Protein 3CO8 (pdb70)

Organism: Oenococcus oeni (strain ATCC BAA-331 / PSU-1) (NCBI:txid203123)

Secondary structure (DSSP, 8-state):
---TTSS-EEEE-HHHHHHHHHHHHHHH--SEEEEE-HHHHHTT-HHHHHHHHGGGT--EEEESSHHHHHHHHHTT----EEE-S---GGGHHHHHHTT-EEEE--HHHHHHHHHH-TT--EEEEEEB-----SSB-SHHHHHHHHHHHHH-TTTEEEEEEE-----HHHHHHHHHHHTT----EEE--TTT---GGG-TTS-SEEEESTTTTT--TTTTSSS-GGGS---EEEEEE-SEEEEE-TT-EESGGG-EE-SSSEEEEE-S--GGGT--GGGTT-EEEETTEEEE--S------EESS---TT-EEEEEEEETTEEE-HHHHHHHHS--HHHHHHT--TTSB---/---EEEE-HHHHHHHHHHHHHHH--SEEEEE-HHHHHTT-HHHHHHHTTTTT--EEEESSHHHHHHHHHTT--S-EEE-S---GGGHHHHHHTTEEEEE--HHHHHHHHTT-TT--EEEEEEB-----SSB-SHHHHHHHHHHHHHTTTTEEEEEEE---SSTT-S--HHHHHHHHHHHHHHTT----EEE--TTT---GGG-TTS-SEEEESTTTTT--TTSSSSS-STTS---EEEEEE-SEEE--EEE-S--GGGT--GGGTT-PEEETTEEE---S------B-SS---TT-EEEEEEEETTEEE-HHHHHHHHS--HHHHHHTS-TTSB---

CATH classification: 2.40.37.10 (+1 more: 3.20.20.10)

Radius of gyration: 27.25 Å; Cα contacts (8 Å, |Δi|>4): 1578; chains: 2; bounding box: 50×54×90 Å

Structure (mmCIF, N/CA/C/O backbone):
data_3CO8
#
_entry.id   3CO8
#
_cell.length_a   47.397
_cell.length_b   99.639
_cell.length_c   84.670
_cell.angle_alpha   90.00
_cell.angle_beta   103.26
_cell.angle_gamma   90.00
#
_symmetry.space_group_name_H-M   'P 1 21 1'
#
loop_
_entity.id
_entity.type
_entity.pdbx_description
1 polymer 'Alanine racemase'
2 non-polymer "PYRIDOXAL-5'-PHOSPHATE"
3 water water
#
loop_
_atom_site.group_PDB
_atom_site.id
_atom_site.type_symbol
_atom_site.label_atom_id
_atom_site.label_alt_id
_atom_site.label_comp_id
_atom_site.label_asym_id
_atom_site.label_entity_id
_atom_site.label_seq_id
_atom_site.pdbx_PDB_ins_code
_atom_site.Cartn_x
_atom_site.Cartn_y
_atom_site.Cartn_z
_atom_site.occupancy
_atom_site.B_iso_or_equiv
_atom_site.auth_seq_id
_atom_site.auth_comp_id
_atom_site.auth_asym_id
_atom_site.auth_atom_id
_atom_site.pdbx_PDB_model_num
ATOM 1 N N . LEU A 1 3 ? 32.988 33.212 32.464 1.00 21.32 2 LEU A N 1
ATOM 2 C CA . LEU A 1 3 ? 31.913 32.449 31.768 1.00 18.54 2 LEU A CA 1
ATOM 3 C C . LEU A 1 3 ? 30.690 33.316 31.457 1.00 17.85 2 LEU A C 1
ATOM 4 O O . LEU A 1 3 ? 29.761 32.860 30.792 1.00 17.84 2 LEU A O 1
ATOM 9 N N . GLU A 1 4 ? 30.719 34.572 31.908 1.00 15.72 3 GLU A N 1
ATOM 10 C CA . GLU A 1 4 ? 29.623 35.524 31.703 1.00 13.40 3 GLU A CA 1
ATOM 11 C C . GLU A 1 4 ? 29.494 36.000 30.250 1.00 12.53 3 GLU A C 1
ATOM 12 O O . GLU A 1 4 ? 30.452 36.525 29.677 1.00 11.50 3 GLU A O 1
ATOM 18 N N . ALA A 1 5 ? 28.305 35.812 29.666 1.00 10.34 4 ALA A N 1
ATOM 19 C CA . ALA A 1 5 ? 28.053 36.224 28.283 1.00 10.06 4 ALA A CA 1
ATOM 20 C C . ALA A 1 5 ? 27.685 37.706 28.167 1.00 10.04 4 ALA A C 1
ATOM 21 O O . ALA A 1 5 ? 26.537 38.064 27.884 1.00 9.68 4 ALA A O 1
ATOM 23 N N . ILE A 1 6 ? 28.707 38.554 28.320 1.00 10.44 5 ILE A N 1
ATOM 24 C CA . ILE A 1 6 ? 28.557 40.013 28.276 1.00 11.38 5 ILE A CA 1
ATOM 25 C C . ILE A 1 6 ? 28.155 40.620 26.929 1.00 11.23 5 ILE A C 1
ATOM 26 O O . ILE A 1 6 ? 27.536 41.687 26.892 1.00 13.14 5 ILE A O 1
ATOM 31 N N . HIS A 1 7 ? 28.474 39.920 25.839 1.00 10.34 6 HIS A N 1
ATOM 32 C CA . HIS A 1 7 ? 28.150 40.377 24.486 1.00 11.61 6 HIS A CA 1
ATOM 33 C C . HIS A 1 7 ? 26.745 39.969 24.032 1.00 12.45 6 HIS A C 1
ATOM 34 O O . HIS A 1 7 ? 26.294 40.352 22.954 1.00 16.99 6 HIS A O 1
ATOM 41 N N . ARG A 1 8 ? 26.054 39.210 24.874 1.00 11.43 7 ARG A N 1
ATOM 42 C CA . ARG A 1 8 ? 24.703 38.737 24.581 1.00 10.77 7 ARG A CA 1
ATOM 43 C C . ARG A 1 8 ? 23.705 39.608 25.340 1.00 10.09 7 ARG A C 1
ATOM 44 O O . ARG A 1 8 ? 24.008 40.076 26.430 1.00 9.74 7 ARG A O 1
ATOM 52 N N . SER A 1 9 ? 22.518 39.798 24.761 1.00 9.97 8 SER A N 1
ATOM 53 C CA . SER A 1 9 ? 21.456 40.627 25.344 1.00 9.75 8 SER A CA 1
ATOM 54 C C . SER A 1 9 ? 20.850 40.093 26.636 1.00 8.96 8 SER A C 1
ATOM 55 O O . SER A 1 9 ? 20.518 40.872 27.530 1.00 8.98 8 SER A O 1
ATOM 58 N N . THR A 1 10 ? 20.699 38.770 26.711 1.00 8.13 9 THR A N 1
ATOM 59 C CA . THR A 1 10 ? 20.115 38.077 27.869 1.00 6.96 9 THR A CA 1
ATOM 60 C C . THR A 1 10 ? 20.746 38.521 29.184 1.00 6.87 9 THR A C 1
ATOM 61 O O . THR A 1 10 ? 21.949 38.368 29.391 1.00 7.07 9 THR A O 1
ATOM 65 N N . ARG A 1 11 ? 19.906 39.082 30.052 1.00 6.61 10 ARG A N 1
ATOM 66 C CA . ARG A 1 11 ? 20.368 39.656 31.310 1.00 7.58 10 ARG A CA 1
ATOM 67 C C . ARG A 1 11 ? 19.415 39.649 32.490 1.00 5.90 10 ARG A C 1
ATOM 68 O O . ARG A 1 11 ? 18.193 39.691 32.331 1.00 6.21 10 ARG A O 1
ATOM 76 N N . ILE A 1 12 ? 20.020 39.654 33.677 1.00 5.08 11 ILE A N 1
ATOM 77 C CA . ILE A 1 12 ? 19.306 39.765 34.946 1.00 6.07 11 ILE A CA 1
ATOM 78 C C . ILE A 1 12 ? 19.619 41.212 35.334 1.00 6.04 11 ILE A C 1
ATOM 79 O O . ILE A 1 12 ? 20.793 41.585 35.426 1.00 7.80 11 ILE A O 1
ATOM 84 N N . GLU A 1 13 ? 18.575 42.026 35.478 1.00 7.60 12 GLU A N 1
ATOM 85 C CA . GLU A 1 13 ? 18.712 43.429 35.870 1.00 8.39 12 GLU A CA 1
ATOM 86 C C . GLU A 1 13 ? 18.268 43.531 37.319 1.00 8.80 12 GLU A C 1
ATOM 87 O O . GLU A 1 13 ? 17.070 43.508 37.609 1.00 8.86 12 GLU A O 1
ATOM 93 N N . PHE A 1 14 ? 19.246 43.620 38.222 1.00 8.58 13 PHE A N 1
ATOM 94 C CA . PHE A 1 14 ? 19.001 43.699 39.661 1.00 9.49 13 PHE A CA 1
ATOM 95 C C . PHE A 1 14 ? 18.659 45.117 40.121 1.00 10.37 13 PHE A C 1
ATOM 96 O O . PHE A 1 14 ? 19.390 46.060 39.830 1.00 12.11 13 PHE A O 1
ATOM 104 N N . SER A 1 15 ? 17.579 45.238 40.889 1.00 10.33 14 SER A N 1
ATOM 105 C CA . SER A 1 15 ? 17.133 46.526 41.412 1.00 10.61 14 SER A CA 1
ATOM 106 C C . SER A 1 15 ? 17.619 46.779 42.833 1.00 9.69 14 SER A C 1
ATOM 107 O O . SER A 1 15 ? 17.210 46.114 43.788 1.00 10.25 14 SER A O 1
ATOM 110 N N . LYS A 1 16 ? 18.466 47.792 42.949 1.00 11.21 15 LYS A N 1
ATOM 111 C CA . LYS A 1 16 ? 19.044 48.221 44.212 1.00 12.95 15 LYS A CA 1
ATOM 112 C C . LYS A 1 16 ? 17.973 48.802 45.143 1.00 11.92 15 LYS A C 1
ATOM 113 O O . LYS A 1 16 ? 17.924 48.469 46.335 1.00 13.65 15 LYS A O 1
ATOM 119 N N . SER A 1 17 ? 17.091 49.625 44.571 1.00 11.57 16 SER A N 1
ATOM 120 C CA . SER A 1 17 ? 16.009 50.264 45.323 1.00 11.94 16 SER A CA 1
ATOM 121 C C . SER A 1 17 ? 15.029 49.249 45.907 1.00 10.78 16 SER A C 1
ATOM 122 O O . SER A 1 17 ? 14.578 49.410 47.036 1.00 10.07 16 SER A O 1
ATOM 125 N N . SER A 1 18 ? 14.766 48.173 45.161 1.00 10.22 17 SER A N 1
ATOM 126 C CA . SER A 1 18 ? 13.854 47.125 45.615 1.00 10.34 17 SER A CA 1
ATOM 127 C C . SER A 1 18 ? 14.450 46.320 46.768 1.00 9.40 17 SER A C 1
ATOM 128 O O . SER A 1 18 ? 13.736 45.972 47.713 1.00 9.18 17 SER A O 1
ATOM 131 N N . LEU A 1 19 ? 15.762 46.071 46.704 1.00 8.85 18 LEU A N 1
ATOM 132 C CA . LEU A 1 19 ? 16.482 45.355 47.761 1.00 9.45 18 LEU A CA 1
ATOM 133 C C . LEU A 1 19 ? 16.431 46.190 49.049 1.00 9.21 18 LEU A C 1
ATOM 134 O O . LEU A 1 19 ? 16.083 45.670 50.103 1.00 8.67 18 LEU A O 1
ATOM 139 N N . ALA A 1 20 ? 16.685 47.496 48.927 1.00 9.43 19 ALA A N 1
ATOM 140 C CA . ALA A 1 20 ? 16.658 48.419 50.071 1.00 8.88 19 ALA A CA 1
ATOM 141 C C . ALA A 1 20 ? 15.280 48.470 50.726 1.00 9.20 19 ALA A C 1
ATOM 142 O O . ALA A 1 20 ? 15.168 48.438 51.958 1.00 9.16 19 ALA A O 1
ATOM 144 N N . TYR A 1 21 ? 14.240 48.459 49.890 1.00 9.14 20 TYR A N 1
ATOM 145 C CA . TYR A 1 21 ? 12.858 48.482 50.358 1.00 9.23 20 TYR A CA 1
ATOM 146 C C . TYR A 1 21 ? 12.544 47.222 51.161 1.00 8.81 20 TYR A C 1
ATOM 147 O O . TYR A 1 21 ? 11.969 47.313 52.245 1.00 10.65 20 TYR A O 1
ATOM 156 N N . ASN A 1 22 ? 12.933 46.063 50.624 1.00 8.69 21 ASN A N 1
ATOM 157 C CA . ASN A 1 22 ? 12.674 44.782 51.279 1.00 8.62 21 ASN A CA 1
ATOM 158 C C . ASN A 1 22 ? 13.412 44.621 52.607 1.00 6.80 21 ASN A C 1
ATOM 159 O O . ASN A 1 22 ? 12.854 44.062 53.545 1.00 7.50 21 ASN A O 1
ATOM 164 N N . VAL A 1 23 ? 14.620 45.186 52.702 1.00 7.52 22 VAL A N 1
ATOM 165 C CA . VAL A 1 23 ? 15.431 45.142 53.930 1.00 7.22 22 VAL A CA 1
ATOM 166 C C . VAL A 1 23 ? 14.712 45.952 55.019 1.00 7.89 22 VAL A C 1
ATOM 167 O O . VAL A 1 23 ? 14.498 45.457 56.126 1.00 8.91 22 VAL A O 1
ATOM 171 N N . GLN A 1 24 ? 14.282 47.163 54.655 1.00 8.68 23 GLN A N 1
ATOM 172 C CA . GLN A 1 24 ? 13.576 48.069 55.568 1.00 9.17 23 GLN A CA 1
ATOM 173 C C . GLN A 1 24 ? 12.248 47.454 56.026 1.00 10.20 23 GLN A C 1
ATOM 174 O O . GLN A 1 24 ? 11.934 47.478 57.218 1.00 9.35 23 GLN A O 1
ATOM 180 N N . TYR A 1 25 ? 11.529 46.839 55.082 1.00 9.10 24 TYR A N 1
ATOM 181 C CA . TYR A 1 25 ? 10.237 46.198 55.347 1.00 9.41 24 TYR A CA 1
ATOM 182 C C . TYR A 1 25 ? 10.394 44.990 56.277 1.00 8.40 24 TYR A C 1
ATOM 183 O O . TYR A 1 25 ? 9.585 44.809 57.190 1.00 9.22 24 TYR A O 1
ATOM 192 N N . THR A 1 26 ? 11.439 44.189 56.047 1.00 8.57 25 THR A N 1
ATOM 193 C CA . THR A 1 26 ? 11.722 43.003 56.864 1.00 7.68 25 THR A CA 1
ATOM 194 C C . THR A 1 26 ? 12.064 43.410 58.294 1.00 7.90 25 THR A C 1
ATOM 195 O O . THR A 1 26 ? 11.581 42.786 59.237 1.00 8.86 25 THR A O 1
ATOM 199 N N . LYS A 1 27 ? 12.846 44.483 58.438 1.00 9.56 26 LYS A N 1
ATOM 200 C CA . LYS A 1 27 ? 13.224 45.017 59.751 1.00 10.05 26 LYS A CA 1
ATOM 201 C C . LYS A 1 27 ? 11.995 45.529 60.509 1.00 10.50 26 LYS A C 1
ATOM 202 O O . LYS A 1 27 ? 11.847 45.276 61.699 1.00 11.16 26 LYS A O 1
ATOM 208 N N . GLN A 1 28 ? 11.084 46.176 59.782 1.00 10.99 27 GLN A N 1
ATOM 209 C CA . GLN A 1 28 ? 9.854 46.730 60.357 1.00 10.83 27 GLN A CA 1
ATOM 210 C C . GLN A 1 28 ? 8.889 45.648 60.870 1.00 10.80 27 GLN A C 1
ATOM 211 O O . GLN A 1 28 ? 8.421 45.722 62.010 1.00 9.67 27 GLN A O 1
ATOM 217 N N . VAL A 1 29 ? 8.579 44.677 60.008 1.00 10.54 28 VAL A N 1
ATOM 218 C CA . VAL A 1 29 ? 7.651 43.582 60.328 1.00 9.94 28 VAL A CA 1
ATOM 219 C C . VAL A 1 29 ? 8.177 42.693 61.456 1.00 10.00 28 VAL A C 1
ATOM 220 O O . VAL A 1 29 ? 7.443 42.383 62.399 1.00 10.52 28 VAL A O 1
ATOM 224 N N . SER A 1 30 ? 9.456 42.331 61.369 1.00 10.90 29 SER A N 1
ATOM 225 C CA . SER A 1 30 ? 10.085 41.477 62.371 1.00 9.77 29 SER A CA 1
ATOM 226 C C . SER A 1 30 ? 10.445 42.190 63.666 1.00 11.04 29 SER A C 1
ATOM 227 O O . SER A 1 30 ? 10.474 41.571 64.731 1.00 13.14 29 SER A O 1
ATOM 230 N N . GLY A 1 31 ? 10.749 43.483 63.559 1.00 11.60 30 GLY A N 1
ATOM 231 C CA . GLY A 1 31 ? 11.144 44.269 64.718 1.00 11.96 30 GLY A CA 1
ATOM 232 C C . GLY A 1 31 ? 12.647 44.191 64.932 1.00 11.98 30 GLY A C 1
ATOM 233 O O . GLY A 1 31 ? 13.171 44.782 65.876 1.00 12.58 30 GLY A O 1
ATOM 234 N N . ALA A 1 32 ? 13.336 43.465 64.044 1.00 11.43 31 ALA A N 1
ATOM 235 C CA . ALA A 1 32 ? 14.787 43.291 64.116 1.00 11.76 31 ALA A CA 1
ATOM 236 C C . ALA A 1 32 ? 15.514 44.577 63.767 1.00 10.87 31 ALA A C 1
ATOM 237 O O . ALA A 1 32 ? 15.150 45.255 62.810 1.00 12.78 31 ALA A O 1
ATOM 239 N N . LYS A 1 33 ? 16.516 44.924 64.572 1.00 11.41 32 LYS A N 1
ATOM 240 C CA . LYS A 1 33 ? 17.305 46.130 64.337 1.00 13.67 32 LYS A CA 1
ATOM 241 C C . LYS A 1 33 ? 18.552 45.822 63.504 1.00 12.82 32 LYS A C 1
ATOM 242 O O . LYS A 1 33 ? 19.163 46.724 62.926 1.00 13.58 32 LYS A O 1
ATOM 248 N N . THR A 1 34 ? 18.875 44.533 63.401 1.00 10.84 33 THR A N 1
ATOM 249 C CA . THR A 1 34 ? 20.032 44.055 62.643 1.00 10.53 33 THR A CA 1
ATOM 250 C C . THR A 1 34 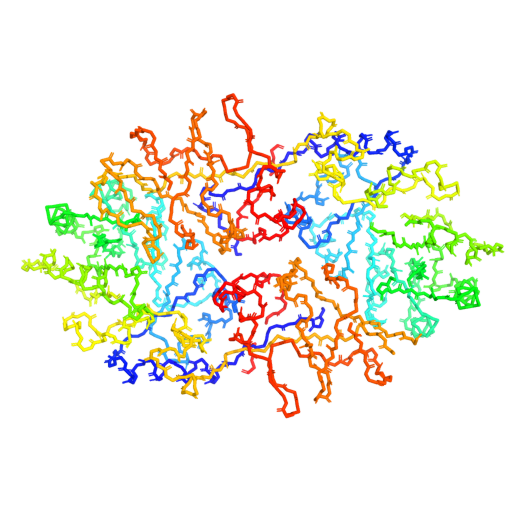? 19.563 43.036 61.604 1.00 8.81 33 THR A C 1
ATOM 251 O O . THR A 1 34 ? 18.770 42.146 61.920 1.00 9.36 33 THR A O 1
ATOM 255 N N . LEU A 1 35 ? 20.017 43.202 60.362 1.00 8.11 34 LEU A N 1
ATOM 256 C CA . LEU A 1 35 ? 19.656 42.270 59.295 1.00 7.32 34 LEU A CA 1
ATOM 257 C C . LEU A 1 35 ? 20.898 41.743 58.603 1.00 7.30 34 LEU A C 1
ATOM 258 O O . LEU A 1 35 ? 21.754 42.507 58.159 1.00 7.92 34 LEU A O 1
ATOM 263 N N . TRP A 1 36 ? 20.968 40.420 58.517 1.00 6.67 35 TRP A N 1
ATOM 264 C CA . TRP A 1 36 ? 22.061 39.727 57.858 1.00 6.48 35 TRP A CA 1
ATOM 265 C C . TRP A 1 36 ? 21.478 39.045 56.633 1.00 7.51 35 TRP A C 1
ATOM 266 O O . TRP A 1 36 ? 20.508 38.290 56.738 1.00 7.93 35 TRP A O 1
ATOM 277 N N . LEU A 1 37 ? 22.039 39.358 55.468 1.00 5.22 36 LEU A N 1
ATOM 278 C CA . LEU A 1 37 ? 21.561 38.792 54.214 1.00 6.08 36 LEU A CA 1
ATOM 279 C C . LEU A 1 37 ? 22.279 37.513 53.830 1.00 6.77 36 LEU A C 1
ATOM 280 O O . LEU A 1 37 ? 23.505 37.501 53.693 1.00 6.89 36 LEU A O 1
ATOM 285 N N . ALA A 1 38 ? 21.491 36.464 53.584 1.00 6.76 37 ALA A N 1
ATOM 286 C CA . ALA A 1 38 ? 22.012 35.169 53.160 1.00 7.92 37 ALA A CA 1
ATOM 287 C C . ALA A 1 38 ? 22.375 35.306 51.688 1.00 8.45 37 ALA A C 1
ATOM 288 O O . ALA A 1 38 ? 21.513 35.621 50.855 1.00 10.05 37 ALA A O 1
ATOM 290 N N . VAL A 1 39 ? 23.676 35.223 51.407 1.00 8.16 38 VAL A N 1
ATOM 291 C CA . VAL A 1 39 ? 24.184 35.343 50.046 1.00 9.21 38 VAL A CA 1
ATOM 292 C C . VAL A 1 39 ? 24.775 34.049 49.488 1.00 8.57 38 VAL A C 1
ATOM 293 O O . VAL A 1 39 ? 25.521 34.076 48.501 1.00 10.29 38 VAL A O 1
ATOM 297 N N . LYS A 1 40 ? 24.362 32.915 50.056 1.00 10.92 39 LYS A N 1
ATOM 298 C CA . LYS A 1 40 ? 24.843 31.607 49.606 1.00 11.93 39 LYS A CA 1
ATOM 299 C C . LYS A 1 40 ? 24.311 31.281 48.210 1.00 11.26 39 LYS A C 1
ATOM 300 O O . LYS A 1 40 ? 23.300 31.849 47.772 1.00 10.73 39 LYS A O 1
ATOM 306 N N . SER A 1 41 ? 25.030 30.396 47.517 1.00 10.10 40 SER A N 1
ATOM 307 C CA . SER A 1 41 ? 24.702 29.937 46.165 1.00 9.99 40 SER A CA 1
ATOM 308 C C . SER A 1 41 ? 24.545 31.095 45.174 1.00 7.30 40 SER A C 1
ATOM 309 O O . SER A 1 41 ? 23.475 31.290 44.580 1.00 7.50 40 SER A O 1
ATOM 312 N N . ASN A 1 42 ? 25.614 31.887 45.052 1.00 7.93 41 ASN A N 1
ATOM 313 C CA . ASN A 1 42 ? 25.677 33.061 44.169 1.00 7.70 41 ASN A CA 1
ATOM 314 C C . ASN A 1 42 ? 24.536 34.060 44.473 1.00 8.11 41 ASN A C 1
ATOM 315 O O . ASN A 1 42 ? 23.880 34.584 43.565 1.00 8.47 41 ASN A O 1
ATOM 320 N N . ALA A 1 43 ? 24.316 34.305 45.770 1.00 8.02 42 ALA A N 1
ATOM 321 C CA . ALA A 1 43 ? 23.251 35.182 46.285 1.00 7.85 42 ALA A CA 1
ATOM 322 C C . ALA A 1 43 ? 21.873 34.772 45.796 1.00 6.89 42 ALA A C 1
ATOM 323 O O . ALA A 1 43 ? 21.122 35.592 45.270 1.00 7.35 42 ALA A O 1
ATOM 325 N N . TYR A 1 44 ? 21.578 33.471 45.943 1.00 6.18 43 TYR A N 1
ATOM 326 C CA . TYR A 1 44 ? 20.317 32.847 45.503 1.00 5.94 43 TYR A CA 1
ATOM 327 C C . TYR A 1 44 ? 20.165 33.032 43.993 1.00 5.74 43 TYR A C 1
ATOM 328 O O . TYR A 1 44 ? 19.057 33.158 43.487 1.00 7.35 43 TYR A O 1
ATOM 337 N N . GLY A 1 45 ? 21.305 33.103 43.304 1.00 6.25 44 GLY A N 1
ATOM 338 C CA . GLY A 1 45 ? 21.338 33.286 41.861 1.00 6.22 44 GLY A CA 1
ATOM 339 C C . GLY A 1 45 ? 21.369 34.723 41.371 1.00 5.81 44 GLY A C 1
ATOM 340 O O . GLY A 1 45 ? 21.511 34.954 40.172 1.00 7.19 44 GLY A O 1
ATOM 341 N N . HIS A 1 46 ? 21.264 35.690 42.284 1.00 5.84 45 HIS A N 1
ATOM 342 C CA . HIS A 1 46 ? 21.271 37.107 41.904 1.00 6.34 45 HIS A CA 1
ATOM 343 C C . HIS A 1 46 ? 22.668 37.688 41.665 1.00 7.22 45 HIS A C 1
ATOM 344 O O . HIS A 1 46 ? 22.800 38.791 41.118 1.00 9.66 45 HIS A O 1
ATOM 351 N N . GLY A 1 47 ? 23.692 36.941 42.083 1.00 7.51 46 GLY A N 1
ATOM 352 C CA . GLY A 1 47 ? 25.077 37.361 41.912 1.00 8.32 46 GLY A CA 1
ATOM 353 C C . GLY A 1 47 ? 25.759 37.704 43.219 1.00 8.32 46 GLY A C 1
ATOM 354 O O . GLY A 1 47 ? 25.509 38.778 43.760 1.00 8.31 46 GLY A O 1
ATOM 355 N N . LEU A 1 48 ? 26.625 36.807 43.707 1.00 8.59 47 LEU A N 1
ATOM 356 C CA . LEU A 1 48 ? 27.359 36.974 44.978 1.00 10.56 47 LEU A CA 1
ATOM 357 C C . LEU A 1 48 ? 28.054 38.319 45.152 1.00 10.61 47 LEU A C 1
ATOM 358 O O . LEU A 1 48 ? 27.713 39.064 46.060 1.00 10.01 47 LEU A O 1
ATOM 363 N N . LEU A 1 49 ? 28.963 38.651 44.236 1.00 12.41 48 LEU A N 1
ATOM 364 C CA . LEU A 1 49 ? 29.708 39.907 44.312 1.00 13.62 48 LEU A CA 1
ATOM 365 C C . LEU A 1 49 ? 28.886 41.146 44.005 1.00 12.49 48 LEU A C 1
ATOM 366 O O . LEU A 1 49 ? 29.082 42.187 44.628 1.00 13.02 48 LEU A O 1
ATOM 371 N N . GLN A 1 50 ? 27.926 41.003 43.090 1.00 12.19 49 GLN A N 1
ATOM 372 C CA . GLN A 1 50 ? 27.034 42.085 42.676 1.00 12.08 49 GLN A CA 1
ATOM 373 C C . GLN A 1 50 ? 26.148 42.566 43.835 1.00 11.04 49 GLN A C 1
ATOM 374 O O . GLN A 1 50 ? 26.047 43.768 44.103 1.00 11.13 49 GLN A O 1
ATOM 380 N N . VAL A 1 51 ? 25.557 41.607 44.544 1.00 9.51 50 VAL A N 1
ATOM 381 C CA . VAL A 1 51 ? 24.686 41.893 45.679 1.00 8.07 50 VAL A CA 1
ATOM 382 C C . VAL A 1 51 ? 25.503 42.333 46.901 1.00 6.67 50 VAL A C 1
ATOM 383 O O . VAL A 1 51 ? 25.118 43.280 47.584 1.00 7.49 50 VAL A O 1
ATOM 387 N N . SER A 1 52 ? 26.647 41.683 47.130 1.00 7.72 51 SER A N 1
ATOM 388 C CA . SER A 1 52 ? 27.510 41.999 48.271 1.00 7.24 51 SER A CA 1
ATOM 389 C C . SER A 1 52 ? 28.057 43.425 48.240 1.00 9.35 51 SER A C 1
ATOM 390 O O . SER A 1 52 ? 28.138 44.081 49.277 1.00 9.39 51 SER A O 1
ATOM 393 N N . LYS A 1 53 ? 28.348 43.912 47.032 1.00 10.90 52 LYS A N 1
ATOM 394 C CA . LYS A 1 53 ? 28.876 45.260 46.813 1.00 11.33 52 LYS A CA 1
ATOM 395 C C . LYS A 1 53 ? 27.897 46.369 47.212 1.00 11.38 52 LYS A C 1
ATOM 396 O O . LYS A 1 53 ? 28.303 47.372 47.795 1.00 13.49 52 LYS A O 1
ATOM 402 N N . ILE A 1 54 ? 26.610 46.158 46.936 1.00 11.30 53 ILE A N 1
ATOM 403 C CA . ILE A 1 54 ? 25.578 47.153 47.243 1.00 11.00 53 ILE A CA 1
ATOM 404 C C . ILE A 1 54 ? 24.786 46.885 48.522 1.00 9.87 53 ILE A C 1
ATOM 405 O O . ILE A 1 54 ? 23.946 47.698 48.918 1.00 10.55 53 ILE A O 1
ATOM 410 N N . ALA A 1 55 ? 25.089 45.767 49.179 1.00 8.66 54 ALA A N 1
ATOM 411 C CA . ALA A 1 55 ? 24.398 45.348 50.396 1.00 8.80 54 ALA A CA 1
ATOM 412 C C . ALA A 1 55 ? 24.306 46.362 51.540 1.00 9.69 54 ALA A C 1
ATOM 413 O O . ALA A 1 55 ? 23.204 46.671 51.984 1.00 10.21 54 ALA A O 1
ATOM 415 N N . ARG A 1 56 ? 25.438 46.909 51.984 1.00 11.79 55 ARG A N 1
ATOM 416 C CA . ARG A 1 56 ? 25.433 47.874 53.091 1.00 13.49 55 ARG A CA 1
ATOM 417 C C . ARG A 1 56 ? 24.712 49.181 52.761 1.00 13.35 55 ARG A C 1
ATOM 418 O O . ARG A 1 56 ? 24.034 49.758 53.620 1.00 12.61 55 ARG A O 1
ATOM 426 N N . GLU A 1 57 ? 24.816 49.606 51.502 1.00 13.78 56 GLU A N 1
ATOM 427 C CA . GLU A 1 57 ? 24.166 50.829 51.035 1.00 16.01 56 GLU A CA 1
ATOM 428 C C . GLU A 1 57 ? 22.649 50.633 51.048 1.00 14.64 56 GLU A C 1
ATOM 429 O O . GLU A 1 57 ? 21.885 51.590 51.195 1.00 15.32 56 GLU A O 1
ATOM 435 N N . CYS A 1 58 ? 22.238 49.367 50.970 1.00 12.85 57 CYS A N 1
ATOM 436 C CA . CYS A 1 58 ? 20.834 48.984 50.985 1.00 11.01 57 CYS A CA 1
ATOM 437 C C . CYS A 1 58 ? 20.312 48.664 52.393 1.00 11.78 57 CYS A C 1
ATOM 438 O O . CYS A 1 58 ? 19.187 48.178 52.551 1.00 10.60 57 CYS A O 1
ATOM 441 N N . GLY A 1 59 ? 21.143 48.928 53.403 1.00 10.87 58 GLY A N 1
ATOM 442 C CA . GLY A 1 59 ? 20.764 48.695 54.789 1.00 10.90 58 GLY A CA 1
ATOM 443 C C . GLY A 1 59 ? 21.107 47.351 55.413 1.00 9.18 58 GLY A C 1
ATOM 444 O O . GLY A 1 59 ? 20.681 47.080 56.535 1.00 10.82 58 GLY A O 1
ATOM 445 N N . VAL A 1 60 ? 21.839 46.499 54.694 1.00 9.79 59 VAL A N 1
ATOM 446 C CA . VAL A 1 60 ? 22.237 45.183 55.212 1.00 8.67 59 VAL A CA 1
ATOM 447 C C . VAL A 1 60 ? 23.414 45.369 56.180 1.00 9.18 59 VAL A C 1
ATOM 448 O O . VAL A 1 60 ? 24.403 46.032 55.851 1.00 11.55 59 VAL A O 1
ATOM 452 N N . ASP A 1 61 ? 23.296 44.761 57.360 1.00 8.23 60 ASP A N 1
ATOM 453 C CA . ASP A 1 61 ? 24.307 44.868 58.414 1.00 9.39 60 ASP A CA 1
ATOM 454 C C . ASP A 1 61 ? 25.400 43.801 58.382 1.00 9.76 60 ASP A C 1
ATOM 455 O O . ASP A 1 61 ? 26.445 43.956 59.021 1.00 11.26 60 ASP A O 1
ATOM 460 N N . GLY A 1 62 ? 25.159 42.738 57.620 1.00 8.01 61 GLY A N 1
ATOM 461 C CA . GLY A 1 62 ? 26.127 41.662 57.504 1.00 6.90 61 GLY A CA 1
ATOM 462 C C . GLY A 1 62 ? 25.769 40.685 56.408 1.00 8.00 61 GLY A C 1
ATOM 463 O O . GLY A 1 62 ? 24.615 40.619 55.978 1.00 7.52 61 GLY A O 1
ATOM 464 N N . LEU A 1 63 ? 26.775 39.972 55.911 1.00 5.38 62 LEU A N 1
ATOM 465 C CA . LEU A 1 63 ? 26.593 38.999 54.842 1.00 6.59 62 LEU A CA 1
ATOM 466 C C . LEU A 1 63 ? 26.771 37.584 55.365 1.00 7.12 62 LEU A C 1
ATOM 467 O O . LEU A 1 63 ? 27.767 37.280 56.022 1.00 7.99 62 LEU A O 1
ATOM 472 N N . ALA A 1 64 ? 25.791 36.728 55.083 1.00 7.00 63 ALA A N 1
ATOM 473 C CA . ALA A 1 64 ? 25.828 35.338 55.520 1.00 7.05 63 ALA A CA 1
ATOM 474 C C . ALA A 1 64 ? 26.134 34.407 54.365 1.00 8.04 63 ALA A C 1
ATOM 475 O O . ALA A 1 64 ? 25.384 34.354 53.393 1.00 9.74 63 ALA A O 1
ATOM 477 N N . VAL A 1 65 ? 27.268 33.715 54.457 1.00 8.00 64 VAL A N 1
ATOM 478 C CA . VAL A 1 65 ? 27.690 32.764 53.432 1.00 8.89 64 VAL A CA 1
ATOM 479 C C . VAL A 1 65 ? 27.631 31.342 53.997 1.00 10.73 64 VAL A C 1
ATOM 480 O O . VAL A 1 65 ? 27.494 31.158 55.209 1.00 10.01 64 VAL A O 1
ATOM 484 N N . SER A 1 66 ? 27.720 30.343 53.124 1.00 12.52 65 SER A N 1
ATOM 485 C CA . SER A 1 66 ? 27.696 28.952 53.573 1.00 14.36 65 SER A CA 1
ATOM 486 C C . SER A 1 66 ? 29.086 28.369 53.753 1.00 14.44 65 SER A C 1
ATOM 487 O O . SER A 1 66 ? 29.341 27.659 54.728 1.00 13.89 65 SER A O 1
ATOM 490 N N . VAL A 1 67 ? 29.970 28.643 52.794 1.00 14.44 66 VAL A N 1
ATOM 491 C CA . VAL A 1 67 ? 31.337 28.125 52.832 1.00 15.77 66 VAL A CA 1
ATOM 492 C C . VAL A 1 67 ? 32.404 29.215 52.879 1.00 15.39 66 VAL A C 1
ATOM 493 O O . VAL A 1 67 ? 32.146 30.378 52.542 1.00 14.83 66 VAL A O 1
ATOM 497 N N . LEU A 1 68 ? 33.614 28.804 53.256 1.00 15.11 67 LEU A N 1
ATOM 498 C CA . LEU A 1 68 ? 34.775 29.686 53.366 1.00 14.93 67 LEU A CA 1
ATOM 499 C C . LEU A 1 68 ? 35.105 30.437 52.069 1.00 15.55 67 LEU A C 1
ATOM 500 O O . LEU A 1 68 ? 35.335 31.646 52.104 1.00 14.52 67 LEU A O 1
ATOM 505 N N . ASP A 1 69 ? 35.053 29.729 50.935 1.00 15.76 68 ASP A N 1
ATOM 506 C CA . ASP A 1 69 ? 35.355 30.297 49.616 1.00 17.57 68 ASP A CA 1
ATOM 507 C C . ASP A 1 69 ? 34.497 31.487 49.203 1.00 16.12 68 ASP A C 1
ATOM 508 O O . ASP A 1 69 ? 34.994 32.411 48.562 1.00 15.08 68 ASP A O 1
ATOM 513 N N . GLU A 1 70 ? 33.223 31.472 49.604 1.00 15.34 69 GLU A N 1
ATOM 514 C CA . GLU A 1 70 ? 32.290 32.558 49.300 1.00 14.22 69 GLU A CA 1
ATOM 515 C C . GLU A 1 70 ? 32.665 33.810 50.094 1.00 13.20 69 GLU A C 1
ATOM 516 O O . GLU A 1 70 ? 32.616 34.921 49.565 1.00 13.71 69 GLU A O 1
ATOM 522 N N . GLY A 1 71 ? 33.078 33.608 51.347 1.00 12.28 70 GLY A N 1
ATOM 523 C CA . GLY A 1 71 ? 33.503 34.709 52.199 1.00 10.44 70 GLY A CA 1
ATOM 524 C C . GLY A 1 71 ? 34.808 35.305 51.684 1.00 10.54 70 GLY A C 1
ATOM 525 O O . GLY A 1 71 ? 34.983 36.530 51.694 1.00 9.92 70 GLY A O 1
ATOM 526 N N . ILE A 1 72 ? 35.719 34.437 51.228 1.00 11.80 71 ILE A N 1
ATOM 527 C CA . ILE A 1 72 ? 37.013 34.865 50.680 1.00 13.31 71 ILE A CA 1
ATOM 528 C C . ILE A 1 72 ? 36.796 35.654 49.383 1.00 13.32 71 ILE A C 1
ATOM 529 O O . ILE A 1 72 ? 37.455 36.669 49.165 1.00 14.29 71 ILE A O 1
ATOM 534 N N . ALA A 1 73 ? 35.821 35.221 48.576 1.00 13.39 72 ALA A N 1
ATOM 535 C CA . ALA A 1 73 ? 35.482 35.880 47.308 1.00 12.64 72 ALA A CA 1
ATOM 536 C C . ALA A 1 73 ? 35.023 37.321 47.533 1.00 11.69 72 ALA A C 1
ATOM 537 O O . ALA A 1 73 ? 35.436 38.224 46.808 1.00 12.23 72 ALA A O 1
ATOM 539 N N . ILE A 1 74 ? 34.224 37.521 48.585 1.00 11.58 73 ILE A N 1
ATOM 540 C CA . ILE A 1 74 ? 33.696 38.835 48.968 1.00 10.07 73 ILE A CA 1
ATOM 541 C C . ILE A 1 74 ? 34.838 39.752 49.435 1.00 11.88 73 ILE A C 1
ATOM 542 O O . ILE A 1 74 ? 34.924 40.906 49.006 1.00 9.78 73 ILE A O 1
ATOM 547 N N . ARG A 1 75 ? 35.748 39.205 50.244 1.00 12.71 74 ARG A N 1
ATOM 548 C CA . ARG A 1 75 ? 36.907 39.949 50.749 1.00 12.91 74 ARG A CA 1
ATOM 549 C C . ARG A 1 75 ? 37.865 40.367 49.634 1.00 14.31 74 ARG A C 1
ATOM 550 O O . ARG A 1 75 ? 38.326 41.508 49.608 1.00 14.81 74 ARG A O 1
ATOM 558 N N . GLN A 1 76 ? 38.106 39.454 48.689 1.00 16.63 75 GLN A N 1
ATOM 559 C CA . GLN A 1 76 ? 38.994 39.703 47.550 1.00 17.61 75 GLN A CA 1
ATOM 560 C C . GLN A 1 76 ? 38.423 40.707 46.548 1.00 17.61 75 GLN A C 1
ATOM 561 O O . GLN A 1 76 ? 39.160 41.271 45.737 1.00 18.65 75 GLN A O 1
ATOM 567 N N . ALA A 1 77 ? 37.116 40.961 46.657 1.00 16.69 76 ALA A N 1
ATOM 568 C CA . ALA A 1 77 ? 36.418 41.932 45.815 1.00 16.22 76 ALA A CA 1
ATOM 569 C C . ALA A 1 77 ? 36.530 43.327 46.458 1.00 15.56 76 ALA A C 1
ATOM 570 O O . ALA A 1 77 ? 35.998 44.310 45.936 1.00 15.71 76 ALA A O 1
ATOM 572 N N . GLY A 1 78 ? 37.218 43.386 47.602 1.00 16.70 77 GLY A N 1
ATOM 573 C CA . GLY A 1 78 ? 37.431 44.631 48.328 1.00 16.10 77 GLY A CA 1
ATOM 574 C C . GLY A 1 78 ? 36.333 45.018 49.301 1.00 16.19 77 GLY A C 1
ATOM 575 O O . GLY A 1 78 ? 36.312 46.146 49.798 1.00 17.05 77 GLY A O 1
ATOM 576 N N . ILE A 1 79 ? 35.426 44.082 49.582 1.00 14.78 78 ILE A N 1
ATOM 577 C CA . ILE A 1 79 ? 34.308 44.330 50.491 1.00 14.16 78 ILE A CA 1
ATOM 578 C C . ILE A 1 79 ? 34.695 43.947 51.927 1.00 14.05 78 ILE A C 1
ATOM 579 O O . ILE A 1 79 ? 35.041 42.795 52.210 1.00 13.45 78 ILE A O 1
ATOM 584 N N . ASP A 1 80 ? 34.653 44.947 52.809 1.00 13.88 79 ASP A N 1
ATOM 585 C CA . ASP A 1 80 ? 35.017 44.800 54.220 1.00 14.63 79 ASP A CA 1
ATOM 586 C C . ASP A 1 80 ? 33.845 44.602 55.184 1.00 13.78 79 ASP A C 1
ATOM 587 O O . ASP A 1 80 ? 34.028 44.670 56.407 1.00 13.84 79 ASP A O 1
ATOM 592 N N . ASP A 1 81 ? 32.664 44.298 54.638 1.00 11.49 80 ASP A N 1
ATOM 593 C CA . ASP A 1 81 ? 31.442 44.079 55.426 1.00 11.60 80 ASP A CA 1
ATOM 594 C C . ASP A 1 81 ? 31.572 42.922 56.405 1.00 10.89 80 ASP A C 1
ATOM 595 O O . ASP A 1 81 ? 32.414 42.038 56.224 1.00 10.98 80 ASP A O 1
ATOM 600 N N . PHE A 1 82 ? 30.726 42.940 57.435 1.00 10.30 81 PHE A N 1
ATOM 601 C CA . PHE A 1 82 ? 30.666 41.884 58.445 1.00 10.18 81 PHE A CA 1
ATOM 602 C C . PHE A 1 82 ? 30.213 40.620 57.701 1.00 10.90 81 PHE A C 1
ATOM 603 O O . PHE A 1 82 ? 29.263 40.666 56.910 1.00 9.15 81 PHE A O 1
ATOM 611 N N . ILE A 1 83 ? 30.971 39.537 57.868 1.00 9.17 82 ILE A N 1
ATOM 612 C CA . ILE A 1 83 ? 30.657 38.264 57.215 1.00 9.39 82 ILE A CA 1
ATOM 613 C C . ILE A 1 83 ? 30.628 37.103 58.204 1.00 9.85 82 ILE A C 1
ATOM 614 O O . ILE A 1 83 ? 31.507 36.975 59.064 1.00 8.79 82 ILE A O 1
ATOM 619 N N . LEU A 1 84 ? 29.611 36.260 58.057 1.00 9.49 83 LEU A N 1
ATOM 620 C CA . LEU A 1 84 ? 29.491 35.060 58.866 1.00 10.06 83 LEU A CA 1
ATOM 621 C C . LEU A 1 84 ? 29.367 33.848 57.964 1.00 9.75 83 LEU A C 1
ATOM 622 O O . LEU A 1 84 ? 28.768 33.925 56.889 1.00 11.06 83 LEU A O 1
ATOM 627 N N . ILE A 1 85 ? 30.044 32.770 58.357 1.00 9.99 84 ILE A N 1
ATOM 628 C CA . ILE A 1 85 ? 30.009 31.505 57.631 1.00 10.34 84 ILE A CA 1
ATOM 629 C C . ILE A 1 85 ? 29.036 30.655 58.435 1.00 10.39 84 ILE A C 1
ATOM 630 O O . ILE A 1 85 ? 29.245 30.449 59.625 1.00 11.25 84 ILE A O 1
ATOM 635 N N . LEU A 1 86 ? 27.959 30.211 57.788 1.00 12.76 85 LEU A N 1
ATOM 636 C CA . LEU A 1 86 ? 26.922 29.412 58.438 1.00 13.26 85 LEU A CA 1
ATOM 637 C C . LEU A 1 86 ? 27.169 27.916 58.460 1.00 13.65 85 LEU A C 1
ATOM 638 O O . LEU A 1 86 ? 26.662 27.208 59.336 1.00 13.40 85 LEU A O 1
ATOM 643 N N . GLY A 1 87 ? 27.948 27.442 57.495 1.00 14.35 86 GLY A N 1
ATOM 644 C CA . GLY A 1 87 ? 28.274 26.030 57.426 1.00 14.55 86 GLY A CA 1
ATOM 645 C C . GLY A 1 87 ? 29.601 25.764 58.115 1.00 14.69 86 GLY A C 1
ATOM 646 O O . GLY A 1 87 ? 30.279 26.715 58.516 1.00 14.19 86 GLY A O 1
ATOM 647 N N . PRO A 1 88 ? 29.983 24.489 58.318 1.00 15.62 87 PRO A N 1
ATOM 648 C CA . PRO A 1 88 ? 31.262 24.203 58.975 1.00 16.35 87 PRO A CA 1
ATOM 649 C C . PRO A 1 88 ? 32.433 24.329 57.999 1.00 17.30 87 PRO A C 1
ATOM 650 O O . PRO A 1 88 ? 32.246 24.242 56.781 1.00 18.70 87 PRO A O 1
ATOM 654 N N . ILE A 1 89 ? 33.606 24.651 58.532 1.00 17.24 88 ILE A N 1
ATOM 655 C CA . ILE A 1 89 ? 34.810 24.746 57.712 1.00 18.87 88 ILE A CA 1
ATOM 656 C C . ILE A 1 89 ? 35.781 23.701 58.253 1.00 19.08 88 ILE A C 1
ATOM 657 O O . ILE A 1 89 ? 35.612 23.217 59.381 1.00 18.60 88 ILE A O 1
ATOM 662 N N . ASP A 1 90 ? 36.772 23.331 57.441 1.00 20.14 89 ASP A N 1
ATOM 663 C CA . ASP A 1 90 ? 37.794 22.372 57.865 1.00 20.39 89 ASP A CA 1
ATOM 664 C C . ASP A 1 90 ? 38.626 23.129 58.908 1.00 20.23 89 ASP A C 1
ATOM 665 O O . ASP A 1 90 ? 38.980 24.294 58.699 1.00 19.93 89 ASP A O 1
ATOM 670 N N . VAL A 1 91 ? 38.869 22.478 60.044 1.00 19.94 90 VAL A N 1
ATOM 671 C CA . VAL A 1 91 ? 39.614 23.054 61.167 1.00 20.14 90 VAL A CA 1
ATOM 672 C C . VAL A 1 91 ? 40.998 23.643 60.854 1.00 20.59 90 VAL A C 1
ATOM 673 O O . VAL A 1 91 ? 41.419 24.616 61.490 1.00 19.21 90 VAL A O 1
ATOM 677 N N . LYS A 1 92 ? 41.652 23.102 59.824 1.00 21.01 91 LYS A N 1
ATOM 678 C CA . LYS A 1 92 ? 42.976 23.565 59.399 1.00 22.02 91 LYS A CA 1
ATOM 679 C C . LYS A 1 92 ? 42.927 24.982 58.806 1.00 21.91 91 LYS A C 1
ATOM 680 O O . LYS A 1 92 ? 43.948 25.672 58.739 1.00 21.52 91 LYS A O 1
ATOM 686 N N . TYR A 1 93 ? 41.714 25.414 58.448 1.00 20.67 92 TYR A N 1
ATOM 687 C CA . TYR A 1 93 ? 41.467 26.736 57.879 1.00 21.47 92 TYR A CA 1
ATOM 688 C C . TYR A 1 93 ? 41.042 27.777 58.918 1.00 20.45 92 TYR A C 1
ATOM 689 O O . TYR A 1 93 ? 40.684 28.900 58.549 1.00 20.75 92 TYR A O 1
ATOM 698 N N . ALA A 1 94 ? 41.103 27.420 60.207 1.00 19.57 93 ALA A N 1
ATOM 699 C CA . ALA A 1 94 ? 40.752 28.344 61.297 1.00 19.85 93 ALA A CA 1
ATOM 700 C C . ALA A 1 94 ? 41.590 29.647 61.286 1.00 20.32 93 ALA A C 1
ATOM 701 O O . ALA A 1 94 ? 41.028 30.720 61.537 1.00 19.02 93 ALA A O 1
ATOM 703 N N . PRO A 1 95 ? 42.931 29.579 61.003 1.00 20.06 94 PRO A N 1
ATOM 704 C CA . PRO A 1 95 ? 43.695 30.835 60.980 1.00 20.02 94 PRO A CA 1
ATOM 705 C C . PRO A 1 95 ? 43.304 31.756 59.820 1.00 19.77 94 PRO A C 1
ATOM 706 O O . PRO A 1 95 ? 43.332 32.970 59.983 1.00 20.20 94 PRO A O 1
ATOM 710 N N . ILE A 1 96 ? 42.876 31.167 58.695 1.00 19.32 95 ILE A N 1
ATOM 711 C CA . ILE A 1 96 ? 42.445 31.910 57.496 1.00 20.43 95 ILE A CA 1
ATOM 712 C C . ILE A 1 96 ? 41.152 32.672 57.807 1.00 19.27 95 ILE A C 1
ATOM 713 O O . ILE A 1 96 ? 41.035 33.860 57.491 1.00 18.67 95 ILE A O 1
ATOM 718 N N . ALA A 1 97 ? 40.214 31.986 58.465 1.00 17.21 96 ALA A N 1
ATOM 719 C CA . ALA A 1 97 ? 38.924 32.568 58.856 1.00 15.71 96 ALA A CA 1
ATOM 720 C C . ALA A 1 97 ? 39.109 33.714 59.848 1.00 14.81 96 ALA A C 1
ATOM 721 O O . ALA A 1 97 ? 38.422 34.737 59.769 1.00 14.04 96 ALA A O 1
ATOM 723 N N . SER A 1 98 ? 40.100 33.558 60.726 1.00 15.24 97 SER A N 1
ATOM 724 C CA . SER A 1 98 ? 40.436 34.558 61.734 1.00 16.65 97 SER A CA 1
ATOM 725 C C . SER A 1 98 ? 41.078 35.806 61.120 1.00 16.55 97 SER A C 1
ATOM 726 O O . SER A 1 98 ? 40.761 36.921 61.536 1.00 18.12 97 SER A O 1
ATOM 729 N N . LYS A 1 99 ? 41.948 35.605 60.121 1.00 17.64 98 LYS A N 1
ATOM 730 C CA . LYS A 1 99 ? 42.649 36.701 59.420 1.00 18.33 98 LYS A CA 1
ATOM 731 C C . LYS A 1 99 ? 41.657 37.603 58.685 1.00 17.26 98 LYS A C 1
ATOM 732 O O . LYS A 1 99 ? 41.813 38.825 58.651 1.00 16.77 98 LYS A O 1
ATOM 738 N N . TYR A 1 100 ? 40.624 36.973 58.130 1.00 15.44 99 TYR A N 1
ATOM 739 C CA . TYR A 1 100 ? 39.576 37.662 57.384 1.00 15.87 99 TYR A CA 1
ATOM 740 C C . TYR A 1 100 ? 38.431 38.189 58.252 1.00 15.36 99 TYR A C 1
ATOM 741 O O . TYR A 1 100 ? 37.481 38.797 57.742 1.00 14.57 99 TYR A O 1
ATOM 750 N N . HIS A 1 101 ? 38.551 37.979 59.568 1.00 14.63 100 HIS A N 1
ATOM 751 C CA . HIS A 1 101 ? 37.583 38.418 60.593 1.00 14.65 100 HIS A CA 1
ATOM 752 C C . HIS A 1 101 ? 36.159 37.857 60.424 1.00 12.54 100 HIS A C 1
ATOM 753 O O . HIS A 1 101 ? 35.170 38.526 60.736 1.00 14.75 100 HIS A O 1
ATOM 760 N N . PHE A 1 102 ? 36.072 36.610 59.965 1.00 11.59 101 PHE A N 1
ATOM 761 C CA . PHE A 1 102 ? 34.783 35.942 59.761 1.00 10.26 101 PHE A CA 1
ATOM 762 C C . PHE A 1 102 ? 34.181 35.416 61.057 1.00 10.69 101 PHE A C 1
ATOM 763 O O . PHE A 1 102 ? 34.897 34.868 61.899 1.00 11.87 101 PHE A O 1
ATOM 771 N N . LEU A 1 103 ? 32.866 35.591 61.220 1.00 8.97 102 LEU A N 1
ATOM 772 C CA . LEU A 1 103 ? 32.162 35.026 62.377 1.00 8.65 102 LEU A CA 1
ATOM 773 C C . LEU A 1 103 ? 31.991 33.583 61.880 1.00 8.24 102 LEU A C 1
ATOM 774 O O . LEU A 1 103 ? 31.256 33.319 60.938 1.00 8.34 102 LEU A O 1
ATOM 779 N N . THR A 1 104 ? 32.766 32.685 62.477 1.00 9.53 103 THR A N 1
ATOM 780 C CA . THR A 1 104 ? 32.847 31.291 62.061 1.00 9.68 103 THR A CA 1
ATOM 781 C C . THR A 1 104 ? 32.030 30.288 62.860 1.00 9.80 103 THR A C 1
ATOM 782 O O . THR A 1 104 ? 32.164 30.194 64.081 1.00 10.14 103 THR A O 1
ATOM 786 N N . THR A 1 105 ? 31.205 29.526 62.143 1.00 9.39 104 THR A N 1
ATOM 787 C CA . THR A 1 105 ? 30.369 28.493 62.743 1.00 10.47 104 THR A CA 1
ATOM 788 C C . THR A 1 105 ? 31.169 27.261 63.148 1.00 11.21 104 THR A C 1
ATOM 789 O O . THR A 1 105 ? 31.991 26.756 62.381 1.00 11.63 104 THR A O 1
ATOM 793 N N . VAL A 1 106 ? 30.964 26.858 64.403 1.00 12.58 105 VAL A N 1
ATOM 794 C CA . VAL A 1 106 ? 31.606 25.690 65.002 1.00 13.84 105 VAL A CA 1
ATOM 795 C C . VAL A 1 106 ? 30.493 24.800 65.550 1.00 14.60 105 VAL A C 1
ATOM 796 O O . VAL A 1 106 ? 29.570 25.287 66.213 1.00 13.35 105 VAL A O 1
ATOM 800 N N . SER A 1 107 ? 30.633 23.494 65.332 1.00 16.00 106 SER A N 1
ATOM 801 C CA . SER A 1 107 ? 29.636 22.526 65.776 1.00 18.49 106 SER A CA 1
ATOM 802 C C . SER A 1 107 ? 30.125 21.378 66.671 1.00 18.48 106 SER A C 1
ATOM 803 O O . SER A 1 107 ? 29.370 20.433 66.924 1.00 18.88 106 SER A O 1
ATOM 806 N N . SER A 1 108 ? 31.370 21.458 67.151 1.00 18.22 107 SER A N 1
ATOM 807 C CA . SER A 1 108 ? 31.932 20.427 68.040 1.00 18.71 107 SER A CA 1
ATOM 808 C C . SER A 1 108 ? 33.060 20.940 68.933 1.00 18.43 107 SER A C 1
ATOM 809 O O . SER A 1 108 ? 33.795 21.866 68.562 1.00 16.64 107 SER A O 1
ATOM 812 N N . LEU A 1 109 ? 33.196 20.306 70.100 1.00 19.53 108 LEU A N 1
ATOM 813 C CA . LEU A 1 109 ? 34.229 20.633 71.087 1.00 20.10 108 LEU A CA 1
ATOM 814 C C . LEU A 1 109 ? 35.599 20.195 70.566 1.00 21.03 108 LEU A C 1
ATOM 815 O O . LEU A 1 109 ? 36.601 20.870 70.809 1.00 21.11 108 LEU A O 1
ATOM 820 N N . ASP A 1 110 ? 35.613 19.100 69.801 1.00 20.92 109 ASP A N 1
ATOM 821 C CA . ASP A 1 110 ? 36.837 18.554 69.209 1.00 22.46 109 ASP A CA 1
ATOM 822 C C . ASP A 1 110 ? 37.430 19.488 68.156 1.00 21.34 109 ASP A C 1
ATOM 823 O O . ASP A 1 110 ? 38.653 19.568 68.015 1.00 21.53 109 ASP A O 1
ATOM 828 N N . TRP A 1 111 ? 36.556 20.233 67.468 1.00 20.24 110 TRP A N 1
ATOM 829 C CA . TRP A 1 111 ? 36.961 21.209 66.448 1.00 19.04 110 TRP A CA 1
ATOM 830 C C . TRP A 1 111 ? 37.720 22.319 67.178 1.00 17.71 110 TRP A C 1
ATOM 831 O O . TRP A 1 111 ? 38.807 22.713 66.752 1.00 18.63 110 TRP A O 1
ATOM 842 N N . LEU A 1 112 ? 37.130 22.801 68.275 1.00 18.41 111 LEU A N 1
ATOM 843 C CA . LEU A 1 112 ? 37.700 23.865 69.106 1.00 17.90 111 LEU A CA 1
ATOM 844 C C . LEU A 1 112 ? 39.043 23.492 69.718 1.00 19.74 111 LEU A C 1
ATOM 845 O O . LEU A 1 112 ? 39.935 24.336 69.806 1.00 18.50 111 LEU A O 1
ATOM 850 N N . LYS A 1 113 ? 39.184 22.222 70.108 1.00 21.23 112 LYS A N 1
ATOM 851 C CA . LYS A 1 113 ? 40.426 21.712 70.697 1.00 22.53 112 LYS A CA 1
ATOM 852 C C . LYS A 1 113 ? 41.559 21.652 69.683 1.00 22.46 112 LYS A C 1
ATOM 853 O O . LYS A 1 113 ? 42.710 21.939 70.019 1.00 24.08 112 LYS A O 1
ATOM 859 N N . SER A 1 114 ? 41.209 21.338 68.435 1.00 23.26 113 SER A N 1
ATOM 860 C CA . SER A 1 114 ? 42.172 21.259 67.337 1.00 23.80 113 SER A CA 1
ATOM 861 C C . SER A 1 114 ? 42.574 22.661 66.873 1.00 23.71 113 SER A C 1
ATOM 862 O O . SER A 1 114 ? 43.733 22.895 66.523 1.00 23.94 113 SER A O 1
ATOM 865 N N . ALA A 1 115 ? 41.619 23.593 66.928 1.00 23.40 114 ALA A N 1
ATOM 866 C CA . ALA A 1 115 ? 41.840 24.988 66.535 1.00 24.16 114 ALA A CA 1
ATOM 867 C C . ALA A 1 115 ? 42.700 25.739 67.553 1.00 23.92 114 ALA A C 1
ATOM 868 O O . ALA A 1 115 ? 43.532 26.565 67.175 1.00 24.36 114 ALA A O 1
ATOM 870 N N . ASP A 1 116 ? 42.536 25.389 68.831 1.00 24.97 115 ASP A N 1
ATOM 871 C CA . ASP A 1 116 ? 43.278 25.988 69.949 1.00 24.98 115 ASP A CA 1
ATOM 872 C C . ASP A 1 116 ? 44.772 25.684 69.851 1.00 25.70 115 ASP A C 1
ATOM 873 O O . ASP A 1 116 ? 45.605 26.460 70.319 1.00 26.93 115 ASP A O 1
ATOM 878 N N . LYS A 1 117 ? 45.088 24.565 69.203 1.00 26.81 116 LYS A N 1
ATOM 879 C CA . LYS A 1 117 ? 46.463 24.118 69.012 1.00 27.55 116 LYS A CA 1
ATOM 880 C C . LYS A 1 117 ? 47.193 24.844 67.872 1.00 27.95 116 LYS A C 1
ATOM 881 O O . LYS A 1 117 ? 48.418 24.935 67.898 1.00 28.67 116 LYS A O 1
ATOM 887 N N . ILE A 1 118 ? 46.440 25.401 66.913 1.00 28.09 117 ILE A N 1
ATOM 888 C CA . ILE A 1 118 ? 47.024 26.070 65.733 1.00 27.75 117 ILE A CA 1
ATOM 889 C C . ILE A 1 118 ? 46.740 27.565 65.472 1.00 27.93 117 ILE A C 1
ATOM 890 O O . ILE A 1 118 ? 47.219 28.108 64.458 1.00 28.63 117 ILE A O 1
ATOM 895 N N . LEU A 1 119 ? 46.069 28.244 66.403 1.00 28.62 118 LEU A N 1
ATOM 896 C CA . LEU A 1 119 ? 45.668 29.657 66.218 1.00 30.64 118 LEU A CA 1
ATOM 897 C C . LEU A 1 119 ? 46.419 30.912 66.705 1.00 32.50 118 LEU A C 1
ATOM 898 O O . LEU A 1 119 ? 45.908 31.999 66.464 1.00 35.50 118 LEU A O 1
ATOM 903 N N . GLY A 1 120 ? 47.576 30.789 67.373 1.00 34.60 119 GLY A N 1
ATOM 904 C CA . GLY A 1 120 ? 48.359 31.948 67.823 1.00 36.01 119 GLY A CA 1
ATOM 905 C C . GLY A 1 120 ? 47.684 33.158 68.482 1.00 36.71 119 GLY A C 1
ATOM 906 O O . GLY A 1 120 ? 46.875 33.030 69.393 1.00 38.28 119 GLY A O 1
ATOM 907 N N . LYS A 1 121 ? 48.016 34.340 67.984 1.00 36.64 120 LYS A N 1
ATOM 908 C CA . LYS A 1 121 ? 47.510 35.642 68.458 1.00 35.89 120 LYS A CA 1
ATOM 909 C C . LYS A 1 121 ? 46.143 36.014 67.919 1.00 34.98 120 LYS A C 1
ATOM 910 O O . LYS A 1 121 ? 45.539 37.044 68.274 1.00 35.76 120 LYS A O 1
ATOM 916 N N . GLU A 1 122 ? 45.786 35.246 66.905 1.00 34.02 121 GLU A N 1
ATOM 917 C CA . GLU A 1 122 ? 44.558 35.352 66.178 1.00 32.23 121 GLU A CA 1
ATOM 918 C C . GLU A 1 122 ? 43.419 34.919 67.063 1.00 30.81 121 GLU A C 1
ATOM 919 O O . GLU A 1 122 ? 43.506 33.895 67.755 1.00 31.42 121 GLU A O 1
ATOM 925 N N . LYS A 1 123 ? 42.424 35.790 67.149 1.00 27.54 122 LYS A N 1
ATOM 926 C CA . LYS A 1 123 ? 41.240 35.518 67.931 1.00 25.07 122 LYS A CA 1
ATOM 927 C C . LYS A 1 123 ? 40.135 35.231 66.937 1.00 23.04 122 LYS A C 1
ATOM 928 O O . LYS A 1 123 ? 39.739 36.110 66.163 1.00 23.49 122 LYS A O 1
ATOM 934 N N . LEU A 1 124 ? 39.734 33.963 66.884 1.00 19.00 123 LEU A N 1
ATOM 935 C CA . LEU A 1 124 ? 38.676 33.528 65.986 1.00 16.49 123 LEU A CA 1
ATOM 936 C C . LEU A 1 124 ? 37.321 33.876 66.577 1.00 16.27 123 LEU A C 1
ATOM 937 O O . LEU A 1 124 ? 37.044 33.577 67.740 1.00 14.14 123 LEU A O 1
ATOM 942 N N . SER A 1 125 ? 36.497 34.531 65.762 1.00 14.06 124 SER A N 1
ATOM 943 C CA . SER A 1 125 ? 35.146 34.914 66.142 1.00 12.15 124 SER A CA 1
ATOM 944 C C . SER A 1 125 ? 34.305 33.649 65.938 1.00 10.74 124 SER A C 1
ATOM 945 O O . SER A 1 125 ? 34.158 33.168 64.814 1.00 11.86 124 SER A O 1
ATOM 948 N N . VAL A 1 126 ? 33.831 33.086 67.048 1.00 10.72 125 VAL A N 1
ATOM 949 C CA . VAL A 1 126 ? 33.059 31.842 67.052 1.00 11.81 125 VAL A CA 1
ATOM 950 C C . VAL A 1 126 ? 31.542 32.000 67.147 1.00 11.17 125 VAL A C 1
ATOM 951 O O . VAL A 1 126 ? 31.025 32.751 67.978 1.00 11.47 125 VAL A O 1
ATOM 955 N N . ASN A 1 127 ? 30.861 31.219 66.309 1.00 11.14 126 ASN A N 1
ATOM 956 C CA . ASN A 1 127 ? 29.405 31.154 66.199 1.00 10.89 126 ASN A CA 1
ATOM 957 C C . ASN A 1 127 ? 29.018 29.699 66.488 1.00 10.05 126 ASN A C 1
ATOM 958 O O . ASN A 1 127 ? 29.307 28.808 65.695 1.00 10.44 126 ASN A O 1
ATOM 963 N N . LEU A 1 128 ? 28.383 29.456 67.630 1.00 10.91 127 LEU A N 1
ATOM 964 C CA . LEU A 1 128 ? 27.995 28.098 68.001 1.00 10.26 127 LEU A CA 1
ATOM 965 C C . LEU A 1 128 ? 26.677 27.621 67.409 1.00 9.28 127 LEU A C 1
ATOM 966 O O . LEU A 1 128 ? 25.622 28.193 67.671 1.00 10.42 127 LEU A O 1
ATOM 971 N N . ALA A 1 129 ? 26.764 26.569 66.598 1.00 9.70 128 ALA A N 1
ATOM 972 C CA . ALA A 1 129 ? 25.602 25.964 65.958 1.00 9.00 128 ALA A CA 1
ATOM 973 C C . ALA A 1 129 ? 24.898 25.032 66.921 1.00 10.21 128 ALA A C 1
ATOM 974 O O . ALA A 1 129 ? 25.545 24.236 67.606 1.00 10.62 128 ALA A O 1
ATOM 976 N N . VAL A 1 130 ? 23.577 25.172 67.000 1.00 11.02 129 VAL A N 1
ATOM 977 C CA . VAL A 1 130 ? 22.749 24.343 67.870 1.00 11.85 129 VAL A CA 1
ATOM 978 C C . VAL A 1 130 ? 21.716 23.624 67.003 1.00 11.80 129 VAL A C 1
ATOM 979 O O . VAL A 1 130 ? 21.035 24.250 66.191 1.00 10.28 129 VAL A O 1
ATOM 983 N N . ASP A 1 131 ? 21.650 22.302 67.163 1.00 12.93 130 ASP A N 1
ATOM 984 C CA . ASP A 1 131 ? 20.712 21.434 66.449 1.00 15.37 130 ASP A CA 1
ATOM 985 C C . ASP A 1 131 ? 19.461 21.277 67.326 1.00 17.00 130 ASP A C 1
ATOM 986 O O . ASP A 1 131 ? 19.507 20.621 68.375 1.00 17.25 130 ASP A O 1
ATOM 991 N N . THR A 1 132 ? 18.354 21.867 66.873 1.00 17.66 131 THR A N 1
ATOM 992 C CA . THR A 1 132 ? 17.079 21.837 67.600 1.00 19.92 131 THR A CA 1
ATOM 993 C C . THR A 1 132 ? 16.001 20.940 67.000 1.00 22.79 131 THR A C 1
ATOM 994 O O . THR A 1 132 ? 14.808 21.087 67.303 1.00 23.97 131 THR A O 1
ATOM 998 N N . GLY A 1 133 ? 16.430 19.998 66.169 1.00 25.29 132 GLY A N 1
ATOM 999 C CA . GLY A 1 133 ? 15.500 19.078 65.542 1.00 27.24 132 GLY A CA 1
ATOM 1000 C C . GLY A 1 133 ? 16.228 18.156 64.599 1.00 28.20 132 GLY A C 1
ATOM 1001 O O . GLY A 1 133 ? 16.766 17.126 65.014 1.00 28.91 132 GLY A O 1
ATOM 1010 N N . ASN A 1 135 ? 18.525 19.538 62.183 1.00 25.75 134 ASN A N 1
ATOM 1011 C CA . ASN A 1 135 ? 19.468 20.467 61.546 1.00 24.80 134 ASN A CA 1
ATOM 1012 C C . ASN A 1 135 ? 20.682 19.717 61.007 1.00 23.60 134 ASN A C 1
ATOM 1013 O O . ASN A 1 135 ? 21.067 18.671 61.539 1.00 23.16 134 ASN A O 1
ATOM 1018 N N . ARG A 1 136 ? 21.262 20.260 59.940 1.00 23.92 135 ARG A N 1
ATOM 1019 C CA . ARG A 1 136 ? 22.421 19.678 59.266 1.00 24.00 135 ARG A CA 1
ATOM 1020 C C . ARG A 1 136 ? 23.669 19.642 60.138 1.00 22.33 135 ARG A C 1
ATOM 1021 O O . ARG A 1 136 ? 24.468 18.707 60.051 1.00 23.43 135 ARG A O 1
ATOM 1029 N N . ILE A 1 137 ? 23.820 20.660 60.983 1.00 19.45 136 ILE A N 1
ATOM 1030 C CA . ILE A 1 137 ? 24.964 20.781 61.890 1.00 18.69 136 ILE A CA 1
ATOM 1031 C C . ILE A 1 137 ? 24.538 21.251 63.277 1.00 16.94 136 ILE A C 1
ATOM 1032 O O . ILE A 1 137 ? 23.386 21.646 63.480 1.00 16.45 136 ILE A O 1
ATOM 1037 N N . GLY A 1 138 ? 25.478 21.192 64.219 1.00 15.79 137 GLY A N 1
ATOM 1038 C CA . GLY A 1 138 ? 25.216 21.651 65.569 1.00 16.01 137 GLY A CA 1
ATOM 1039 C C . GLY A 1 138 ? 25.163 20.628 66.674 1.00 16.06 137 GLY A C 1
ATOM 1040 O O . GLY A 1 138 ? 24.921 19.448 66.426 1.00 15.46 137 GLY A O 1
ATOM 1041 N N . VAL A 1 139 ? 25.361 21.109 67.903 1.00 15.63 138 VAL A N 1
ATOM 1042 C CA . VAL A 1 139 ? 25.315 20.273 69.106 1.00 16.17 138 VAL A CA 1
ATOM 1043 C C . VAL A 1 139 ? 23.858 19.976 69.457 1.00 17.76 138 VAL A C 1
ATOM 1044 O O . VAL A 1 139 ? 22.982 20.829 69.260 1.00 16.66 138 VAL A O 1
ATOM 1048 N N . ARG A 1 140 ? 23.606 18.757 69.937 1.00 19.43 139 ARG A N 1
ATOM 1049 C CA . ARG A 1 140 ? 22.250 18.308 70.268 1.00 20.95 139 ARG A CA 1
ATOM 1050 C C . ARG A 1 140 ? 21.895 18.215 71.753 1.00 20.42 139 ARG A C 1
ATOM 1051 O O . ARG A 1 140 ? 20.751 17.901 72.090 1.00 21.52 139 ARG A O 1
ATOM 1059 N N . SER A 1 141 ? 22.857 18.471 72.637 1.00 20.66 140 SER A N 1
ATOM 1060 C CA . SER A 1 141 ? 22.593 18.394 74.076 1.00 20.41 140 SER A CA 1
ATOM 1061 C C . SER A 1 141 ? 23.059 19.627 74.835 1.00 20.26 140 SER A C 1
ATOM 1062 O O . SER A 1 141 ? 23.939 20.353 74.365 1.00 19.42 140 SER A O 1
ATOM 1065 N N . LYS A 1 142 ? 22.449 19.848 76.005 1.00 21.29 141 LYS A N 1
ATOM 1066 C CA . LYS A 1 142 ? 22.764 20.967 76.903 1.00 21.81 141 LYS A CA 1
ATOM 1067 C C . LYS A 1 142 ? 24.215 20.899 77.361 1.00 22.03 141 LYS A C 1
ATOM 1068 O O . LYS A 1 142 ? 24.913 21.914 77.369 1.00 21.60 141 LYS A O 1
ATOM 1074 N N . LYS A 1 143 ? 24.652 19.680 77.693 1.00 21.44 142 LYS A N 1
ATOM 1075 C CA . LYS A 1 143 ? 26.009 19.393 78.157 1.00 21.62 142 LYS A CA 1
ATOM 1076 C C . LYS A 1 143 ? 27.062 19.746 77.108 1.00 20.50 142 LYS A C 1
ATOM 1077 O O . LYS A 1 143 ? 28.037 20.428 77.423 1.00 20.15 142 LYS A O 1
ATOM 1083 N N . ASP A 1 144 ? 26.835 19.310 75.867 1.00 19.51 143 ASP A N 1
ATOM 1084 C CA . ASP A 1 144 ? 27.754 19.571 74.757 1.00 19.07 143 ASP A CA 1
ATOM 1085 C C . ASP A 1 144 ? 27.867 21.057 74.424 1.00 17.79 143 ASP A C 1
ATOM 1086 O O . ASP A 1 144 ? 28.954 21.531 74.092 1.00 17.98 143 ASP A O 1
ATOM 1091 N N . LEU A 1 145 ? 26.759 21.787 74.577 1.00 17.18 144 LEU A N 1
ATOM 1092 C CA . LEU A 1 145 ? 26.724 23.234 74.334 1.00 15.91 144 LEU A CA 1
ATOM 1093 C C . LEU A 1 145 ? 27.476 23.957 75.454 1.00 16.52 144 LEU A C 1
ATOM 1094 O O . LEU A 1 145 ? 28.328 24.799 75.180 1.00 15.27 144 LEU A O 1
ATOM 1099 N N . LYS A 1 146 ? 27.204 23.554 76.700 1.00 17.13 145 LYS A N 1
ATOM 1100 C CA . LYS A 1 146 ? 27.836 24.109 77.905 1.00 19.49 145 LYS A CA 1
ATOM 1101 C C . LYS A 1 146 ? 29.351 23.878 77.881 1.00 18.55 145 LYS A C 1
ATOM 1102 O O . LYS A 1 146 ? 30.119 24.783 78.210 1.00 20.04 145 LYS A O 1
ATOM 1108 N N . ASP A 1 147 ? 29.761 22.692 77.419 1.00 19.75 146 ASP A N 1
ATOM 1109 C CA . ASP A 1 147 ? 31.176 22.320 77.310 1.00 20.64 146 ASP A CA 1
ATOM 1110 C C . ASP A 1 147 ? 31.919 23.166 76.276 1.00 20.11 146 ASP A C 1
ATOM 1111 O O . ASP A 1 147 ? 33.105 23.451 76.448 1.00 18.99 146 ASP A O 1
ATOM 1116 N N . GLU A 1 148 ? 31.208 23.575 75.222 1.00 18.45 147 GLU A N 1
ATOM 1117 C CA . GLU A 1 148 ? 31.777 24.424 74.174 1.00 17.73 147 GLU A CA 1
ATOM 1118 C C . GLU A 1 148 ? 31.927 25.849 74.691 1.00 17.07 147 GLU A C 1
ATOM 1119 O O . GLU A 1 148 ? 32.976 26.462 74.505 1.00 18.13 147 GLU A O 1
ATOM 1125 N N . ILE A 1 149 ? 30.886 26.343 75.369 1.00 17.59 148 ILE A N 1
ATOM 1126 C CA . ILE A 1 149 ? 30.858 27.695 75.950 1.00 18.59 148 ILE A CA 1
ATOM 1127 C C . ILE A 1 149 ? 31.989 27.855 76.974 1.00 20.22 148 ILE A C 1
ATOM 1128 O O . ILE A 1 149 ? 32.709 28.853 76.949 1.00 20.33 148 ILE A O 1
ATOM 1133 N N . GLU A 1 150 ? 32.189 26.823 77.797 1.00 21.47 149 GLU A N 1
ATOM 1134 C CA . GLU A 1 150 ? 33.238 26.817 78.820 1.00 23.12 149 GLU A CA 1
ATOM 1135 C C . GLU A 1 150 ? 34.639 26.778 78.238 1.00 22.99 149 GLU A C 1
ATOM 1136 O O . GLU A 1 150 ? 35.556 27.390 78.791 1.00 23.44 149 GLU A O 1
ATOM 1142 N N . PHE A 1 151 ? 34.786 26.096 77.100 1.00 22.38 150 PHE A N 1
ATOM 1143 C CA . PHE A 1 151 ? 36.069 26.002 76.413 1.00 22.71 150 PHE A CA 1
ATOM 1144 C C . PHE A 1 151 ? 36.438 27.377 75.854 1.00 22.45 150 PHE A C 1
ATOM 1145 O O . PHE A 1 151 ? 37.582 27.801 75.979 1.00 22.96 150 PHE A O 1
ATOM 1153 N N . LEU A 1 152 ? 35.461 28.062 75.260 1.00 22.38 151 LEU A N 1
ATOM 1154 C CA . LEU A 1 152 ? 35.667 29.392 74.675 1.00 22.70 151 LEU A CA 1
ATOM 1155 C C . LEU A 1 152 ? 36.043 30.449 75.711 1.00 23.20 151 LEU A C 1
ATOM 1156 O O . LEU A 1 152 ? 36.943 31.257 75.475 1.00 23.37 151 LEU A O 1
ATOM 1161 N N . GLN A 1 153 ? 35.387 30.387 76.869 1.00 25.04 152 GLN A N 1
ATOM 1162 C CA . GLN A 1 153 ? 35.609 31.325 77.972 1.00 26.39 152 GLN A CA 1
ATOM 1163 C C . GLN A 1 153 ? 36.979 31.242 78.636 1.00 27.13 152 GLN A C 1
ATOM 1164 O O . GLN A 1 153 ? 37.504 32.263 79.091 1.00 28.16 152 GLN A O 1
ATOM 1170 N N . GLU A 1 154 ? 37.560 30.042 78.683 1.00 27.59 153 GLU A N 1
ATOM 1171 C CA . GLU A 1 154 ? 38.877 29.876 79.290 1.00 27.98 153 GLU A CA 1
ATOM 1172 C C . GLU A 1 154 ? 40.033 29.761 78.288 1.00 27.77 153 GLU A C 1
ATOM 1173 O O . GLU A 1 154 ? 41.189 29.544 78.670 1.00 28.59 153 GLU A O 1
ATOM 1179 N N . HIS A 1 155 ? 39.698 29.897 77.004 1.00 26.65 154 HIS A N 1
ATOM 1180 C CA . HIS A 1 155 ? 40.667 29.872 75.905 1.00 25.69 154 HIS A CA 1
ATOM 1181 C C . HIS A 1 155 ? 40.378 31.115 75.064 1.00 24.85 154 HIS A C 1
ATOM 1182 O O . HIS A 1 155 ? 40.533 31.111 73.836 1.00 24.37 154 HIS A O 1
ATOM 1189 N N . SER A 1 156 ? 40.019 32.198 75.759 1.00 25.27 155 SER A N 1
ATOM 1190 C CA . SER A 1 156 ? 39.676 33.475 75.135 1.00 25.82 155 SER A CA 1
ATOM 1191 C C . SER A 1 156 ? 40.820 34.262 74.494 1.00 26.11 155 SER A C 1
ATOM 1192 O O . SER A 1 156 ? 40.636 35.404 74.066 1.00 27.28 155 SER A O 1
ATOM 1195 N N . ASP A 1 157 ? 41.987 33.625 74.402 1.00 25.34 156 ASP A N 1
ATOM 1196 C CA . ASP A 1 157 ? 43.167 34.210 73.768 1.00 25.78 156 ASP A CA 1
ATOM 1197 C C . ASP A 1 157 ? 43.159 33.827 72.282 1.00 25.60 156 ASP A C 1
ATOM 1198 O O . ASP A 1 157 ? 43.784 34.492 71.451 1.00 27.03 156 ASP A O 1
ATOM 1203 N N . HIS A 1 158 ? 42.456 32.731 71.980 1.00 24.76 157 HIS A N 1
ATOM 1204 C CA . HIS A 1 158 ? 42.329 32.197 70.625 1.00 23.57 157 HIS A CA 1
ATOM 1205 C C . HIS A 1 158 ? 40.917 32.313 70.075 1.00 22.46 157 HIS A C 1
ATOM 1206 O O . HIS A 1 158 ? 40.712 32.177 68.866 1.00 21.91 157 HIS A O 1
ATOM 1213 N N . PHE A 1 159 ? 39.942 32.506 70.966 1.00 21.83 158 PHE A N 1
ATOM 1214 C CA . PHE A 1 159 ? 38.537 32.605 70.562 1.00 20.87 158 PHE A CA 1
ATOM 1215 C C . PHE A 1 159 ? 37.754 33.736 71.203 1.00 20.86 158 PHE A C 1
ATOM 1216 O O . PHE A 1 159 ? 38.061 34.190 72.305 1.00 22.26 158 PHE A O 1
ATOM 1224 N N . SER A 1 160 ? 36.695 34.136 70.510 1.00 18.55 159 SER A N 1
ATOM 1225 C CA . SER A 1 160 ? 35.783 35.159 70.984 1.00 17.91 159 SER A CA 1
ATOM 1226 C C . SER A 1 160 ? 34.391 34.566 70.785 1.00 16.80 159 SER A C 1
ATOM 1227 O O . SER A 1 160 ? 34.007 34.229 69.659 1.00 15.24 159 SER A O 1
ATOM 1230 N N . TYR A 1 161 ? 33.693 34.339 71.897 1.00 16.26 160 TYR A N 1
ATOM 1231 C CA . TYR A 1 161 ? 32.336 33.786 71.898 1.00 15.59 160 TYR A CA 1
ATOM 1232 C C . TYR A 1 161 ? 31.408 34.929 71.466 1.00 14.48 160 TYR A C 1
ATOM 1233 O O . TYR A 1 161 ? 30.983 35.748 72.284 1.00 14.03 160 TYR A O 1
ATOM 1242 N N . ASP A 1 162 ? 31.122 34.967 70.162 1.00 13.75 161 ASP A N 1
ATOM 1243 C CA . ASP A 1 162 ? 30.309 36.024 69.561 1.00 12.57 161 ASP A CA 1
ATOM 1244 C C . ASP A 1 162 ? 28.911 35.658 69.078 1.00 11.55 161 ASP A C 1
ATOM 1245 O O . ASP A 1 162 ? 28.021 36.506 69.101 1.00 12.26 161 ASP A O 1
ATOM 1250 N N . GLY A 1 163 ? 28.693 34.398 68.712 1.00 11.70 162 GLY A N 1
ATOM 1251 C CA . GLY A 1 163 ? 27.380 34.011 68.224 1.00 10.97 162 GLY A CA 1
ATOM 1252 C C . GLY A 1 163 ? 26.875 32.647 68.641 1.00 10.50 162 GLY A C 1
ATOM 1253 O O . GLY A 1 163 ? 27.652 31.800 69.081 1.00 9.15 162 GLY A O 1
ATOM 1254 N N . ILE A 1 164 ? 25.556 32.485 68.566 1.00 10.63 163 ILE A N 1
ATOM 1255 C CA . ILE A 1 164 ? 24.858 31.234 68.867 1.00 10.70 163 ILE A CA 1
ATOM 1256 C C . ILE A 1 164 ? 23.599 31.235 67.997 1.00 11.17 163 ILE A C 1
ATOM 1257 O O . ILE A 1 164 ? 22.941 32.276 67.848 1.00 11.09 163 ILE A O 1
ATOM 1262 N N . PHE A 1 165 ? 23.301 30.090 67.384 1.00 10.61 164 PHE A N 1
ATOM 1263 C CA . PHE A 1 165 ? 22.139 29.982 66.511 1.00 11.73 164 PHE A CA 1
ATOM 1264 C C . PHE A 1 165 ? 21.579 28.597 66.303 1.00 10.29 164 PHE A C 1
ATOM 1265 O O . PHE A 1 165 ? 22.205 27.598 66.629 1.00 9.50 164 PHE A O 1
ATOM 1273 N N . THR A 1 166 ? 20.418 28.590 65.662 1.00 10.72 165 THR A N 1
ATOM 1274 C CA . THR A 1 166 ? 19.739 27.387 65.224 1.00 11.58 165 THR A CA 1
ATOM 1275 C C . THR A 1 166 ? 19.010 27.793 63.954 1.00 12.21 165 THR A C 1
ATOM 1276 O O . THR A 1 166 ? 18.866 28.989 63.668 1.00 12.85 165 THR A O 1
ATOM 1280 N N . HIS A 1 167 ? 18.565 26.800 63.196 1.00 14.13 166 HIS A N 1
ATOM 1281 C CA . HIS A 1 167 ? 17.846 27.059 61.966 1.00 15.87 166 HIS A CA 1
ATOM 1282 C C . HIS A 1 167 ? 16.475 26.401 62.016 1.00 15.69 166 HIS A C 1
ATOM 1283 O O . HIS A 1 167 ? 16.350 25.228 62.391 1.00 15.18 166 HIS A O 1
ATOM 1290 N N . PHE A 1 168 ? 15.455 27.186 61.674 1.00 15.50 167 PHE A N 1
ATOM 1291 C CA . PHE A 1 168 ? 14.068 26.727 61.639 1.00 18.64 167 PHE A CA 1
ATOM 1292 C C . PHE A 1 168 ? 13.675 26.240 60.240 1.00 21.05 167 PHE A C 1
ATOM 1293 O O . PHE A 1 168 ? 14.505 26.234 59.325 1.00 22.85 167 PHE A O 1
ATOM 1301 N N . ALA A 1 169 ? 12.402 25.870 60.081 1.00 23.09 168 ALA A N 1
ATOM 1302 C CA . ALA A 1 169 ? 11.838 25.358 58.823 1.00 24.27 168 ALA A CA 1
ATOM 1303 C C . ALA A 1 169 ? 11.928 26.291 57.606 1.00 25.70 168 ALA A C 1
ATOM 1304 O O . ALA A 1 169 ? 12.092 27.506 57.737 1.00 25.53 168 ALA A O 1
ATOM 1306 N N . PHE A 1 179 ? 7.620 24.215 63.684 1.00 26.15 178 PHE A N 1
ATOM 1307 C CA . PHE A 1 179 ? 8.251 25.368 64.316 1.00 24.91 178 PHE A CA 1
ATOM 1308 C C . PHE A 1 179 ? 8.227 25.254 65.843 1.00 24.97 178 PHE A C 1
ATOM 1309 O O . PHE A 1 179 ? 9.220 25.565 66.504 1.00 23.31 178 PHE A O 1
ATOM 1317 N N . GLN A 1 180 ? 7.086 24.826 66.383 1.00 25.16 179 GLN A N 1
ATOM 1318 C CA . GLN A 1 180 ? 6.877 24.702 67.828 1.00 26.77 179 GLN A CA 1
ATOM 1319 C C . GLN A 1 180 ? 7.823 23.830 68.633 1.00 26.09 179 GLN A C 1
ATOM 1320 O O . GLN A 1 180 ? 8.325 24.272 69.673 1.00 25.47 179 GLN A O 1
ATOM 1326 N N . ARG A 1 181 ? 8.070 22.610 68.151 1.00 25.63 180 ARG A N 1
ATOM 1327 C CA . ARG A 1 181 ? 8.976 21.667 68.812 1.00 25.09 180 ARG A CA 1
ATOM 1328 C C . ARG A 1 181 ? 10.407 22.188 68.792 1.00 22.80 180 ARG A C 1
ATOM 1329 O O . ARG A 1 181 ? 11.130 22.048 69.774 1.00 22.99 180 ARG A O 1
ATOM 1337 N N . GLN A 1 182 ? 10.767 22.863 67.697 1.00 20.39 181 GLN A N 1
ATOM 1338 C CA . GLN A 1 182 ? 12.095 23.447 67.519 1.00 18.63 181 GLN A CA 1
ATOM 1339 C C . GLN A 1 182 ? 12.318 24.655 68.426 1.00 16.65 181 GLN A C 1
ATOM 1340 O O . GLN A 1 182 ? 13.382 24.784 69.027 1.00 16.57 181 GLN A O 1
ATOM 1346 N N . LYS A 1 183 ? 11.294 25.505 68.542 1.00 16.86 182 LYS A N 1
ATOM 1347 C CA . LYS A 1 183 ? 11.339 26.716 69.375 1.00 16.19 182 LYS A CA 1
ATOM 1348 C C . LYS A 1 183 ? 11.518 26.360 70.851 1.00 16.87 182 LYS A C 1
ATOM 1349 O O . LYS A 1 183 ? 12.388 26.912 71.525 1.00 14.35 182 LYS A O 1
ATOM 1355 N N . ASN A 1 184 ? 10.727 25.391 71.316 1.00 17.32 183 ASN A N 1
ATOM 1356 C CA . ASN A 1 184 ? 10.783 24.918 72.701 1.00 18.45 183 ASN A CA 1
ATOM 1357 C C . ASN A 1 184 ? 12.115 24.260 73.022 1.00 18.01 183 ASN A C 1
ATOM 1358 O O . ASN A 1 184 ? 12.688 24.509 74.083 1.00 18.25 183 ASN A O 1
ATOM 1363 N N . ARG A 1 185 ? 12.623 23.476 72.069 1.00 16.88 184 ARG A N 1
ATOM 1364 C CA . ARG A 1 185 ? 13.899 22.776 72.203 1.00 16.72 184 ARG A CA 1
ATOM 1365 C C . ARG A 1 185 ? 15.053 23.777 72.257 1.00 15.98 184 ARG A C 1
ATOM 1366 O O . ARG A 1 185 ? 15.998 23.585 73.017 1.00 15.86 184 ARG A O 1
ATOM 1374 N N . TRP A 1 186 ? 14.931 24.866 71.492 1.00 15.03 185 TRP A N 1
ATOM 1375 C CA . TRP A 1 186 ? 15.935 25.931 71.460 1.00 13.16 185 TRP A CA 1
ATOM 1376 C C . TRP A 1 186 ? 16.084 26.577 72.834 1.00 13.13 185 TRP A C 1
ATOM 1377 O O . TRP A 1 186 ? 17.193 26.678 73.358 1.00 12.70 185 TRP A O 1
ATOM 1388 N N . TYR A 1 187 ? 14.951 26.969 73.414 1.00 14.18 186 TYR A N 1
ATOM 1389 C CA . TYR A 1 187 ? 14.926 27.605 74.725 1.00 14.91 186 TYR A CA 1
ATOM 1390 C C . TYR A 1 187 ? 15.403 26.715 75.865 1.00 16.51 186 TYR A C 1
ATOM 1391 O O . TYR A 1 187 ? 16.080 27.190 76.776 1.00 16.62 186 TYR A O 1
ATOM 1400 N N . GLU A 1 188 ? 15.126 25.418 75.753 1.00 18.13 187 GLU A N 1
ATOM 1401 C CA . GLU A 1 188 ? 15.535 24.448 76.767 1.00 19.75 187 GLU A CA 1
ATOM 1402 C C . GLU A 1 188 ? 17.019 24.099 76.679 1.00 18.93 187 GLU A C 1
ATOM 1403 O O . GLU A 1 188 ? 17.648 23.813 77.696 1.00 18.91 187 GLU A O 1
ATOM 1409 N N . LEU A 1 189 ? 17.588 24.207 75.476 1.00 18.97 188 LEU A N 1
ATOM 1410 C CA . LEU A 1 189 ? 19.010 23.931 75.262 1.00 19.51 188 LEU A CA 1
ATOM 1411 C C . LEU A 1 189 ? 19.914 25.064 75.739 1.00 19.88 188 LEU A C 1
ATOM 1412 O O . LEU A 1 189 ? 20.954 24.816 76.359 1.00 19.41 188 LEU A O 1
ATOM 1417 N N . ILE A 1 190 ? 19.485 26.299 75.484 1.00 19.07 189 ILE A N 1
ATOM 1418 C CA . ILE A 1 190 ? 20.245 27.491 75.864 1.00 19.63 189 ILE A CA 1
ATOM 1419 C C . ILE A 1 190 ? 19.954 27.980 77.286 1.00 20.34 189 ILE A C 1
ATOM 1420 O O . ILE A 1 190 ? 20.610 28.905 77.777 1.00 20.20 189 ILE A O 1
ATOM 1425 N N . ASP A 1 191 ? 18.984 27.330 77.932 1.00 20.07 190 ASP A N 1
ATOM 1426 C CA . ASP A 1 191 ? 18.526 27.648 79.290 1.00 21.68 190 ASP A CA 1
ATOM 1427 C C . ASP A 1 191 ? 19.629 27.706 80.342 1.00 20.67 190 ASP A C 1
ATOM 1428 O O . ASP A 1 191 ? 20.398 26.754 80.510 1.00 20.83 190 ASP A O 1
ATOM 1433 N N . GLY A 1 192 ? 19.721 28.869 80.987 1.00 22.11 191 GLY A N 1
ATOM 1434 C CA . GLY A 1 192 ? 20.696 29.110 82.040 1.00 21.97 191 GLY A CA 1
ATOM 1435 C C . GLY A 1 192 ? 22.144 29.260 81.624 1.00 22.45 191 GLY A C 1
ATOM 1436 O O . GLY A 1 192 ? 23.026 29.347 82.480 1.00 22.56 191 GLY A O 1
ATOM 1437 N N . LEU A 1 193 ? 22.394 29.257 80.316 1.00 21.75 192 LEU A N 1
ATOM 1438 C CA . LEU A 1 193 ? 23.746 29.392 79.791 1.00 21.37 192 LEU A CA 1
ATOM 1439 C C . LEU A 1 193 ? 24.049 30.825 79.381 1.00 21.10 192 LEU A C 1
ATOM 1440 O O . LEU A 1 193 ? 23.134 31.606 79.099 1.00 21.15 192 LEU A O 1
ATOM 1445 N N . ILE A 1 194 ? 25.339 31.161 79.381 1.00 21.57 193 ILE A N 1
ATOM 1446 C CA . ILE A 1 194 ? 25.826 32.497 79.026 1.00 21.78 193 ILE A CA 1
ATOM 1447 C C . ILE A 1 194 ? 25.651 32.731 77.530 1.00 20.83 193 ILE A C 1
ATOM 1448 O O . ILE A 1 194 ? 26.105 31.931 76.706 1.00 20.20 193 ILE A O 1
ATOM 1461 N N . PRO A 1 196 ? 26.008 35.114 74.043 1.00 17.37 195 PRO A N 1
ATOM 1462 C CA . PRO A 1 196 ? 26.959 36.042 73.430 1.00 16.97 195 PRO A CA 1
ATOM 1463 C C . PRO A 1 196 ? 26.212 37.258 72.871 1.00 16.62 195 PRO A C 1
ATOM 1464 O O . PRO A 1 196 ? 24.994 37.365 73.046 1.00 17.14 195 PRO A O 1
ATOM 1468 N N . ARG A 1 197 ? 26.912 38.123 72.139 1.00 17.42 196 ARG A N 1
ATOM 1469 C CA . ARG A 1 197 ? 26.277 39.318 71.587 1.00 18.06 196 ARG A CA 1
ATOM 1470 C C . ARG A 1 197 ? 25.288 39.075 70.443 1.00 16.54 196 ARG A C 1
ATOM 1471 O O . ARG A 1 197 ? 24.318 39.821 70.296 1.00 16.39 196 ARG A O 1
ATOM 1479 N N . TYR A 1 198 ? 25.511 38.009 69.672 1.00 16.42 197 TYR A N 1
ATOM 1480 C CA . TYR A 1 198 ? 24.630 37.675 68.552 1.00 15.70 197 TYR A CA 1
ATOM 1481 C C . TYR A 1 198 ? 23.871 36.376 68.795 1.00 15.01 197 TYR A C 1
ATOM 1482 O O . TYR A 1 198 ? 24.446 35.289 68.713 1.00 14.87 197 TYR A O 1
ATOM 1491 N N . VAL A 1 199 ? 22.590 36.502 69.136 1.00 15.49 198 VAL A N 1
ATOM 1492 C CA . VAL A 1 199 ? 21.715 35.351 69.383 1.00 16.41 198 VAL A CA 1
ATOM 1493 C C . VAL A 1 199 ? 20.683 35.398 68.249 1.00 16.67 198 VAL A C 1
ATOM 1494 O O . VAL A 1 199 ? 19.621 36.018 68.381 1.00 19.80 198 VAL A O 1
ATOM 1498 N N . HIS A 1 200 ? 21.026 34.758 67.129 1.00 16.39 199 HIS A N 1
ATOM 1499 C CA . HIS A 1 200 ? 20.179 34.749 65.935 1.00 13.53 199 HIS A CA 1
ATOM 1500 C C . HIS A 1 200 ? 19.488 33.440 65.605 1.00 13.12 199 HIS A C 1
ATOM 1501 O O . HIS A 1 200 ? 20.093 32.376 65.677 1.00 13.21 199 HIS A O 1
ATOM 1508 N N . VAL A 1 201 ? 18.207 33.524 65.258 1.00 10.03 200 VAL A N 1
ATOM 1509 C CA . VAL A 1 201 ? 17.412 32.344 64.907 1.00 10.37 200 VAL A CA 1
ATOM 1510 C C . VAL A 1 201 ? 16.429 32.599 63.770 1.00 10.11 200 VAL A C 1
ATOM 1511 O O . VAL A 1 201 ? 15.973 31.657 63.120 1.00 11.46 200 VAL A O 1
ATOM 1523 N N . ASN A 1 203 ? 14.995 33.252 60.334 1.00 9.51 202 ASN A N 1
ATOM 1524 C CA . ASN A 1 203 ? 15.123 33.194 58.878 1.00 8.53 202 ASN A CA 1
ATOM 1525 C C . ASN A 1 203 ? 13.852 33.883 58.347 1.00 7.17 202 ASN A C 1
ATOM 1526 O O . ASN A 1 203 ? 13.081 34.433 59.142 1.00 9.20 202 ASN A O 1
ATOM 1531 N N . SER A 1 204 ? 13.610 33.840 57.039 1.00 5.74 203 SER A N 1
ATOM 1532 C CA . SER A 1 204 ? 12.440 34.510 56.449 1.00 5.79 203 SER A CA 1
ATOM 1533 C C . SER A 1 204 ? 11.082 34.185 57.058 1.00 7.14 203 SER A C 1
ATOM 1534 O O . SER A 1 204 ? 10.334 35.103 57.421 1.00 7.37 203 SER A O 1
ATOM 1537 N N . GLY A 1 205 ? 10.814 32.889 57.238 1.00 9.14 204 GLY A N 1
ATOM 1538 C CA . GLY A 1 205 ? 9.560 32.431 57.816 1.00 9.95 204 GLY A CA 1
ATOM 1539 C C . GLY A 1 205 ? 9.367 32.904 59.245 1.00 10.10 204 GLY A C 1
ATOM 1540 O O . GLY A 1 205 ? 8.327 33.482 59.574 1.00 11.06 204 GLY A O 1
ATOM 1541 N N . ALA A 1 206 ? 10.411 32.755 60.060 1.00 9.74 205 ALA A N 1
ATOM 1542 C CA . ALA A 1 206 ? 10.364 33.163 61.466 1.00 10.13 205 ALA A CA 1
ATOM 1543 C C . ALA A 1 206 ? 10.254 34.676 61.622 1.00 10.31 205 ALA A C 1
ATOM 1544 O O . ALA A 1 206 ? 9.525 35.165 62.486 1.00 11.80 205 ALA A O 1
ATOM 1546 N N . ALA A 1 207 ? 10.934 35.411 60.744 1.00 9.76 206 ALA A N 1
ATOM 1547 C CA . ALA A 1 207 ? 10.914 36.874 60.764 1.00 9.93 206 ALA A CA 1
ATOM 1548 C C . ALA A 1 207 ? 9.552 37.440 60.374 1.00 11.39 206 ALA A C 1
ATOM 1549 O O . ALA A 1 207 ? 9.079 38.401 60.984 1.00 11.71 206 ALA A O 1
ATOM 1559 N N . TYR A 1 209 ? 6.448 35.610 60.327 1.00 11.20 208 TYR A N 1
ATOM 1560 C CA . TYR A 1 209 ? 5.294 35.058 61.042 1.00 11.38 208 TYR A CA 1
ATOM 1561 C C . TYR A 1 209 ? 5.448 34.756 62.517 1.00 11.63 208 TYR A C 1
ATOM 1562 O O . TYR A 1 209 ? 4.441 34.579 63.205 1.00 13.46 208 TYR A O 1
ATOM 1571 N N . HIS A 1 210 ? 6.686 34.679 63.006 1.00 12.43 209 HIS A N 1
ATOM 1572 C CA . HIS A 1 210 ? 6.925 34.294 64.402 1.00 12.39 209 HIS A CA 1
ATOM 1573 C C . HIS A 1 210 ? 7.840 35.168 65.266 1.00 12.18 209 HIS A C 1
ATOM 1574 O O . HIS A 1 210 ? 8.277 34.725 66.334 1.00 10.36 209 HIS A O 1
ATOM 1581 N N . SER A 1 211 ? 8.094 36.408 64.854 1.00 12.79 210 SER A N 1
ATOM 1582 C CA . SER A 1 211 ? 9.004 37.296 65.583 1.00 13.90 210 SER A CA 1
ATOM 1583 C C . SER A 1 211 ? 8.732 37.559 67.058 1.00 14.21 210 SER A C 1
ATOM 1584 O O . SER A 1 211 ? 9.645 37.483 67.879 1.00 15.76 210 SER A O 1
ATOM 1587 N N . LYS A 1 212 ? 7.465 37.780 67.394 1.00 14.93 211 LYS A N 1
ATOM 1588 C CA . LYS A 1 212 ? 7.090 38.065 68.774 1.00 15.11 211 LYS A CA 1
ATOM 1589 C C . LYS A 1 212 ? 6.940 36.805 69.648 1.00 15.25 211 LYS A C 1
ATOM 1590 O O . LYS A 1 212 ? 6.609 36.895 70.833 1.00 16.57 211 LYS A O 1
ATOM 1596 N N . GLU A 1 213 ? 7.219 35.638 69.060 1.00 13.37 212 GLU A N 1
ATOM 1597 C CA . GLU A 1 213 ? 7.176 34.345 69.753 1.00 14.33 212 GLU A CA 1
ATOM 1598 C C . GLU A 1 213 ? 8.605 33.974 70.136 1.00 12.81 212 GLU A C 1
ATOM 1599 O O . GLU A 1 213 ? 8.850 32.939 70.770 1.00 13.19 212 GLU A O 1
ATOM 1605 N N . LEU A 1 214 ? 9.547 34.842 69.761 1.00 13.02 213 LEU A N 1
ATOM 1606 C CA . LEU A 1 214 ? 10.970 34.627 70.010 1.00 12.41 213 LEU A CA 1
ATOM 1607 C C . LEU A 1 214 ? 11.669 35.683 70.898 1.00 12.72 213 LEU A C 1
ATOM 1608 O O . LEU A 1 214 ? 12.659 36.288 70.478 1.00 10.86 213 LEU A O 1
ATOM 1613 N N . PRO A 1 215 ? 11.214 35.865 72.167 1.00 13.56 214 PRO A N 1
ATOM 1614 C CA . PRO A 1 215 ? 11.848 36.856 73.047 1.00 14.18 214 PRO A CA 1
ATOM 1615 C C . PRO A 1 215 ? 13.315 36.563 73.385 1.00 13.14 214 PRO A C 1
ATOM 1616 O O . PRO A 1 215 ? 13.698 35.408 73.607 1.00 13.59 214 PRO A O 1
ATOM 1620 N N . GLY A 1 216 ? 14.131 37.616 73.354 1.00 13.45 215 GLY A N 1
ATOM 1621 C CA . GLY A 1 216 ? 15.552 37.493 73.632 1.00 14.07 215 GLY A CA 1
ATOM 1622 C C . GLY A 1 216 ? 16.365 37.053 72.425 1.00 15.54 215 GLY A C 1
ATOM 1623 O O . GLY A 1 216 ? 17.600 37.079 72.476 1.00 16.55 215 GLY A O 1
ATOM 1624 N N . CYS A 1 217 ? 15.686 36.643 71.350 1.00 14.12 216 CYS A N 1
ATOM 1625 C CA . CYS A 1 217 ? 16.363 36.195 70.133 1.00 15.03 216 CYS A CA 1
ATOM 1626 C C . CYS A 1 217 ? 15.691 36.687 68.847 1.00 14.09 216 CYS A C 1
ATOM 1627 O O . CYS A 1 217 ? 15.748 36.023 67.808 1.00 12.79 216 CYS A O 1
ATOM 1630 N N . ASN A 1 218 ? 15.069 37.863 68.926 1.00 13.45 217 ASN A N 1
ATOM 1631 C CA . ASN A 1 218 ? 14.395 38.469 67.781 1.00 11.10 217 ASN A CA 1
ATOM 1632 C C . ASN A 1 218 ? 14.953 39.836 67.357 1.00 12.12 217 ASN A C 1
ATOM 1633 O O . ASN A 1 218 ? 14.256 40.627 66.711 1.00 11.96 217 ASN A O 1
ATOM 1638 N N . SER A 1 219 ? 16.217 40.092 67.697 1.00 10.73 218 SER A N 1
ATOM 1639 C CA . SER A 1 219 ? 16.869 41.353 67.351 1.00 11.80 218 SER A CA 1
ATOM 1640 C C . SER A 1 219 ? 17.624 41.269 66.027 1.00 10.48 218 SER A C 1
ATOM 1641 O O . SER A 1 219 ? 17.964 42.297 65.434 1.00 11.52 218 SER A O 1
ATOM 1644 N N . ILE A 1 220 ? 17.891 40.040 65.575 1.00 9.65 219 ILE A N 1
ATOM 1645 C CA . ILE A 1 220 ? 18.609 39.799 64.319 1.00 9.33 219 ILE A CA 1
ATOM 1646 C C . ILE A 1 220 ? 17.774 38.961 63.347 1.00 8.79 219 ILE A C 1
ATOM 1647 O O . ILE A 1 220 ? 17.216 37.929 63.723 1.00 9.12 219 ILE A O 1
ATOM 1652 N N . ALA A 1 221 ? 17.675 39.443 62.110 1.00 8.13 220 ALA A N 1
ATOM 1653 C CA . ALA A 1 221 ? 16.979 38.734 61.040 1.00 7.37 220 ALA A CA 1
ATOM 1654 C C . ALA A 1 221 ? 18.083 38.220 60.107 1.00 8.09 220 ALA A C 1
ATOM 1655 O O . ALA A 1 221 ? 18.829 39.014 59.537 1.00 8.47 220 ALA A O 1
ATOM 1657 N N . ARG A 1 222 ? 18.255 36.899 60.067 1.00 7.84 221 ARG A N 1
ATOM 1658 C CA . ARG A 1 222 ? 19.254 36.221 59.224 1.00 6.92 221 ARG A CA 1
ATOM 1659 C C . ARG A 1 222 ? 18.401 35.654 58.092 1.00 7.63 221 ARG A C 1
ATOM 1660 O O . ARG A 1 222 ? 18.006 34.489 58.100 1.00 7.51 221 ARG A O 1
ATOM 1668 N N . VAL A 1 223 ? 18.158 36.500 57.097 1.00 7.13 222 VAL A N 1
ATOM 1669 C CA . VAL A 1 223 ? 17.249 36.184 56.003 1.00 6.74 222 VAL A CA 1
ATOM 1670 C C . VAL A 1 223 ? 17.777 36.164 54.577 1.00 5.72 222 VAL A C 1
ATOM 1671 O O . VAL A 1 223 ? 18.777 36.806 54.252 1.00 7.84 222 VAL A O 1
ATOM 1675 N N . GLY A 1 224 ? 17.031 35.462 53.728 1.00 6.24 223 GLY A N 1
ATOM 1676 C CA . GLY A 1 224 ? 17.354 35.373 52.320 1.00 6.60 223 GLY A CA 1
ATOM 1677 C C . GLY A 1 224 ? 16.112 35.660 51.501 1.00 7.41 223 GLY A C 1
ATOM 1678 O O . GLY A 1 224 ? 15.916 36.790 51.032 1.00 6.94 223 GLY A O 1
ATOM 1679 N N . THR A 1 225 ? 15.252 34.645 51.400 1.00 6.11 224 THR A N 1
ATOM 1680 C CA . THR A 1 225 ? 13.999 34.658 50.633 1.00 7.77 224 THR A CA 1
ATOM 1681 C C . THR A 1 225 ? 13.182 35.957 50.606 1.00 7.05 224 THR A C 1
ATOM 1682 O O . THR A 1 225 ? 12.944 36.503 49.526 1.00 8.50 224 THR A O 1
ATOM 1686 N N . VAL A 1 226 ? 12.831 36.475 51.783 1.00 6.50 225 VAL A N 1
ATOM 1687 C CA . VAL A 1 226 ? 12.026 37.696 51.892 1.00 7.40 225 VAL A CA 1
ATOM 1688 C C . VAL A 1 226 ? 12.704 38.965 51.363 1.00 7.89 225 VAL A C 1
ATOM 1689 O O . VAL A 1 226 ? 12.064 39.765 50.672 1.00 7.31 225 VAL A O 1
ATOM 1693 N N . VAL A 1 227 ? 14.008 39.090 51.612 1.00 6.88 226 VAL A N 1
ATOM 1694 C CA . VAL A 1 227 ? 14.771 40.247 51.155 1.00 7.53 226 VAL A CA 1
ATOM 1695 C C . VAL A 1 227 ? 14.948 40.229 49.629 1.00 7.00 226 VAL A C 1
ATOM 1696 O O . VAL A 1 227 ? 15.066 41.284 49.000 1.00 6.96 226 VAL A O 1
ATOM 1700 N N . TYR A 1 228 ? 14.880 39.035 49.043 1.00 7.12 227 TYR A N 1
ATOM 1701 C CA . TYR A 1 228 ? 14.957 38.894 47.594 1.00 6.71 227 TYR A CA 1
ATOM 1702 C C . TYR A 1 228 ? 13.568 39.080 46.947 1.00 6.99 227 TYR A C 1
ATOM 1703 O O . TYR A 1 228 ? 13.354 38.715 45.793 1.00 7.32 227 TYR A O 1
ATOM 1712 N N . GLY A 1 229 ? 12.641 39.663 47.716 1.00 6.94 228 GLY A N 1
ATOM 1713 C CA . GLY A 1 229 ? 11.299 39.971 47.235 1.00 8.95 228 GLY A CA 1
ATOM 1714 C C . GLY A 1 229 ? 10.281 38.864 47.098 1.00 8.63 228 GLY A C 1
ATOM 1715 O O . GLY A 1 229 ? 9.304 39.003 46.354 1.00 10.33 228 GLY A O 1
ATOM 1716 N N . VAL A 1 230 ? 10.505 37.763 47.804 1.00 7.93 229 VAL A N 1
ATOM 1717 C CA . VAL A 1 230 ? 9.591 36.632 47.748 1.00 7.94 229 VAL A CA 1
ATOM 1718 C C . VAL A 1 230 ? 8.964 36.425 49.117 1.00 8.07 229 VAL A C 1
ATOM 1719 O O . VAL A 1 230 ? 9.668 36.250 50.108 1.00 6.73 229 VAL A O 1
ATOM 1723 N N . GLU A 1 231 ? 7.631 36.437 49.154 1.00 9.92 230 GLU A N 1
ATOM 1724 C CA . GLU A 1 231 ? 6.872 36.204 50.384 1.00 10.29 230 GLU A CA 1
ATOM 1725 C C . GLU A 1 231 ? 7.148 34.718 50.703 1.00 10.36 230 GLU A C 1
ATOM 1726 O O . GLU A 1 231 ? 6.921 33.869 49.845 1.00 9.64 230 GLU A O 1
ATOM 1732 N N . PRO A 1 232 ? 7.682 34.402 51.915 1.00 13.51 231 PRO A N 1
ATOM 1733 C CA . PRO A 1 232 ? 8.025 33.041 52.372 1.00 13.47 231 PRO A CA 1
ATOM 1734 C C . PRO A 1 232 ? 7.053 31.897 52.104 1.00 15.10 231 PRO A C 1
ATOM 1735 O O . PRO A 1 232 ? 7.483 30.790 51.766 1.00 16.39 231 PRO A O 1
ATOM 1739 N N . SER A 1 233 ? 5.758 32.171 52.254 1.00 13.94 232 SER A N 1
ATOM 1740 C CA . SER A 1 233 ? 4.711 31.173 52.031 1.00 14.66 232 SER A CA 1
ATOM 1741 C C . SER A 1 233 ? 3.974 31.428 50.718 1.00 14.47 232 SER A C 1
ATOM 1742 O O . SER A 1 233 ? 2.943 30.804 50.444 1.00 14.48 232 SER A O 1
ATOM 1745 N N . GLU A 1 234 ? 4.511 32.353 49.918 1.00 13.48 233 GLU A N 1
ATOM 1746 C CA . GLU A 1 234 ? 3.963 32.756 48.615 1.00 15.01 233 GLU A CA 1
ATOM 1747 C C . GLU A 1 234 ? 2.527 33.296 48.643 1.00 16.49 233 GLU A C 1
ATOM 1748 O O . GLU A 1 234 ? 1.711 33.006 47.759 1.00 16.12 233 GLU A O 1
ATOM 1754 N N . GLY A 1 235 ? 2.233 34.072 49.685 1.00 16.39 234 GLY A N 1
ATOM 1755 C CA . GLY A 1 235 ? 0.917 34.670 49.827 1.00 17.60 234 GLY A CA 1
ATOM 1756 C C . GLY A 1 235 ? -0.098 33.948 50.680 1.00 17.72 234 GLY A C 1
ATOM 1757 O O . GLY A 1 235 ? -1.196 34.468 50.885 1.00 19.12 234 GLY A O 1
ATOM 1758 N N . VAL A 1 236 ? 0.262 32.771 51.183 1.00 17.82 235 VAL A N 1
ATOM 1759 C CA . VAL A 1 236 ? -0.631 31.967 52.020 1.00 18.97 235 VAL A CA 1
ATOM 1760 C C . VAL A 1 236 ? -0.801 32.582 53.419 1.00 19.87 235 VAL A C 1
ATOM 1761 O O . VAL A 1 236 ? -1.924 32.890 53.832 1.00 19.74 235 VAL A O 1
ATOM 1765 N N . LEU A 1 237 ? 0.321 32.809 54.102 1.00 19.94 236 LEU A N 1
ATOM 1766 C CA . LEU A 1 237 ? 0.324 33.358 55.458 1.00 19.77 236 LEU A CA 1
ATOM 1767 C C . LEU A 1 237 ? 0.659 34.849 55.570 1.00 19.18 236 LEU A C 1
ATOM 1768 O O . LEU A 1 237 ? 0.569 35.425 56.658 1.00 19.06 236 LEU A O 1
ATOM 1773 N N . GLY A 1 238 ? 1.039 35.466 54.451 1.00 19.64 237 GLY A N 1
ATOM 1774 C CA . GLY A 1 238 ? 1.381 36.881 54.444 1.00 18.87 237 GLY A CA 1
ATOM 1775 C C . GLY A 1 238 ? 1.089 37.538 53.104 1.00 19.31 237 GLY A C 1
ATOM 1776 O O . GLY A 1 238 ? 0.874 36.831 52.124 1.00 20.43 237 GLY A O 1
ATOM 1777 N N . PRO A 1 239 ? 1.110 38.883 53.013 1.00 19.55 238 PRO A N 1
ATOM 1778 C CA . PRO A 1 239 ? 0.831 39.606 51.760 1.00 19.37 238 PRO A CA 1
ATOM 1779 C C . PRO A 1 239 ? 1.965 39.730 50.720 1.00 19.71 238 PRO A C 1
ATOM 1780 O O . PRO A 1 239 ? 3.058 40.205 51.037 1.00 18.12 238 PRO A O 1
ATOM 1784 N N . ILE A 1 240 ? 1.680 39.316 49.479 1.00 21.60 239 ILE A N 1
ATOM 1785 C CA . ILE A 1 240 ? 2.654 39.372 48.370 1.00 22.84 239 ILE A CA 1
ATOM 1786 C C . ILE A 1 240 ? 2.892 40.777 47.819 1.00 23.43 239 ILE A C 1
ATOM 1787 O O . ILE A 1 240 ? 3.997 41.104 47.379 1.00 23.92 239 ILE A O 1
ATOM 1792 N N . ASP A 1 241 ? 1.842 41.594 47.866 1.00 23.13 240 ASP A N 1
ATOM 1793 C CA . ASP A 1 241 ? 1.846 42.961 47.353 1.00 24.88 240 ASP A CA 1
ATOM 1794 C C . ASP A 1 241 ? 2.649 43.992 48.148 1.00 23.96 240 ASP A C 1
ATOM 1795 O O . ASP A 1 241 ? 2.761 45.147 47.736 1.00 24.68 240 ASP A O 1
ATOM 1800 N N . LYS A 1 242 ? 3.218 43.564 49.274 1.00 23.20 241 LYS A N 1
ATOM 1801 C CA . LYS A 1 242 ? 4.008 44.451 50.122 1.00 22.04 241 LYS A CA 1
ATOM 1802 C C . LYS A 1 242 ? 5.515 44.327 49.898 1.00 19.96 241 LYS A C 1
ATOM 1803 O O . LYS A 1 242 ? 6.301 45.063 50.502 1.00 21.50 241 LYS A O 1
ATOM 1809 N N . LEU A 1 243 ? 5.909 43.358 49.072 1.00 15.94 242 LEU A N 1
ATOM 1810 C CA . LEU A 1 243 ? 7.314 43.124 48.740 1.00 14.38 242 LEU A CA 1
ATOM 1811 C C . LEU A 1 243 ? 7.569 43.473 47.281 1.00 13.37 242 LEU A C 1
ATOM 1812 O O . LEU A 1 243 ? 6.702 43.280 46.426 1.00 15.34 242 LEU A O 1
ATOM 1817 N N . LYS A 1 244 ? 8.754 44.010 47.011 1.00 11.35 243 LYS A N 1
ATOM 1818 C CA . LYS A 1 244 ? 9.133 44.403 45.661 1.00 10.88 243 LYS A CA 1
ATOM 1819 C C . LYS A 1 244 ? 10.061 43.388 44.994 1.00 10.13 243 LYS A C 1
ATOM 1820 O O . LYS A 1 244 ? 10.991 42.892 45.635 1.00 10.74 243 LYS A O 1
ATOM 1826 N N . PRO A 1 245 ? 9.804 43.036 43.708 1.00 10.72 244 PRO A N 1
ATOM 1827 C CA . PRO A 1 245 ? 10.671 42.075 43.004 1.00 9.94 244 PRO A CA 1
ATOM 1828 C C . PRO A 1 245 ? 12.050 42.721 42.856 1.00 9.19 244 PRO A C 1
ATOM 1829 O O . PRO A 1 245 ? 12.143 43.916 42.556 1.00 9.42 244 PRO A O 1
ATOM 1833 N N . VAL A 1 246 ? 13.111 41.961 43.108 1.00 7.33 245 VAL A N 1
ATOM 1834 C CA . VAL A 1 246 ? 14.456 42.525 43.027 1.00 7.13 245 VAL A CA 1
ATOM 1835 C C . VAL A 1 246 ? 15.149 42.471 41.676 1.00 8.21 245 VAL A C 1
ATOM 1836 O O . VAL A 1 246 ? 16.255 42.989 41.530 1.00 8.91 245 VAL A O 1
ATOM 1840 N N . PHE A 1 247 ? 14.515 41.828 40.698 1.00 9.00 246 PHE A N 1
ATOM 1841 C CA . PHE A 1 247 ? 15.099 41.738 39.366 1.00 8.49 246 PHE A CA 1
ATOM 1842 C C . PHE A 1 247 ? 14.085 41.504 38.262 1.00 6.58 246 PHE A C 1
ATOM 1843 O O . PHE A 1 247 ? 12.961 41.053 38.501 1.00 9.07 246 PHE A O 1
ATOM 1851 N N . GLU A 1 248 ? 14.553 41.756 37.044 1.00 8.83 247 GLU A N 1
ATOM 1852 C CA . GLU A 1 248 ? 13.811 41.514 35.819 1.00 9.75 247 GLU A CA 1
ATOM 1853 C C . GLU A 1 248 ? 14.763 40.714 34.933 1.00 8.52 247 GLU A C 1
ATOM 1854 O O . GLU A 1 248 ? 15.979 40.939 34.964 1.00 9.86 247 GLU A O 1
ATOM 1860 N N . LEU A 1 249 ? 14.230 39.699 34.259 1.00 8.53 248 LEU A N 1
ATOM 1861 C CA . LEU A 1 249 ? 15.014 38.881 33.336 1.00 6.68 248 LEU A CA 1
ATOM 1862 C C . LEU A 1 249 ? 14.554 39.246 31.929 1.00 6.39 248 LEU A C 1
ATOM 1863 O O . LEU A 1 249 ? 13.390 39.057 31.575 1.00 6.71 248 LEU A O 1
ATOM 1868 N N . LYS A 1 250 ? 15.471 39.828 31.158 1.00 6.91 249 LYS A N 1
ATOM 1869 C CA . LYS A 1 250 ? 15.193 40.268 29.796 1.00 7.90 249 LYS A CA 1
ATOM 1870 C C . LYS A 1 250 ? 16.133 39.665 28.770 1.00 8.26 249 LYS A C 1
ATOM 1871 O O . LYS A 1 250 ? 17.210 39.177 29.112 1.00 8.49 249 LYS A O 1
ATOM 1877 N N . SER A 1 251 ? 15.695 39.697 27.512 1.00 7.89 250 SER A N 1
ATOM 1878 C CA . SER A 1 251 ? 16.468 39.207 26.373 1.00 7.43 250 SER A CA 1
ATOM 1879 C C . SER A 1 251 ? 16.034 40.000 25.143 1.00 8.83 250 SER A C 1
ATOM 1880 O O . SER A 1 251 ? 15.345 41.018 25.269 1.00 9.42 250 SER A O 1
ATOM 1883 N N . ALA A 1 252 ? 16.487 39.575 23.967 1.00 7.68 251 ALA A N 1
ATOM 1884 C CA . ALA A 1 252 ? 16.140 40.242 22.720 1.00 8.24 251 ALA A CA 1
ATOM 1885 C C . ALA A 1 252 ? 16.112 39.234 21.592 1.00 7.47 251 ALA A C 1
ATOM 1886 O O . ALA A 1 252 ? 16.881 38.277 21.603 1.00 8.58 251 ALA A O 1
ATOM 1888 N N . LEU A 1 253 ? 15.232 39.456 20.618 1.00 8.26 252 LEU A N 1
ATOM 1889 C CA . LEU A 1 253 ? 15.103 38.553 19.472 1.00 8.23 252 LEU A CA 1
ATOM 1890 C C . LEU A 1 253 ? 16.335 38.571 18.571 1.00 9.03 252 LEU A C 1
ATOM 1891 O O . LEU A 1 253 ? 16.827 39.639 18.195 1.00 11.76 252 LEU A O 1
ATOM 1896 N N . THR A 1 254 ? 16.868 37.381 18.303 1.00 9.59 253 THR A N 1
ATOM 1897 C CA . THR A 1 254 ? 18.045 37.227 17.450 1.00 10.03 253 THR A CA 1
ATOM 1898 C C . THR A 1 254 ? 17.695 36.822 16.022 1.00 10.42 253 THR A C 1
ATOM 1899 O O . THR A 1 254 ? 18.532 36.919 15.122 1.00 12.20 253 THR A O 1
ATOM 1903 N N . PHE A 1 255 ? 16.469 36.336 15.832 1.00 11.62 254 PHE A N 1
ATOM 1904 C CA . PHE A 1 255 ? 15.978 35.928 14.514 1.00 10.27 254 PHE A CA 1
ATOM 1905 C C . PHE A 1 255 ? 14.455 35.950 14.508 1.00 10.69 254 PHE A C 1
ATOM 1906 O O . PHE A 1 255 ? 13.817 35.591 15.501 1.00 9.73 254 PHE A O 1
ATOM 1914 N N . VAL A 1 256 ? 13.888 36.430 13.400 1.00 9.56 255 VAL A N 1
ATOM 1915 C CA . VAL A 1 256 ? 12.437 36.527 13.209 1.00 11.08 255 VAL A CA 1
ATOM 1916 C C . VAL A 1 256 ? 12.097 35.981 11.820 1.00 12.59 255 VAL A C 1
ATOM 1917 O O . VAL A 1 256 ? 12.787 36.287 10.845 1.00 14.00 255 VAL A O 1
ATOM 1921 N N . LYS A 1 257 ? 11.042 35.165 11.747 1.00 12.27 256 LYS A N 1
ATOM 1922 C CA . LYS A 1 257 ? 10.582 34.571 10.483 1.00 12.05 256 LYS A CA 1
ATOM 1923 C C . LYS A 1 257 ? 9.091 34.233 10.507 1.00 13.85 256 LYS A C 1
ATOM 1924 O O . LYS A 1 257 ? 8.504 34.082 11.581 1.00 12.09 256 LYS A O 1
ATOM 1930 N N . LYS A 1 258 ? 8.493 34.136 9.318 1.00 14.32 257 LYS A N 1
ATOM 1931 C CA . LYS A 1 258 ? 7.078 33.775 9.158 1.00 15.33 257 LYS A CA 1
ATOM 1932 C C . LYS A 1 258 ? 7.082 32.381 8.548 1.00 14.40 257 LYS A C 1
ATOM 1933 O O . LYS A 1 258 ? 7.621 32.185 7.453 1.00 15.46 257 LYS A O 1
ATOM 1939 N N . ILE A 1 259 ? 6.532 31.411 9.279 1.00 14.00 258 ILE A N 1
ATOM 1940 C CA . ILE A 1 259 ? 6.490 30.023 8.817 1.00 14.88 258 ILE A CA 1
ATOM 1941 C C . ILE A 1 259 ? 5.058 29.523 8.607 1.00 15.43 258 ILE A C 1
ATOM 1942 O O . ILE A 1 259 ? 4.149 29.948 9.327 1.00 14.80 258 ILE A O 1
ATOM 1947 N N . PRO A 1 260 ? 4.830 28.642 7.600 1.00 15.35 259 PRO A N 1
ATOM 1948 C CA . PRO A 1 260 ? 3.469 28.139 7.372 1.00 15.66 259 PRO A CA 1
ATOM 1949 C C . PRO A 1 260 ? 3.001 27.063 8.357 1.00 17.06 259 PRO A C 1
ATOM 1950 O O . PRO A 1 260 ? 3.724 26.700 9.291 1.00 17.25 259 PRO A O 1
ATOM 1954 N N . ALA A 1 261 ? 1.780 26.573 8.134 1.00 15.80 260 ALA A N 1
ATOM 1955 C CA . ALA A 1 261 ? 1.165 25.516 8.938 1.00 17.84 260 ALA A CA 1
ATOM 1956 C C . ALA A 1 261 ? 1.900 24.196 8.726 1.00 17.16 260 ALA A C 1
ATOM 1957 O O . ALA A 1 261 ? 2.499 23.980 7.668 1.00 18.67 260 ALA A O 1
ATOM 1959 N N . GLY A 1 262 ? 1.892 23.346 9.751 1.00 18.32 261 GLY A N 1
ATOM 1960 C CA . GLY A 1 262 ? 2.544 22.048 9.661 1.00 17.13 261 GLY A CA 1
ATOM 1961 C C . GLY A 1 262 ? 4.028 22.018 9.988 1.00 17.24 261 GLY A C 1
ATOM 1962 O O . GLY A 1 262 ? 4.680 20.987 9.794 1.00 17.41 261 GLY A O 1
ATOM 1963 N N . GLU A 1 263 ? 4.555 23.133 10.496 1.00 16.10 262 GLU A N 1
ATOM 1964 C CA . GLU A 1 263 ? 5.969 23.236 10.850 1.00 16.78 262 GLU A CA 1
ATOM 1965 C C . GLU A 1 263 ? 6.256 22.926 12.310 1.00 17.20 262 GLU A C 1
ATOM 1966 O O . GLU A 1 263 ? 5.677 23.542 13.211 1.00 16.75 262 GLU A O 1
ATOM 1972 N N . GLY A 1 264 ? 7.164 21.975 12.530 1.00 15.61 263 GLY A N 1
ATOM 1973 C CA . GLY A 1 264 ? 7.555 21.600 13.877 1.00 14.57 263 GLY A CA 1
ATOM 1974 C C . GLY A 1 264 ? 8.633 22.545 14.373 1.00 14.31 263 GLY A C 1
ATOM 1975 O O . GLY A 1 264 ? 9.525 22.922 13.606 1.00 14.32 263 GLY A O 1
ATOM 1976 N N . ILE A 1 265 ? 8.527 22.968 15.633 1.00 13.12 264 ILE A N 1
ATOM 1977 C CA . ILE A 1 265 ? 9.498 23.892 16.225 1.00 12.19 264 ILE A CA 1
ATOM 1978 C C . ILE A 1 265 ? 10.300 23.227 17.339 1.00 11.39 264 ILE A C 1
ATOM 1979 O O . ILE A 1 265 ? 9.729 22.692 18.291 1.00 10.66 264 ILE A O 1
ATOM 1984 N N . SER A 1 266 ? 11.626 23.310 17.208 1.00 10.49 265 SER A N 1
ATOM 1985 C CA . SER A 1 266 ? 12.617 22.763 18.149 1.00 10.52 265 SER A CA 1
ATOM 1986 C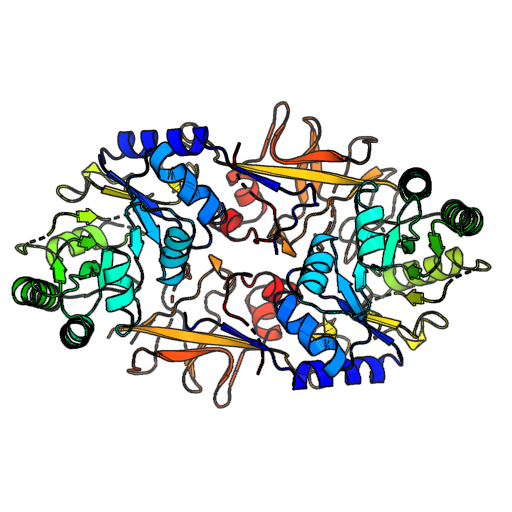 C . SER A 1 266 ? 12.685 21.232 18.231 1.00 10.32 265 SER A C 1
ATOM 1987 O O . SER A 1 266 ? 12.054 20.532 17.436 1.00 9.19 265 SER A O 1
ATOM 1990 N N . TYR A 1 267 ? 13.455 20.731 19.198 1.00 9.94 266 TYR A N 1
ATOM 1991 C CA . TYR A 1 267 ? 13.652 19.294 19.405 1.00 10.60 266 TYR A CA 1
ATOM 1992 C C . TYR A 1 267 ? 12.375 18.491 19.619 1.00 11.84 266 T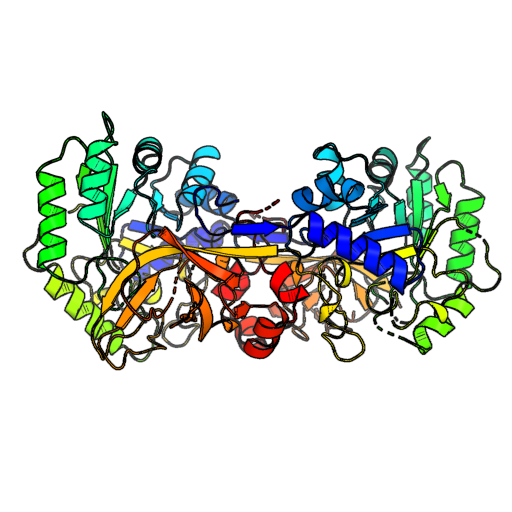YR A C 1
ATOM 1993 O O . TYR A 1 267 ? 11.524 18.861 20.434 1.00 12.43 266 TYR A O 1
ATOM 2002 N N . GLY A 1 268 ? 12.232 17.432 18.822 1.00 12.18 267 GLY A N 1
ATOM 2003 C CA . GLY A 1 268 ? 11.074 16.555 18.906 1.00 11.88 267 GLY A CA 1
ATOM 2004 C C . GLY A 1 268 ? 9.788 17.092 18.307 1.00 13.34 267 GLY A C 1
ATOM 2005 O O . GLY A 1 268 ? 8.760 16.410 18.368 1.00 12.28 267 GLY A O 1
ATOM 2006 N N . SER A 1 269 ? 9.837 18.317 17.764 1.00 12.87 268 SER A N 1
ATOM 2007 C CA . SER A 1 269 ? 8.691 19.000 17.135 1.00 13.83 268 SER A CA 1
ATOM 2008 C C . SER A 1 269 ? 7.435 18.974 18.021 1.00 13.71 268 SER A C 1
ATOM 2009 O O . SER A 1 269 ? 6.326 18.671 17.553 1.00 14.99 268 SER A O 1
ATOM 2012 N N . LYS A 1 270 ? 7.640 19.279 19.307 1.00 13.24 269 LYS A N 1
ATOM 2013 C CA . LYS A 1 270 ? 6.591 19.278 20.339 1.00 15.08 269 LYS A CA 1
ATOM 2014 C C . LYS A 1 270 ? 5.490 20.304 20.118 1.00 14.44 269 LYS A C 1
ATOM 2015 O O . LYS A 1 270 ? 4.399 20.192 20.688 1.00 15.14 269 LYS A O 1
ATOM 2021 N N . PHE A 1 271 ? 5.812 21.321 19.324 1.00 13.72 270 PHE A N 1
ATOM 2022 C CA . PHE A 1 271 ? 4.856 22.341 18.930 1.00 12.79 270 PHE A CA 1
ATOM 2023 C C . PHE A 1 271 ? 4.866 22.336 17.408 1.00 13.53 270 PHE A C 1
ATOM 2024 O O . PHE A 1 271 ? 5.927 22.393 16.781 1.00 12.65 270 PHE A O 1
ATOM 2032 N N . VAL A 1 272 ? 3.667 22.303 16.835 1.00 12.72 271 VAL A N 1
ATOM 2033 C CA . VAL A 1 272 ? 3.469 22.325 15.392 1.00 14.13 271 VAL A CA 1
ATOM 2034 C C . VAL A 1 272 ? 2.522 23.495 15.117 1.00 14.03 271 VAL A C 1
ATOM 2035 O O . VAL A 1 272 ? 1.502 23.643 15.793 1.00 12.62 271 VAL A O 1
ATOM 2039 N N . THR A 1 273 ? 2.883 24.335 14.146 1.00 13.60 272 THR A N 1
ATOM 2040 C CA . THR A 1 273 ? 2.076 25.503 13.770 1.00 14.42 272 THR A CA 1
ATOM 2041 C C . THR A 1 273 ? 0.757 25.098 13.107 1.00 15.34 272 THR A C 1
ATOM 2042 O O . THR A 1 273 ? 0.689 24.072 12.423 1.00 15.89 272 THR A O 1
ATOM 2046 N N . SER A 1 274 ? -0.284 25.892 13.345 1.00 16.13 273 SER A N 1
ATOM 2047 C CA . SER A 1 274 ? -1.615 25.624 12.799 1.00 17.55 273 SER A CA 1
ATOM 2048 C C . SER A 1 274 ? -1.994 26.517 11.626 1.00 17.37 273 SER A C 1
ATOM 2049 O O . SER A 1 274 ? -2.969 26.243 10.919 1.00 17.62 273 SER A O 1
ATOM 2052 N N . ARG A 1 275 ? -1.204 27.573 11.425 1.00 16.47 274 ARG A N 1
ATOM 2053 C CA . ARG A 1 275 ? -1.399 28.556 10.354 1.00 17.62 274 ARG A CA 1
ATOM 2054 C C . ARG A 1 275 ? -0.086 29.324 10.181 1.00 17.38 274 ARG A C 1
ATOM 2055 O O . ARG A 1 275 ? 0.914 29.003 10.839 1.00 16.50 274 ARG A O 1
ATOM 2063 N N . ASP A 1 276 ? -0.109 30.346 9.318 1.00 16.50 275 ASP A N 1
ATOM 2064 C CA . ASP A 1 276 ? 1.039 31.227 9.073 1.00 16.31 275 ASP A CA 1
ATOM 2065 C C . ASP A 1 276 ? 1.318 31.940 10.399 1.00 14.56 275 ASP A C 1
ATOM 2066 O O . ASP A 1 276 ? 0.450 32.644 10.926 1.00 16.29 275 ASP A O 1
ATOM 2071 N N . THR A 1 277 ? 2.500 31.697 10.961 1.00 14.03 276 THR A N 1
ATOM 2072 C CA . THR A 1 277 ? 2.854 32.248 12.266 1.00 13.19 276 THR A CA 1
ATOM 2073 C C . THR A 1 277 ? 4.237 32.877 12.332 1.00 11.90 276 THR A C 1
ATOM 2074 O O . THR A 1 277 ? 5.215 32.315 11.826 1.00 10.22 276 THR A O 1
ATOM 2078 N N . TRP A 1 278 ? 4.303 34.040 12.984 1.00 11.62 277 TRP A N 1
ATOM 2079 C CA . TRP A 1 278 ? 5.560 34.749 13.189 1.00 10.61 277 TRP A CA 1
ATOM 2080 C C . TRP A 1 278 ? 6.249 34.151 14.411 1.00 10.68 277 TRP A C 1
ATOM 2081 O O . TRP A 1 278 ? 5.641 34.021 15.476 1.00 9.71 277 TRP A O 1
ATOM 2092 N N . ILE A 1 279 ? 7.481 33.684 14.202 1.00 10.14 278 ILE A N 1
ATOM 2093 C CA . ILE A 1 279 ? 8.284 33.039 15.242 1.00 9.42 278 ILE A CA 1
ATOM 2094 C C . ILE A 1 279 ? 9.585 33.799 15.507 1.00 9.21 278 ILE A C 1
ATOM 2095 O O . ILE A 1 279 ? 10.335 34.097 14.580 1.00 8.37 278 ILE A O 1
ATOM 2100 N N . GLY A 1 280 ? 9.845 34.081 16.783 1.00 8.56 279 GLY A N 1
ATOM 2101 C CA . GLY A 1 280 ? 11.071 34.761 17.173 1.00 6.59 279 GLY A CA 1
ATOM 2102 C C . GLY A 1 280 ? 11.995 33.806 17.905 1.00 7.74 279 GLY A C 1
ATOM 2103 O O . GLY A 1 280 ? 11.525 32.863 18.540 1.00 8.93 279 GLY A O 1
ATOM 2104 N N . THR A 1 281 ? 13.305 33.998 17.759 1.00 6.78 280 THR A N 1
ATOM 2105 C CA . THR A 1 281 ? 14.297 33.159 18.441 1.00 7.04 280 THR A CA 1
ATOM 2106 C C . THR A 1 281 ? 14.978 34.008 19.506 1.00 6.38 280 THR A C 1
ATOM 2107 O O . THR A 1 281 ? 15.327 35.155 19.254 1.00 8.52 280 THR A O 1
ATOM 2111 N N . LEU A 1 282 ? 15.138 33.423 20.693 1.00 7.46 281 LEU A N 1
ATOM 2112 C CA . LEU A 1 282 ? 15.751 34.068 21.854 1.00 8.74 281 LEU A CA 1
ATOM 2113 C C . LEU A 1 282 ? 17.039 33.381 22.278 1.00 7.24 281 LEU A C 1
ATOM 2114 O O . LEU A 1 282 ? 17.066 32.157 22.383 1.00 7.04 281 LEU A O 1
ATOM 2119 N N . PRO A 1 283 ? 18.100 34.162 22.593 1.00 4.74 282 PRO A N 1
ATOM 2120 C CA . PRO A 1 283 ? 19.382 33.585 23.012 1.00 5.66 282 PRO A CA 1
ATOM 2121 C C . PRO A 1 283 ? 19.448 33.240 24.513 1.00 5.72 282 PRO A C 1
ATOM 2122 O O . PRO A 1 283 ? 20.198 33.838 25.282 1.00 6.27 282 PRO A O 1
ATOM 2126 N N . ILE A 1 284 ? 18.580 32.317 24.918 1.00 4.97 283 ILE A N 1
ATOM 2127 C CA . ILE A 1 284 ? 18.518 31.827 26.292 1.00 4.69 283 ILE A CA 1
ATOM 2128 C C . ILE A 1 284 ? 18.008 30.396 26.238 1.00 4.33 283 ILE A C 1
ATOM 2129 O O . ILE A 1 284 ? 17.200 30.061 25.376 1.00 4.19 283 ILE A O 1
ATOM 2134 N N . GLY A 1 285 ? 18.569 29.542 27.089 1.00 5.15 284 GLY A N 1
ATOM 2135 C CA . GLY A 1 285 ? 18.143 28.157 27.146 1.00 6.33 284 GLY A CA 1
ATOM 2136 C C . GLY A 1 285 ? 18.388 27.585 28.524 1.00 5.23 284 GLY A C 1
ATOM 2137 O O . GLY A 1 285 ? 18.668 28.348 29.455 1.00 6.47 284 GLY A O 1
ATOM 2138 N N . TYR A 1 286 ? 18.322 26.257 28.665 1.00 5.71 285 TYR A N 1
ATOM 2139 C CA . TYR A 1 286 ? 18.548 25.644 29.976 1.00 6.60 285 TYR A CA 1
ATOM 2140 C C . TYR A 1 286 ? 19.990 25.742 30.492 1.00 7.04 285 TYR A C 1
ATOM 2141 O O . TYR A 1 286 ? 20.234 25.606 31.690 1.00 8.73 285 TYR A O 1
ATOM 2150 N N . GLY A 1 287 ? 20.900 26.122 29.587 1.00 7.68 286 GLY A N 1
ATOM 2151 C CA . GLY A 1 287 ? 22.306 26.328 29.919 1.00 7.96 286 GLY A CA 1
ATOM 2152 C C . GLY A 1 287 ? 22.491 27.598 30.730 1.00 9.05 286 GLY A C 1
ATOM 2153 O O . GLY A 1 287 ? 23.538 27.833 31.342 1.00 9.20 286 GLY A O 1
ATOM 2154 N N . ASP A 1 288 ? 21.448 28.421 30.707 1.00 6.28 287 ASP A N 1
ATOM 2155 C CA . ASP A 1 288 ? 21.388 29.679 31.436 1.00 5.19 287 ASP A CA 1
ATOM 2156 C C . ASP A 1 288 ? 20.530 29.527 32.677 1.00 7.16 287 ASP A C 1
ATOM 2157 O O . ASP A 1 288 ? 20.423 30.446 33.483 1.00 7.71 287 ASP A O 1
ATOM 2162 N N . GLY A 1 289 ? 19.909 28.360 32.818 1.00 7.90 288 GLY A N 1
ATOM 2163 C CA . GLY A 1 289 ? 19.050 28.125 33.961 1.00 7.24 288 GLY A CA 1
ATOM 2164 C C . GLY A 1 289 ? 17.583 28.328 33.658 1.00 7.75 288 GLY A C 1
ATOM 2165 O O . GLY A 1 289 ? 16.763 28.333 34.581 1.00 8.44 288 GLY A O 1
ATOM 2166 N N . TRP A 1 290 ? 17.246 28.554 32.385 1.00 6.28 289 TRP A N 1
ATOM 2167 C CA . TRP A 1 290 ? 15.840 28.681 31.993 1.00 6.94 289 TRP A CA 1
ATOM 2168 C C . TRP A 1 290 ? 15.463 27.234 31.684 1.00 7.28 289 TRP A C 1
ATOM 2169 O O . TRP A 1 290 ? 15.545 26.770 30.543 1.00 7.71 289 TRP A O 1
ATOM 2180 N N . LEU A 1 291 ? 15.060 26.541 32.748 1.00 7.14 290 LEU A N 1
ATOM 2181 C CA . LEU A 1 291 ? 14.739 25.116 32.750 1.00 8.46 290 LEU A CA 1
ATOM 2182 C C . LEU A 1 291 ? 13.687 24.586 31.788 1.00 8.09 290 LEU A C 1
ATOM 2183 O O . LEU A 1 291 ? 12.763 25.303 31.397 1.00 7.70 290 LEU A O 1
ATOM 2188 N N . ALA A 1 292 ? 13.855 23.315 31.419 1.00 8.13 291 ALA A N 1
ATOM 2189 C CA . ALA A 1 292 ? 12.964 22.597 30.501 1.00 9.13 291 ALA A CA 1
ATOM 2190 C C . ALA A 1 292 ? 11.483 22.699 30.857 1.00 9.66 291 ALA A C 1
ATOM 2191 O O . ALA A 1 292 ? 10.649 22.893 29.973 1.00 9.72 291 ALA A O 1
ATOM 2193 N N . GLU A 1 293 ? 11.176 22.659 32.155 1.00 9.66 292 GLU A N 1
ATOM 2194 C CA . GLU A 1 293 ? 9.791 22.734 32.635 1.00 10.09 292 GLU A CA 1
ATOM 2195 C C . GLU A 1 293 ? 9.118 24.107 32.508 1.00 9.92 292 GLU A C 1
ATOM 2196 O O . GLU A 1 293 ? 7.922 24.250 32.790 1.00 10.73 292 GLU A O 1
ATOM 2202 N N . TYR A 1 294 ? 9.880 25.103 32.049 1.00 9.07 293 TYR A N 1
ATOM 2203 C CA . TYR A 1 294 ? 9.346 26.452 31.853 1.00 7.32 293 TYR A CA 1
ATOM 2204 C C . TYR A 1 294 ? 8.697 26.567 30.480 1.00 7.80 293 TYR A C 1
ATOM 2205 O O . TYR A 1 294 ? 8.122 27.605 30.152 1.00 8.45 293 TYR A O 1
ATOM 2214 N N . GLN A 1 295 ? 8.775 25.489 29.692 1.00 7.87 294 GLN A N 1
ATOM 2215 C CA . GLN A 1 295 ? 8.188 25.427 28.347 1.00 7.48 294 GLN A CA 1
ATOM 2216 C C . GLN A 1 295 ? 6.720 25.841 28.352 1.00 7.19 294 GLN A C 1
ATOM 2217 O O . GLN A 1 295 ? 5.974 25.457 29.249 1.00 7.89 294 GLN A O 1
ATOM 2223 N N . ASP A 1 296 ? 6.344 26.643 27.356 1.00 7.41 295 ASP A N 1
ATOM 2224 C CA . ASP A 1 296 ? 4.987 27.179 27.158 1.00 7.29 295 ASP A CA 1
ATOM 2225 C C . ASP A 1 296 ? 4.617 28.385 28.010 1.00 7.02 295 ASP A C 1
ATOM 2226 O O . ASP A 1 296 ? 3.494 28.881 27.922 1.00 9.14 295 ASP A O 1
ATOM 2231 N N . PHE A 1 297 ? 5.582 28.892 28.782 1.00 7.77 296 PHE A N 1
ATOM 2232 C CA . PHE A 1 297 ? 5.363 30.084 29.613 1.00 6.83 296 PHE A CA 1
ATOM 2233 C C . PHE A 1 297 ? 5.193 31.263 28.663 1.00 7.33 296 PHE A C 1
ATOM 2234 O O . PHE A 1 297 ? 5.869 31.344 27.628 1.00 7.14 296 PHE A O 1
ATOM 2242 N N . GLN A 1 298 ? 4.232 32.122 28.981 1.00 7.44 297 GLN A N 1
ATOM 2243 C CA . GLN A 1 298 ? 3.953 33.292 28.173 1.00 8.38 297 GLN A CA 1
ATOM 2244 C C . GLN A 1 298 ? 4.881 34.439 28.539 1.00 8.47 297 GLN A C 1
ATOM 2245 O O . GLN A 1 298 ? 4.809 34.999 29.637 1.00 11.55 297 GLN A O 1
ATOM 2251 N N . LEU A 1 299 ? 5.783 34.740 27.608 1.00 8.55 298 LEU A N 1
ATOM 2252 C CA . LEU A 1 299 ? 6.757 35.814 27.756 1.00 8.51 298 LEU A CA 1
ATOM 2253 C C . LEU A 1 299 ? 6.085 37.120 27.362 1.00 10.31 298 LEU A C 1
ATOM 2254 O O . LEU A 1 299 ? 5.047 37.121 26.699 1.00 10.95 298 LEU A O 1
ATOM 2259 N N . LEU A 1 300 ? 6.661 38.231 27.799 1.00 9.53 299 LEU A N 1
ATOM 2260 C CA . LEU A 1 300 ? 6.085 39.533 27.507 1.00 8.78 299 LEU A CA 1
ATOM 2261 C C . LEU A 1 300 ? 6.898 40.316 26.500 1.00 9.42 299 LEU A C 1
ATOM 2262 O O . LEU A 1 300 ? 8.097 40.514 26.680 1.00 8.97 299 LEU A O 1
ATOM 2267 N N . ILE A 1 301 ? 6.253 40.661 25.387 1.00 7.67 300 ILE A N 1
ATOM 2268 C CA . ILE A 1 301 ? 6.874 41.423 24.305 1.00 9.84 300 ILE A CA 1
ATOM 2269 C C . ILE A 1 301 ? 5.926 42.557 23.938 1.00 10.46 300 ILE A C 1
ATOM 2270 O O . ILE A 1 301 ? 4.783 42.303 23.543 1.00 12.66 300 ILE A O 1
ATOM 2275 N N . ASP A 1 302 ? 6.392 43.798 24.117 1.00 12.64 301 ASP A N 1
ATOM 2276 C CA . ASP A 1 302 ? 5.631 45.018 23.787 1.00 15.28 301 ASP A CA 1
ATOM 2277 C C . ASP A 1 302 ? 4.218 45.016 24.419 1.00 14.15 301 ASP A C 1
ATOM 2278 O O . ASP A 1 302 ? 3.206 45.241 23.742 1.00 14.81 301 ASP A O 1
ATOM 2283 N N . GLY A 1 303 ? 4.172 44.638 25.697 1.00 14.24 302 GLY A N 1
ATOM 2284 C CA . GLY A 1 303 ? 2.927 44.592 26.450 1.00 13.74 302 GLY A CA 1
ATOM 2285 C C . GLY A 1 303 ? 1.941 43.499 26.087 1.00 14.44 302 GLY A C 1
ATOM 2286 O O . GLY A 1 303 ? 0.764 43.580 26.447 1.00 12.86 302 GLY A O 1
ATOM 2287 N N . GLN A 1 304 ? 2.414 42.484 25.364 1.00 13.36 303 GLN A N 1
ATOM 2288 C CA . GLN A 1 304 ? 1.571 41.371 24.928 1.00 14.13 303 GLN A CA 1
ATOM 2289 C C . GLN A 1 304 ? 2.149 40.034 25.365 1.00 11.74 303 GLN A C 1
ATOM 2290 O O . GLN A 1 304 ? 3.370 39.858 25.390 1.00 10.62 303 GLN A O 1
ATOM 2296 N N . LYS A 1 305 ? 1.260 39.100 25.708 1.00 13.12 304 LYS A N 1
ATOM 2297 C CA . LYS A 1 305 ? 1.649 37.756 26.132 1.00 12.66 304 LYS A CA 1
ATOM 2298 C C . LYS A 1 305 ? 1.952 36.913 24.903 1.00 12.34 304 LYS A C 1
ATOM 2299 O O . LYS A 1 305 ? 1.120 36.785 23.996 1.00 13.25 304 LYS A O 1
ATOM 2305 N N . CYS A 1 306 ? 3.176 36.392 24.866 1.00 10.79 305 CYS A N 1
ATOM 2306 C CA . CYS A 1 306 ? 3.665 35.585 23.756 1.00 9.27 305 CYS A CA 1
ATOM 2307 C C . CYS A 1 306 ? 4.179 34.248 24.263 1.00 9.87 305 CYS A C 1
ATOM 2308 O O . CYS A 1 306 ? 5.184 34.182 24.973 1.00 10.40 305 CYS A O 1
ATOM 2311 N N . ARG A 1 307 ? 3.485 33.183 23.878 1.00 10.23 306 ARG A N 1
ATOM 2312 C CA . ARG A 1 307 ? 3.840 31.828 24.286 1.00 10.57 306 ARG A CA 1
ATOM 2313 C C . ARG A 1 307 ? 5.189 31.358 23.743 1.00 9.48 306 ARG A C 1
ATOM 2314 O O . ARG A 1 307 ? 5.469 31.489 22.545 1.00 9.07 306 ARG A O 1
ATOM 2322 N N . GLN A 1 308 ? 6.027 30.858 24.655 1.00 9.35 307 GLN A N 1
ATOM 2323 C CA . GLN A 1 308 ? 7.324 30.298 24.302 1.00 8.32 307 GLN A CA 1
ATOM 2324 C C . GLN A 1 308 ? 6.963 28.906 23.777 1.00 9.24 307 GLN A C 1
ATOM 2325 O O . GLN A 1 308 ? 6.524 28.041 24.531 1.00 8.84 307 GLN A O 1
ATOM 2331 N N . VAL A 1 309 ? 7.186 28.706 22.485 1.00 8.91 308 VAL A N 1
ATOM 2332 C CA . VAL A 1 309 ? 6.844 27.460 21.815 1.00 9.74 308 VAL A CA 1
ATOM 2333 C C . VAL A 1 309 ? 7.993 26.498 21.522 1.00 9.07 308 VAL A C 1
ATOM 2334 O O . VAL A 1 309 ? 9.099 26.921 21.181 1.00 8.40 308 VAL A O 1
ATOM 2338 N N . GLY A 1 310 ? 7.709 25.202 21.665 1.00 10.84 309 GLY A N 1
ATOM 2339 C CA . GLY A 1 310 ? 8.694 24.157 21.415 1.00 9.15 309 GLY A CA 1
ATOM 2340 C C . GLY A 1 310 ? 9.633 23.918 22.577 1.00 9.45 309 GLY A C 1
ATOM 2341 O O . GLY A 1 310 ? 9.701 24.735 23.500 1.00 8.79 309 GLY A O 1
ATOM 2342 N N . GLN A 1 311 ? 10.381 22.814 22.528 1.00 8.75 310 GLN A N 1
ATOM 2343 C CA . GLN A 1 311 ? 11.325 22.489 23.597 1.00 9.31 310 GLN A CA 1
ATOM 2344 C C . GLN A 1 311 ? 12.420 23.530 23.712 1.00 8.12 310 GLN A C 1
ATOM 2345 O O . GLN A 1 311 ? 12.845 24.110 22.714 1.00 8.14 310 GLN A O 1
ATOM 2351 N N . ILE A 1 312 ? 12.762 23.852 24.952 1.00 6.85 311 ILE A N 1
ATOM 2352 C CA . ILE A 1 312 ? 13.821 24.806 25.237 1.00 7.54 311 ILE A CA 1
ATOM 2353 C C . ILE A 1 312 ? 15.130 24.066 24.979 1.00 5.40 311 ILE A C 1
ATOM 2354 O O . ILE A 1 312 ? 15.334 22.961 25.499 1.00 8.02 311 ILE A O 1
ATOM 2359 N N . ALA A 1 313 ? 15.952 24.627 24.091 1.00 7.43 312 ALA A N 1
ATOM 2360 C CA . ALA A 1 313 ? 17.256 24.042 23.777 1.00 6.58 312 ALA A CA 1
ATOM 2361 C C . ALA A 1 313 ? 18.260 24.534 24.809 1.00 6.81 312 ALA A C 1
ATOM 2362 O O . ALA A 1 313 ? 17.904 25.286 25.729 1.00 6.73 312 ALA A O 1
ATOM 2372 N N . ASP A 1 315 ? 20.841 26.623 24.570 1.00 7.57 314 ASP A N 1
ATOM 2373 C CA . ASP A 1 315 ? 21.195 28.040 24.519 1.00 7.98 314 ASP A CA 1
ATOM 2374 C C . ASP A 1 315 ? 20.203 28.928 23.790 1.00 8.33 314 ASP A C 1
ATOM 2375 O O . ASP A 1 315 ? 20.377 30.153 23.750 1.00 8.33 314 ASP A O 1
ATOM 2380 N N . GLN A 1 316 ? 19.174 28.318 23.197 1.00 8.14 315 GLN A N 1
ATOM 2381 C CA . GLN A 1 316 ? 18.156 29.038 22.427 1.00 6.84 315 GLN A CA 1
ATOM 2382 C C . GLN A 1 316 ? 16.754 28.463 22.607 1.00 6.84 315 GLN A C 1
ATOM 2383 O O . GLN A 1 316 ? 16.595 27.301 22.962 1.00 8.01 315 GLN A O 1
ATOM 2405 N N . VAL A 1 319 ? 9.694 31.710 20.348 1.00 6.63 318 VAL A N 1
ATOM 2406 C CA . VAL A 1 319 ? 8.488 32.348 20.857 1.00 7.91 318 VAL A CA 1
ATOM 2407 C C . VAL A 1 319 ? 7.528 32.744 19.725 1.00 6.89 318 VAL A C 1
ATOM 2408 O O . VAL A 1 319 ? 7.965 33.214 18.676 1.00 8.96 318 VAL A O 1
ATOM 2412 N N . ALA A 1 320 ? 6.232 32.515 19.945 1.00 7.12 319 ALA A N 1
ATOM 2413 C CA . ALA A 1 320 ? 5.181 32.850 18.978 1.00 9.85 319 ALA A CA 1
ATOM 2414 C C . ALA A 1 320 ? 4.833 34.329 19.113 1.00 9.07 319 ALA A C 1
ATOM 2415 O O . ALA A 1 320 ? 4.489 34.796 20.196 1.00 11.02 319 ALA A O 1
ATOM 2417 N N . LEU A 1 321 ? 4.970 35.060 18.009 1.00 9.49 320 LEU A N 1
ATOM 2418 C CA . LEU A 1 321 ? 4.716 36.504 17.967 1.00 9.91 320 LEU A CA 1
ATOM 2419 C C . LEU A 1 321 ? 3.360 36.827 17.319 1.00 11.36 320 LEU A C 1
ATOM 2420 O O . LEU A 1 321 ? 2.911 36.089 16.437 1.00 12.27 320 LEU A O 1
ATOM 2425 N N . PRO A 1 322 ? 2.673 37.912 17.769 1.00 13.98 321 PRO A N 1
ATOM 2426 C CA . PRO A 1 322 ? 1.370 38.270 17.176 1.00 14.94 321 PRO A CA 1
ATOM 2427 C C . PRO A 1 322 ? 1.470 38.826 15.749 1.00 16.88 321 PRO A C 1
ATOM 2428 O O . PRO A 1 322 ? 0.498 38.790 14.989 1.00 17.24 321 PRO A O 1
ATOM 2432 N N . HIS A 1 323 ? 2.650 39.361 15.425 1.00 16.19 322 HIS A N 1
ATOM 2433 C CA . HIS A 1 323 ? 2.995 39.927 14.114 1.00 16.95 322 HIS A CA 1
ATOM 2434 C C . HIS A 1 323 ? 4.517 40.109 14.029 1.00 16.21 322 HIS A C 1
ATOM 2435 O O . HIS A 1 323 ? 5.235 39.711 14.949 1.00 15.60 322 HIS A O 1
ATOM 2442 N N . GLU A 1 324 ? 5.002 40.697 12.933 1.00 15.51 323 GLU A N 1
ATOM 2443 C CA . GLU A 1 324 ? 6.439 40.925 12.747 1.00 16.52 323 GLU A CA 1
ATOM 2444 C C . GLU A 1 324 ? 7.021 41.959 13.702 1.00 15.95 323 GLU A C 1
ATOM 2445 O O . GLU A 1 324 ? 6.400 42.978 14.001 1.00 15.96 323 GLU A O 1
ATOM 2451 N N . TYR A 1 325 ? 8.201 41.622 14.213 1.00 16.10 324 TYR A N 1
ATOM 2452 C CA . TYR A 1 325 ? 8.988 42.456 15.108 1.00 15.09 324 TYR A CA 1
ATOM 2453 C C . TYR A 1 325 ? 10.413 42.377 14.565 1.00 15.61 324 TYR A C 1
ATOM 2454 O O . TYR A 1 325 ? 10.799 41.349 14.005 1.00 14.09 324 TYR A O 1
ATOM 2463 N N . PRO A 1 326 ? 11.191 43.478 14.644 1.00 15.72 325 PRO A N 1
ATOM 2464 C CA . PRO A 1 326 ? 12.567 43.412 14.129 1.00 15.97 325 PRO A CA 1
ATOM 2465 C C . PRO A 1 326 ? 13.533 42.686 15.074 1.00 15.88 325 PRO A C 1
ATOM 2466 O O . PRO A 1 326 ? 13.194 42.420 16.232 1.00 14.84 325 PRO A O 1
ATOM 2470 N N . ILE A 1 327 ? 14.719 42.351 14.562 1.00 16.11 326 ILE A N 1
ATOM 2471 C CA . ILE A 1 327 ? 15.771 41.704 15.355 1.00 16.44 326 ILE A CA 1
ATOM 2472 C C . ILE A 1 327 ? 16.221 42.751 16.388 1.00 15.32 326 ILE A C 1
ATOM 2473 O O . ILE A 1 327 ? 16.339 43.937 16.065 1.00 16.38 326 ILE A O 1
ATOM 2478 N N . GLY A 1 328 ? 16.358 42.315 17.637 1.00 13.32 327 GLY A N 1
ATOM 2479 C CA . GLY A 1 328 ? 16.764 43.213 18.704 1.00 12.91 327 GLY A CA 1
ATOM 2480 C C . GLY A 1 328 ? 15.615 43.671 19.581 1.00 11.70 327 GLY A C 1
ATOM 2481 O O . GLY A 1 328 ? 15.835 44.411 20.545 1.00 13.17 327 GLY A O 1
ATOM 2482 N N . THR A 1 329 ? 14.392 43.244 19.250 1.00 11.85 328 THR A N 1
ATOM 2483 C CA . THR A 1 329 ? 13.193 43.594 20.024 1.00 10.82 328 THR A CA 1
ATOM 2484 C C . THR A 1 329 ? 13.296 42.960 21.407 1.00 10.41 328 THR A C 1
ATOM 2485 O O . THR A 1 329 ? 13.516 41.757 21.521 1.00 10.08 328 THR A O 1
ATOM 2489 N N . GLU A 1 330 ? 13.127 43.791 22.433 1.00 10.50 329 GLU A N 1
ATOM 2490 C CA . GLU A 1 330 ? 13.201 43.373 23.828 1.00 10.48 329 GLU A CA 1
ATOM 2491 C C . GLU A 1 330 ? 12.092 42.405 24.230 1.00 9.59 329 GLU A C 1
ATOM 2492 O O . GLU A 1 330 ? 10.941 42.539 23.805 1.00 11.16 329 GLU A O 1
ATOM 2498 N N . VAL A 1 331 ? 12.481 41.391 25.000 1.00 8.82 330 VAL A N 1
ATOM 2499 C CA . VAL A 1 331 ? 11.562 40.380 25.509 1.00 8.60 330 VAL A CA 1
ATOM 2500 C C . VAL A 1 331 ? 11.741 40.340 27.017 1.00 8.60 330 VAL A C 1
ATOM 2501 O O . VAL A 1 331 ? 12.863 40.229 27.508 1.00 8.57 330 VAL A O 1
ATOM 2505 N N . THR A 1 332 ? 10.631 40.419 27.742 1.00 7.73 331 THR A N 1
ATOM 2506 C CA . THR A 1 332 ? 10.664 40.365 29.198 1.00 8.27 331 THR A CA 1
ATOM 2507 C C . THR A 1 332 ? 10.142 38.995 29.634 1.00 7.47 331 THR A C 1
ATOM 2508 O O . THR A 1 332 ? 8.976 38.658 29.408 1.00 9.92 331 THR A O 1
ATOM 2512 N N . LEU A 1 333 ? 11.031 38.208 30.235 1.00 6.63 332 LEU A N 1
ATOM 2513 C CA . LEU A 1 333 ? 10.703 36.863 30.708 1.00 7.09 332 LEU A CA 1
ATOM 2514 C C . LEU A 1 333 ? 10.125 36.937 32.118 1.00 6.87 332 LEU A C 1
ATOM 2515 O O . LEU A 1 333 ? 9.126 36.286 32.413 1.00 8.43 332 LEU A O 1
ATOM 2520 N N . ILE A 1 334 ? 10.802 37.683 32.993 1.00 7.44 333 ILE A N 1
ATOM 2521 C CA . ILE A 1 334 ? 10.358 37.920 34.372 1.00 8.25 333 ILE A CA 1
ATOM 2522 C C . ILE A 1 334 ? 10.409 39.441 34.509 1.00 7.87 333 ILE A C 1
ATOM 2523 O O . ILE A 1 334 ? 11.434 40.058 34.223 1.00 9.64 333 ILE A O 1
ATOM 2528 N N . GLY A 1 335 ? 9.268 40.044 34.834 1.00 9.14 334 GLY A N 1
ATOM 2529 C CA . GLY A 1 335 ? 9.214 41.488 34.980 1.00 9.19 334 GLY A CA 1
ATOM 2530 C C . GLY A 1 335 ? 7.969 42.126 34.401 1.00 9.98 334 GLY A C 1
ATOM 2531 O O . GLY A 1 335 ? 7.037 41.425 34.012 1.00 10.44 334 GLY A O 1
ATOM 2532 N N . LYS A 1 336 ? 7.995 43.455 34.286 1.00 11.19 335 LYS A N 1
ATOM 2533 C CA . LYS A 1 336 ? 6.857 44.250 33.801 1.00 13.93 335 LYS A CA 1
ATOM 2534 C C . LYS A 1 336 ? 6.904 44.653 32.329 1.00 12.87 335 LYS A C 1
ATOM 2535 O O . LYS A 1 336 ? 7.959 45.015 31.809 1.00 13.63 335 LYS A O 1
ATOM 2541 N N . SER A 1 337 ? 5.740 44.618 31.681 1.00 12.55 336 SER A N 1
ATOM 2542 C CA . SER A 1 337 ? 5.583 45.019 30.279 1.00 12.64 336 SER A CA 1
ATOM 2543 C C . SER A 1 337 ? 4.108 45.288 30.028 1.00 12.33 336 SER A C 1
ATOM 2544 O O . SER A 1 337 ? 3.275 44.376 30.094 1.00 11.92 336 SER A O 1
ATOM 2547 N N . GLY A 1 338 ? 3.792 46.560 29.778 1.00 13.02 337 GLY A N 1
ATOM 2548 C CA . GLY A 1 338 ? 2.420 46.974 29.533 1.00 14.11 337 GLY A CA 1
ATOM 2549 C C . GLY A 1 338 ? 1.545 46.787 30.760 1.00 13.97 337 GLY A C 1
ATOM 2550 O O . GLY A 1 338 ? 1.949 47.140 31.870 1.00 14.25 337 GLY A O 1
ATOM 2551 N N . LYS A 1 339 ? 0.373 46.188 30.559 1.00 14.40 338 LYS A N 1
ATOM 2552 C CA . LYS A 1 339 ? -0.584 45.924 31.640 1.00 15.42 338 LYS A CA 1
ATOM 2553 C C . LYS A 1 339 ? -0.211 44.683 32.443 1.00 15.46 338 LYS A C 1
ATOM 2554 O O . LYS A 1 339 ? -0.779 44.431 33.511 1.00 15.74 338 LYS A O 1
ATOM 2560 N N . TYR A 1 340 ? 0.763 43.929 31.935 1.00 13.69 339 TYR A N 1
ATOM 2561 C CA . TYR A 1 340 ? 1.183 42.680 32.554 1.00 14.38 339 TYR A CA 1
ATOM 2562 C C . TYR A 1 340 ? 2.503 42.674 33.310 1.00 11.88 339 TYR A C 1
ATOM 2563 O O . TYR A 1 340 ? 3.370 43.528 33.109 1.00 12.84 339 TYR A O 1
ATOM 2572 N N . GLU A 1 341 ? 2.639 41.666 34.166 1.00 11.66 340 GLU A N 1
ATOM 2573 C CA . GLU A 1 341 ? 3.845 41.441 34.951 1.00 11.16 340 GLU A CA 1
ATOM 2574 C C . GLU A 1 341 ? 4.026 39.954 35.215 1.00 10.77 340 GLU A C 1
ATOM 2575 O O . GLU A 1 341 ? 3.166 39.310 35.822 1.00 12.12 340 GLU A O 1
ATOM 2581 N N . ASN A 1 342 ? 5.133 39.406 34.715 1.00 9.27 341 ASN A N 1
ATOM 2582 C CA . ASN A 1 342 ? 5.468 38.003 34.936 1.00 8.25 341 ASN A CA 1
ATOM 2583 C C . ASN A 1 342 ? 6.255 37.953 36.238 1.00 9.23 341 ASN A C 1
ATOM 2584 O O . ASN A 1 342 ? 7.314 38.577 36.359 1.00 9.81 341 ASN A O 1
ATOM 2589 N N . THR A 1 343 ? 5.689 37.275 37.231 1.00 8.75 342 THR A N 1
ATOM 2590 C CA . THR A 1 343 ? 6.319 37.153 38.539 1.00 9.17 342 THR A CA 1
ATOM 2591 C C . THR A 1 343 ? 6.874 35.755 38.733 1.00 8.99 342 THR A C 1
ATOM 2592 O O . THR A 1 343 ? 6.538 34.832 37.983 1.00 9.41 342 THR A O 1
ATOM 2596 N N . LEU A 1 344 ? 7.689 35.594 39.775 1.00 9.06 343 LEU A N 1
ATOM 2597 C CA . LEU A 1 344 ? 8.261 34.295 40.112 1.00 8.59 343 LEU A CA 1
ATOM 2598 C C . LEU A 1 344 ? 7.152 33.347 40.572 1.00 8.03 343 LEU A C 1
ATOM 2599 O O . LEU A 1 344 ? 7.265 32.134 40.410 1.00 8.43 343 LEU A O 1
ATOM 2604 N N . TYR A 1 345 ? 6.057 33.922 41.085 1.00 8.39 344 TYR A N 1
ATOM 2605 C CA . TYR A 1 345 ? 4.892 33.145 41.529 1.00 9.03 344 TYR A CA 1
ATOM 2606 C C . TYR A 1 345 ? 4.184 32.572 40.304 1.00 7.73 344 TYR A C 1
ATOM 2607 O O . TYR A 1 345 ? 3.752 31.420 40.329 1.00 10.41 344 TYR A O 1
ATOM 2616 N N . ASP A 1 346 ? 4.116 33.371 39.229 1.00 9.87 345 ASP A N 1
ATOM 2617 C CA . ASP A 1 346 ? 3.500 32.958 37.954 1.00 9.20 345 ASP A CA 1
ATOM 2618 C C . ASP A 1 346 ? 4.293 31.797 37.368 1.00 9.67 345 ASP A C 1
ATOM 2619 O O . ASP A 1 346 ? 3.711 30.819 36.889 1.00 9.86 345 ASP A O 1
ATOM 2624 N N . LEU A 1 347 ? 5.623 31.901 37.443 1.00 9.13 346 LEU A N 1
ATOM 2625 C CA . LEU A 1 347 ? 6.500 30.852 36.927 1.00 8.58 346 LEU A CA 1
ATOM 2626 C C . LEU A 1 347 ? 6.454 29.588 37.783 1.00 9.59 346 LEU A C 1
ATOM 2627 O O . LEU A 1 347 ? 6.544 28.488 37.245 1.00 10.19 346 LEU A O 1
ATOM 2632 N N . HIS A 1 348 ? 6.225 29.745 39.092 1.00 10.35 347 HIS A N 1
ATOM 2633 C CA . HIS A 1 348 ? 6.103 28.599 40.001 1.00 9.85 347 HIS A CA 1
ATOM 2634 C C . HIS A 1 348 ? 4.808 27.846 39.671 1.00 11.42 347 HIS A C 1
ATOM 2635 O O . HIS A 1 348 ? 4.835 26.624 39.519 1.00 11.85 347 HIS A O 1
ATOM 2642 N N . LYS A 1 349 ? 3.702 28.579 39.533 1.00 12.26 348 LYS A N 1
ATOM 2643 C CA . LYS A 1 349 ? 2.395 27.985 39.231 1.00 15.51 348 LYS A CA 1
ATOM 2644 C C . LYS A 1 349 ? 2.417 27.212 37.906 1.00 15.01 348 LYS A C 1
ATOM 2645 O O . LYS A 1 349 ? 1.859 26.119 37.801 1.00 15.46 348 LYS A O 1
ATOM 2651 N N . HIS A 1 350 ? 3.168 27.745 36.948 1.00 13.62 349 HIS A N 1
ATOM 2652 C CA . HIS A 1 350 ? 3.294 27.146 35.630 1.00 13.93 349 HIS A CA 1
ATOM 2653 C C . HIS A 1 350 ? 4.225 25.922 35.575 1.00 13.67 349 HIS A C 1
ATOM 2654 O O . HIS A 1 350 ? 3.889 24.916 34.941 1.00 14.16 349 HIS A O 1
ATOM 2661 N N . SER A 1 351 ? 5.359 26.000 36.271 1.00 13.13 350 SER A N 1
ATOM 2662 C CA . SER A 1 351 ? 6.374 24.942 36.242 1.00 13.39 350 SER A CA 1
ATOM 2663 C C . SER A 1 351 ? 6.519 23.960 37.404 1.00 13.36 350 SER A C 1
ATOM 2664 O O . SER A 1 351 ? 7.094 22.878 37.227 1.00 14.59 350 SER A O 1
ATOM 2667 N N . GLY A 1 352 ? 6.110 24.381 38.598 1.00 13.07 351 GLY A N 1
ATOM 2668 C CA . GLY A 1 352 ? 6.238 23.547 39.782 1.00 13.85 351 GLY A CA 1
ATOM 2669 C C . GLY A 1 352 ? 7.540 23.816 40.522 1.00 13.10 351 GLY A C 1
ATOM 2670 O O . GLY A 1 352 ? 7.836 23.165 41.523 1.00 14.51 351 GLY A O 1
ATOM 2671 N N . VAL A 1 353 ? 8.309 24.789 40.031 1.00 12.04 352 VAL A N 1
ATOM 2672 C CA . VAL A 1 353 ? 9.597 25.167 40.628 1.00 11.09 352 VAL A CA 1
ATOM 2673 C C . VAL A 1 353 ? 9.436 26.427 41.495 1.00 10.23 352 VAL A C 1
ATOM 2674 O O . VAL A 1 353 ? 9.049 27.475 40.981 1.00 10.89 352 VAL A O 1
ATOM 2678 N N . PRO A 1 354 ? 9.678 26.329 42.828 1.00 10.17 353 PRO A N 1
ATOM 2679 C CA . PRO A 1 354 ? 9.566 27.454 43.774 1.00 11.05 353 PRO A CA 1
ATOM 2680 C C . PRO A 1 354 ? 10.456 28.661 43.396 1.00 10.36 353 PRO A C 1
ATOM 2681 O O . PRO A 1 354 ? 11.479 28.473 42.743 1.00 8.70 353 PRO A O 1
ATOM 2685 N N . PRO A 1 355 ? 10.061 29.907 43.765 1.00 8.09 354 PRO A N 1
ATOM 2686 C CA . PRO A 1 355 ? 10.829 31.124 43.451 1.00 9.45 354 PRO A CA 1
ATOM 2687 C C . PRO A 1 355 ? 12.328 31.119 43.742 1.00 9.38 354 PRO A C 1
ATOM 2688 O O . PRO A 1 355 ? 13.122 31.495 42.881 1.00 9.27 354 PRO A O 1
ATOM 2692 N N . TRP A 1 356 ? 12.702 30.652 44.933 1.00 9.23 355 TRP A N 1
ATOM 2693 C CA . TRP A 1 356 ? 14.107 30.573 45.346 1.00 10.42 355 TRP A CA 1
ATOM 2694 C C . TRP A 1 356 ? 14.873 29.521 44.544 1.00 9.98 355 TRP A C 1
ATOM 2695 O O . TRP A 1 356 ? 16.079 29.657 44.340 1.00 11.09 355 TRP A O 1
ATOM 2706 N N . LYS A 1 357 ? 14.153 28.498 44.069 1.00 9.84 356 LYS A N 1
ATOM 2707 C CA . LYS A 1 357 ? 14.739 27.431 43.249 1.00 10.56 356 LYS A CA 1
ATOM 2708 C C . LYS A 1 357 ? 14.878 27.883 41.789 1.00 9.55 356 LYS A C 1
ATOM 2709 O O . LYS A 1 357 ? 15.767 27.408 41.075 1.00 10.60 356 LYS A O 1
ATOM 2715 N N . ILE A 1 358 ? 14.018 28.818 41.365 1.00 7.59 357 ILE A N 1
ATOM 2716 C CA . ILE A 1 358 ? 14.064 29.388 40.007 1.00 7.30 357 ILE A CA 1
ATOM 2717 C C . ILE A 1 358 ? 15.307 30.269 39.885 1.00 7.03 357 ILE A C 1
ATOM 2718 O O . ILE A 1 358 ? 16.117 30.083 38.978 1.00 7.38 357 ILE A O 1
ATOM 2723 N N . THR A 1 359 ? 15.466 31.189 40.834 1.00 6.52 358 THR A N 1
ATOM 2724 C CA . THR A 1 359 ? 16.589 32.121 40.822 1.00 6.12 358 THR A CA 1
ATOM 2725 C C . THR A 1 359 ? 17.955 31.473 41.017 1.00 4.93 358 THR A C 1
ATOM 2726 O O . THR A 1 359 ? 18.903 31.813 40.312 1.00 5.82 358 THR A O 1
ATOM 2730 N N . VAL A 1 360 ? 18.029 30.463 41.883 1.00 4.96 359 VAL A N 1
ATOM 2731 C CA . VAL A 1 360 ? 19.298 29.778 42.139 1.00 7.01 359 VAL A CA 1
ATOM 2732 C C . VAL A 1 360 ? 19.804 28.968 40.934 1.00 6.45 359 VAL A C 1
ATOM 2733 O O . VAL A 1 360 ? 21.011 28.758 40.777 1.00 7.97 359 VAL A O 1
ATOM 2737 N N . ALA A 1 361 ? 18.871 28.602 40.056 1.00 5.86 360 ALA A N 1
ATOM 2738 C CA . ALA A 1 361 ? 19.176 27.834 38.853 1.00 4.50 360 ALA A CA 1
ATOM 2739 C C . ALA A 1 361 ? 19.825 28.663 37.748 1.00 4.63 360 ALA A C 1
ATOM 2740 O O . ALA A 1 361 ? 20.438 28.094 36.851 1.00 5.56 360 ALA A O 1
ATOM 2742 N N . PHE A 1 362 ? 19.725 29.996 37.826 1.00 6.62 361 PHE A N 1
ATOM 2743 C CA . PHE A 1 362 ? 20.327 30.884 36.817 1.00 7.70 361 PHE A CA 1
ATOM 2744 C C . PHE A 1 362 ? 21.841 30.740 36.856 1.00 7.51 361 PHE A C 1
ATOM 2745 O O . PHE A 1 362 ? 22.457 30.902 37.911 1.00 8.75 361 PHE A O 1
ATOM 2753 N N . SER A 1 363 ? 22.429 30.375 35.720 1.00 7.71 362 SER A N 1
ATOM 2754 C CA . SER A 1 363 ? 23.873 30.166 35.653 1.00 7.77 362 SER A CA 1
ATOM 2755 C C . SER A 1 363 ? 24.658 31.468 35.523 1.00 8.91 362 SER A C 1
ATOM 2756 O O . SER A 1 363 ? 24.080 32.534 35.289 1.00 8.23 362 SER A O 1
ATOM 2759 N N . ASP A 1 364 ? 25.979 31.375 35.669 1.00 8.58 363 ASP A N 1
ATOM 2760 C CA . ASP A 1 364 ? 26.825 32.557 35.548 1.00 11.22 363 ASP A CA 1
ATOM 2761 C C . ASP A 1 364 ? 26.971 33.064 34.121 1.00 9.80 363 ASP A C 1
ATOM 2762 O O . ASP A 1 364 ? 27.408 34.192 33.921 1.00 10.04 363 ASP A O 1
ATOM 2767 N N . ARG A 1 365 ? 26.496 32.275 33.148 1.00 10.42 364 ARG A N 1
ATOM 2768 C CA . ARG A 1 365 ? 26.541 32.672 31.735 1.00 9.18 364 ARG A CA 1
ATOM 2769 C C . ARG A 1 365 ? 25.566 33.821 31.485 1.00 8.44 364 ARG A C 1
ATOM 2770 O O . ARG A 1 365 ? 25.813 34.690 30.648 1.00 9.38 364 ARG A O 1
ATOM 2778 N N . LEU A 1 366 ? 24.483 33.833 32.259 1.00 11.16 365 LEU A N 1
ATOM 2779 C CA . LEU A 1 366 ? 23.465 34.870 32.178 1.00 11.74 365 LEU A CA 1
ATOM 2780 C C . LEU A 1 366 ? 24.077 36.129 32.808 1.00 12.66 365 LEU A C 1
ATOM 2781 O O . LEU A 1 366 ? 24.403 36.130 34.001 1.00 15.28 365 LEU A O 1
ATOM 2786 N N . LYS A 1 367 ? 24.262 37.180 32.003 1.00 10.56 366 LYS A N 1
ATOM 2787 C CA . LYS A 1 367 ? 24.874 38.410 32.509 1.00 11.72 366 LYS A CA 1
ATOM 2788 C C . LYS A 1 367 ? 24.041 39.144 33.544 1.00 10.00 366 LYS A C 1
ATOM 2789 O O . LYS A 1 367 ? 22.815 39.142 33.480 1.00 9.98 366 LYS A O 1
ATOM 2795 N N . ARG A 1 368 ? 24.731 39.649 34.564 1.00 9.23 367 ARG A N 1
ATOM 2796 C CA . ARG A 1 368 ? 24.095 40.353 35.667 1.00 8.61 367 ARG A CA 1
ATOM 2797 C C . ARG A 1 368 ? 24.568 41.787 35.783 1.00 8.97 367 ARG A C 1
ATOM 2798 O O . ARG A 1 368 ? 25.750 42.078 35.608 1.00 10.80 367 ARG A O 1
ATOM 2814 N N . VAL A 1 370 ? 23.374 45.804 37.879 1.00 14.59 369 VAL A N 1
ATOM 2815 C CA . VAL A 1 370 ? 22.562 46.498 38.883 1.00 16.08 369 VAL A CA 1
ATOM 2816 C C . VAL A 1 370 ? 21.938 47.741 38.232 1.00 17.98 369 VAL A C 1
ATOM 2817 O O . VAL A 1 370 ? 22.628 48.494 37.539 1.00 18.28 369 VAL A O 1
ATOM 2821 N N . VAL A 1 371 ? 20.630 47.911 38.432 1.00 20.42 370 VAL A N 1
ATOM 2822 C CA . VAL A 1 371 ? 19.880 49.064 37.925 1.00 24.86 370 VAL A CA 1
ATOM 2823 C C . VAL A 1 371 ? 19.293 49.882 39.087 1.00 26.80 370 VAL A C 1
ATOM 2824 O O . VAL A 1 371 ? 19.240 49.353 40.224 1.00 26.71 370 VAL A O 1
ATOM 2828 N N . ARG B 1 8 ? 36.477 23.598 49.008 1.00 28.77 7 ARG B N 1
ATOM 2829 C CA . ARG B 1 8 ? 35.395 22.601 49.239 1.00 28.82 7 ARG B CA 1
ATOM 2830 C C . ARG B 1 8 ? 35.749 21.260 48.586 1.00 27.42 7 ARG B C 1
ATOM 2831 O O . ARG B 1 8 ? 36.532 21.206 47.635 1.00 28.63 7 ARG B O 1
ATOM 2839 N N . SER B 1 9 ? 35.170 20.188 49.123 1.00 25.82 8 SER B N 1
ATOM 2840 C CA . SER B 1 9 ? 35.393 18.830 48.639 1.00 23.39 8 SER B CA 1
ATOM 2841 C C . SER B 1 9 ? 34.484 18.414 47.483 1.00 21.01 8 SER B C 1
ATOM 2842 O O . SER B 1 9 ? 34.838 17.503 46.731 1.00 20.40 8 SER B O 1
ATOM 2845 N N . THR B 1 10 ? 33.323 19.068 47.344 1.00 16.73 9 THR B N 1
ATOM 2846 C CA . THR B 1 10 ? 32.376 18.761 46.259 1.00 15.12 9 THR B CA 1
ATOM 2847 C C . THR B 1 10 ? 33.032 19.085 44.920 1.00 13.49 9 THR B C 1
ATOM 2848 O O . THR B 1 10 ? 33.487 20.207 44.702 1.00 12.40 9 THR B O 1
ATOM 2852 N N . ARG B 1 11 ? 33.115 18.072 44.057 1.00 12.34 10 ARG B N 1
ATOM 2853 C CA . ARG B 1 11 ? 33.789 18.213 42.772 1.00 11.65 10 ARG B CA 1
ATOM 2854 C C . ARG B 1 11 ? 33.330 17.280 41.655 1.00 10.46 10 ARG B C 1
ATOM 2855 O O . ARG B 1 11 ? 32.754 16.220 41.903 1.00 10.25 10 ARG B O 1
ATOM 2863 N N . ILE B 1 12 ? 33.660 17.681 40.428 1.00 10.31 11 ILE B N 1
ATOM 2864 C CA . ILE B 1 12 ? 33.397 16.906 39.217 1.00 9.50 11 ILE B CA 1
ATOM 2865 C C . ILE B 1 12 ? 34.797 16.498 38.747 1.00 9.89 11 ILE B C 1
ATOM 2866 O O . ILE B 1 12 ? 35.675 17.348 38.582 1.00 10.73 11 ILE B O 1
ATOM 2871 N N . GLU B 1 13 ? 35.007 15.191 38.617 1.00 10.97 12 GLU B N 1
ATOM 2872 C CA . GLU B 1 13 ? 36.284 14.636 38.165 1.00 12.40 12 GLU B CA 1
ATOM 2873 C C . GLU B 1 13 ? 36.101 14.126 36.749 1.00 13.07 12 GLU B C 1
ATOM 2874 O O . GLU B 1 13 ? 35.485 13.085 36.543 1.00 14.75 12 GLU B O 1
ATOM 2880 N N . PHE B 1 14 ? 36.636 14.875 35.787 1.00 12.23 13 PHE B N 1
ATOM 2881 C CA . PHE B 1 14 ? 36.543 14.550 34.365 1.00 12.50 13 PHE B CA 1
ATOM 2882 C C . PHE B 1 14 ? 37.661 13.597 33.932 1.00 12.62 13 PHE B C 1
ATOM 2883 O O . PHE B 1 14 ? 38.831 13.837 34.214 1.00 15.43 13 PHE B O 1
ATOM 2891 N N . SER B 1 15 ? 37.288 12.558 33.188 1.00 13.20 14 SER B N 1
ATOM 2892 C CA . SER B 1 15 ? 38.243 11.566 32.704 1.00 13.44 14 SER B CA 1
ATOM 2893 C C . SER B 1 15 ? 38.689 11.833 31.265 1.00 12.67 14 SER B C 1
ATOM 2894 O O . SER B 1 15 ? 37.896 11.732 30.321 1.00 12.91 14 SER B O 1
ATOM 2897 N N . LYS B 1 16 ? 39.978 12.136 31.120 1.00 13.07 15 LYS B N 1
ATOM 2898 C CA . LYS B 1 16 ? 40.613 12.414 29.831 1.00 13.80 15 LYS B CA 1
ATOM 2899 C C . LYS B 1 16 ? 40.606 11.182 28.917 1.00 13.93 15 LYS B C 1
ATOM 2900 O O . LYS B 1 16 ? 40.274 11.284 27.735 1.00 11.40 15 LYS B O 1
ATOM 2906 N N . SER B 1 17 ? 40.936 10.022 29.491 1.00 14.39 16 SER B N 1
ATOM 2907 C CA . SER B 1 17 ? 40.982 8.755 28.756 1.00 14.00 16 SER B CA 1
ATOM 2908 C C . SER B 1 17 ? 39.610 8.303 28.246 1.00 13.73 16 SER B C 1
ATOM 2909 O O . SER B 1 17 ? 39.510 7.717 27.168 1.00 13.25 16 SER B O 1
ATOM 2912 N N . SER B 1 18 ? 38.555 8.629 28.996 1.00 12.31 17 SER B N 1
ATOM 2913 C CA . SER B 1 18 ? 37.191 8.279 28.596 1.00 12.24 17 SER B CA 1
ATOM 2914 C C . SER B 1 18 ? 36.715 9.174 27.457 1.00 10.37 17 SER B C 1
ATOM 2915 O O . SER B 1 18 ? 36.049 8.698 26.540 1.00 10.37 17 SER B O 1
ATOM 2918 N N . LEU B 1 19 ? 37.111 10.450 27.488 1.00 11.02 18 LEU B N 1
ATOM 2919 C CA . LEU B 1 19 ? 36.754 11.399 26.426 1.00 10.93 18 LEU B CA 1
ATOM 2920 C C . LEU B 1 19 ? 37.424 10.932 25.133 1.00 11.20 18 LEU B C 1
ATOM 2921 O O . LEU B 1 19 ? 36.768 10.823 24.101 1.00 10.82 18 LEU B O 1
ATOM 2926 N N . ALA B 1 20 ? 38.702 10.554 25.245 1.00 10.95 19 ALA B N 1
ATOM 2927 C CA . ALA B 1 20 ? 39.498 10.066 24.118 1.00 11.70 19 ALA B CA 1
ATOM 2928 C C . ALA B 1 20 ? 38.899 8.806 23.504 1.00 10.68 19 ALA B C 1
ATOM 2929 O O . ALA B 1 20 ? 38.840 8.677 22.278 1.00 11.45 19 ALA B O 1
ATOM 2931 N N . TYR B 1 21 ? 38.399 7.920 24.368 1.00 10.45 20 TYR B N 1
ATOM 2932 C CA . TYR B 1 21 ? 37.769 6.670 23.944 1.00 10.01 20 TYR B CA 1
ATOM 2933 C C . TYR B 1 21 ? 36.485 6.949 23.160 1.00 11.18 20 TYR B C 1
ATOM 2934 O O . TYR B 1 21 ? 36.273 6.379 22.091 1.00 10.45 20 TYR B O 1
ATOM 2943 N N . ASN B 1 22 ? 35.642 7.827 23.706 1.00 10.13 21 ASN B N 1
ATOM 2944 C CA . ASN B 1 22 ? 34.368 8.171 23.083 1.00 10.53 21 ASN B CA 1
ATOM 2945 C C . ASN B 1 22 ? 34.501 8.900 21.749 1.00 9.97 21 ASN B C 1
ATOM 2946 O O . ASN B 1 22 ? 33.675 8.697 20.863 1.00 10.10 21 ASN B O 1
ATOM 2951 N N . VAL B 1 23 ? 35.576 9.681 21.593 1.00 10.31 22 VAL B N 1
ATOM 2952 C CA . VAL B 1 23 ? 35.862 10.416 20.350 1.00 11.04 22 VAL B CA 1
ATOM 2953 C C . VAL B 1 23 ? 36.179 9.401 19.245 1.00 11.15 22 VAL B C 1
ATOM 2954 O O . VAL B 1 23 ? 35.617 9.476 18.151 1.00 10.71 22 VAL B O 1
ATOM 2958 N N . GLN B 1 24 ? 37.038 8.430 19.567 1.00 12.07 23 GLN B N 1
ATOM 2959 C CA . GLN B 1 24 ? 37.432 7.391 18.616 1.00 13.97 23 GLN B CA 1
ATOM 2960 C C . GLN B 1 24 ? 36.268 6.459 18.282 1.00 12.02 23 GLN B C 1
ATOM 2961 O O . GLN B 1 24 ? 36.114 6.062 17.128 1.00 12.29 23 GLN B O 1
ATOM 2967 N N . TYR B 1 25 ? 35.416 6.182 19.274 1.00 11.94 24 TYR B N 1
ATOM 2968 C CA . TYR B 1 25 ? 34.248 5.327 19.083 1.00 12.16 24 TYR B CA 1
ATOM 2969 C C . TYR B 1 25 ? 33.225 6.022 18.173 1.00 11.94 24 TYR B C 1
ATOM 2970 O O . TYR B 1 25 ? 32.628 5.376 17.307 1.00 12.05 24 TYR B O 1
ATOM 2979 N N . THR B 1 26 ? 33.048 7.333 18.370 1.00 11.83 25 THR B N 1
ATOM 2980 C CA . THR B 1 26 ? 32.117 8.136 17.568 1.00 11.84 25 THR B CA 1
ATOM 2981 C C . THR B 1 26 ? 32.568 8.171 16.108 1.00 12.54 25 THR B C 1
ATOM 2982 O O . THR B 1 26 ? 31.742 8.002 15.215 1.00 12.64 25 THR B O 1
ATOM 2986 N N . LYS B 1 27 ? 33.878 8.312 15.885 1.00 12.58 26 LYS B N 1
ATOM 2987 C CA . LYS B 1 27 ? 34.455 8.329 14.535 1.00 14.03 26 LYS B CA 1
ATOM 2988 C C . LYS B 1 27 ? 34.343 6.956 13.862 1.00 14.77 26 LYS B C 1
ATOM 2989 O O . LYS B 1 27 ? 34.100 6.871 12.662 1.00 14.40 26 LYS B O 1
ATOM 2995 N N . GLN B 1 28 ? 34.459 5.898 14.668 1.00 16.25 27 GLN B N 1
ATOM 2996 C CA . GLN B 1 28 ? 34.384 4.494 14.227 1.00 17.88 27 GLN B CA 1
ATOM 2997 C C . GLN B 1 28 ? 32.985 4.127 13.702 1.00 17.19 27 GLN B C 1
ATOM 2998 O O . GLN B 1 28 ? 32.844 3.617 12.587 1.00 16.08 27 GLN B O 1
ATOM 3004 N N . VAL B 1 29 ? 31.962 4.450 14.492 1.00 16.58 28 VAL B N 1
ATOM 3005 C CA . VAL B 1 29 ? 30.565 4.159 14.154 1.00 15.41 28 VAL B CA 1
ATOM 3006 C C . VAL B 1 29 ? 30.043 5.039 13.020 1.00 14.67 28 VAL B C 1
ATOM 3007 O O . VAL B 1 29 ? 29.427 4.534 12.074 1.00 14.90 28 VAL B O 1
ATOM 3011 N N . SER B 1 30 ? 30.340 6.336 13.098 1.00 14.56 29 SER B N 1
ATOM 3012 C CA . SER B 1 30 ? 29.889 7.299 12.100 1.00 12.93 29 SER B CA 1
ATOM 3013 C C . SER B 1 30 ? 30.641 7.287 10.781 1.00 13.26 29 SER B C 1
ATOM 3014 O O . SER B 1 30 ? 30.063 7.578 9.734 1.00 12.89 29 SER B O 1
ATOM 3017 N N . GLY B 1 31 ? 31.932 6.963 10.846 1.00 14.10 30 GLY B N 1
ATOM 3018 C CA . GLY B 1 31 ? 32.771 6.964 9.659 1.00 14.21 30 GLY B CA 1
ATOM 3019 C C . GLY B 1 31 ? 33.354 8.350 9.422 1.00 14.85 30 GLY B C 1
ATOM 3020 O O . GLY B 1 31 ? 34.069 8.564 8.446 1.00 15.73 30 GLY B O 1
ATOM 3021 N N . ALA B 1 32 ? 33.044 9.289 10.323 1.00 13.33 31 ALA B N 1
ATOM 3022 C CA . ALA B 1 32 ? 33.524 10.668 10.230 1.00 13.20 31 ALA B CA 1
ATOM 3023 C C . ALA B 1 32 ? 35.022 10.771 10.479 1.00 12.33 31 ALA B C 1
ATOM 3024 O O . ALA B 1 32 ? 35.549 10.134 11.394 1.00 13.82 31 ALA B O 1
ATOM 3026 N N . LYS B 1 33 ? 35.703 11.537 9.628 1.00 12.72 32 LYS B N 1
ATOM 3027 C CA . LYS B 1 33 ? 37.146 11.750 9.746 1.00 14.58 32 LYS B CA 1
ATOM 3028 C C . LYS B 1 33 ? 37.449 12.983 10.602 1.00 13.94 32 LYS B C 1
ATOM 3029 O O . LYS B 1 33 ? 38.543 13.116 11.159 1.00 13.89 32 LYS B O 1
ATOM 3035 N N . THR B 1 34 ? 36.447 13.850 10.730 1.00 13.04 33 THR B N 1
ATOM 3036 C CA . THR B 1 34 ? 36.560 15.094 11.485 1.00 11.95 33 THR B CA 1
ATOM 3037 C C . THR B 1 34 ? 35.495 15.150 12.585 1.00 10.19 33 THR B C 1
ATOM 3038 O O . THR B 1 34 ? 34.317 14.911 12.326 1.00 10.52 33 THR B O 1
ATOM 3042 N N . LEU B 1 35 ? 35.924 15.453 13.808 1.00 8.94 34 LEU B N 1
ATOM 3043 C CA . LEU B 1 35 ? 35.000 15.566 14.929 1.00 8.10 34 LEU B CA 1
ATOM 3044 C C . LEU B 1 35 ? 35.137 16.912 15.610 1.00 7.64 34 LEU B C 1
ATOM 3045 O O . LEU B 1 35 ? 36.224 17.305 16.049 1.00 8.34 34 LEU B O 1
ATOM 3050 N N . TRP B 1 36 ? 34.005 17.597 15.709 1.00 7.89 35 TRP B N 1
ATOM 3051 C CA . TRP B 1 36 ? 33.920 18.883 16.373 1.00 7.80 35 TRP B CA 1
ATOM 3052 C C . TRP B 1 36 ? 33.091 18.658 17.622 1.00 8.83 35 TRP B C 1
ATOM 3053 O O . TRP B 1 36 ? 31.966 18.159 17.544 1.00 8.44 35 TRP B O 1
ATOM 3064 N N . LEU B 1 37 ? 33.680 18.967 18.771 1.00 7.87 36 LEU B N 1
ATOM 3065 C CA . LEU B 1 37 ? 32.998 18.793 20.046 1.00 6.98 36 LEU B CA 1
ATOM 3066 C C . LEU B 1 37 ? 32.244 20.040 20.483 1.00 8.42 36 LEU B C 1
ATOM 3067 O O . LEU B 1 37 ? 32.814 21.132 20.554 1.00 9.02 36 LEU B O 1
ATOM 3072 N N . ALA B 1 38 ? 30.960 19.853 20.784 1.00 7.39 37 ALA B N 1
ATOM 3073 C CA . ALA B 1 38 ? 30.096 20.924 21.268 1.00 9.27 37 ALA B CA 1
ATOM 3074 C C . ALA B 1 38 ? 30.474 21.175 22.728 1.00 8.40 37 ALA B C 1
ATOM 3075 O O . ALA B 1 38 ? 30.383 20.270 23.563 1.00 8.53 37 ALA B O 1
ATOM 3077 N N . VAL B 1 39 ? 31.025 22.361 22.988 1.00 8.72 38 VAL B N 1
ATOM 3078 C CA . VAL B 1 39 ? 31.442 22.751 24.332 1.00 9.09 38 VAL B CA 1
ATOM 3079 C C . VAL B 1 39 ? 30.612 23.890 24.924 1.00 8.07 38 VAL B C 1
ATOM 3080 O O . VAL B 1 39 ? 31.016 24.522 25.904 1.00 10.18 38 VAL B O 1
ATOM 3084 N N . LYS B 1 40 ? 29.410 24.084 24.382 1.00 9.13 39 LYS B N 1
ATOM 3085 C CA . LYS B 1 40 ? 28.496 25.127 24.848 1.00 7.40 39 LYS B CA 1
ATOM 3086 C C . LYS B 1 40 ? 27.974 24.805 26.252 1.00 6.69 39 LYS B C 1
ATOM 3087 O O . LYS B 1 40 ? 27.991 23.643 26.659 1.00 8.49 39 LYS B O 1
ATOM 3093 N N . SER B 1 41 ? 27.508 25.834 26.964 1.00 6.76 40 SER B N 1
ATOM 3094 C CA . SER B 1 41 ? 26.960 25.717 28.328 1.00 6.73 40 SER B CA 1
ATOM 3095 C C . SER B 1 41 ? 27.925 25.048 29.299 1.00 7.15 40 SER B C 1
ATOM 3096 O O . SER B 1 41 ? 27.608 24.018 29.906 1.00 8.45 40 SER B O 1
ATOM 3099 N N . ASN B 1 42 ? 29.127 25.621 29.388 1.00 7.65 41 ASN B N 1
ATOM 3100 C CA . ASN B 1 42 ? 30.211 25.130 30.247 1.00 7.20 41 ASN B CA 1
ATOM 3101 C C . ASN B 1 42 ? 30.528 23.658 29.926 1.00 6.68 41 ASN B C 1
ATOM 3102 O O . ASN B 1 42 ? 30.637 22.820 30.821 1.00 6.97 41 ASN B O 1
ATOM 3107 N N . ALA B 1 43 ? 30.667 23.368 28.629 1.00 6.78 42 ALA B N 1
ATOM 3108 C CA . ALA B 1 43 ? 30.911 22.016 28.093 1.00 6.06 42 ALA B CA 1
ATOM 3109 C C . ALA B 1 43 ? 29.913 21.007 28.611 1.00 6.85 42 ALA B C 1
ATOM 3110 O O . ALA B 1 43 ? 30.290 19.970 29.149 1.00 6.95 42 ALA B O 1
ATOM 3112 N N . TYR B 1 44 ? 28.632 21.368 28.490 1.00 5.82 43 TYR B N 1
ATOM 3113 C CA . TYR B 1 44 ? 27.492 20.571 28.961 1.00 6.94 43 TYR B CA 1
ATOM 3114 C C . TYR B 1 44 ? 27.631 20.330 30.467 1.00 8.17 43 TYR B C 1
ATOM 3115 O O . TYR B 1 44 ? 27.284 19.262 30.959 1.00 6.94 43 TYR B O 1
ATOM 3124 N N . GLY B 1 45 ? 28.209 21.312 31.164 1.00 7.72 44 GLY B N 1
ATOM 3125 C CA . GLY B 1 45 ? 28.427 21.227 32.604 1.00 8.46 44 GLY B CA 1
ATOM 3126 C C . GLY B 1 45 ? 29.723 20.555 33.042 1.00 6.86 44 GLY B C 1
ATOM 3127 O O . GLY B 1 45 ? 30.024 20.521 34.236 1.00 8.74 44 GLY B O 1
ATOM 3128 N N . HIS B 1 46 ? 30.496 20.036 32.088 1.00 7.52 45 HIS B N 1
ATOM 3129 C CA . HIS B 1 46 ? 31.761 19.358 32.394 1.00 7.16 45 HIS B CA 1
ATOM 3130 C C . HIS B 1 46 ? 32.938 20.320 32.573 1.00 7.25 45 HIS B C 1
ATOM 3131 O O . HIS B 1 46 ? 33.993 19.925 33.079 1.00 8.40 45 HIS B O 1
ATOM 3138 N N . GLY B 1 47 ? 32.732 21.580 32.186 1.00 7.69 46 GLY B N 1
ATOM 3139 C CA . GLY B 1 47 ? 33.764 22.600 32.300 1.00 7.73 46 GLY B CA 1
ATOM 3140 C C . GLY B 1 47 ? 34.308 23.048 30.963 1.00 7.45 46 GLY B C 1
ATOM 3141 O O . GLY B 1 47 ? 35.111 22.335 30.365 1.00 8.58 46 GLY B O 1
ATOM 3142 N N . LEU B 1 48 ? 33.892 24.235 30.512 1.00 7.54 47 LEU B N 1
ATOM 3143 C CA . LEU B 1 48 ? 34.317 24.811 29.228 1.00 8.79 47 LEU B CA 1
ATOM 3144 C C . LEU B 1 48 ? 35.824 24.827 29.017 1.00 9.33 47 LEU B C 1
ATOM 3145 O O . LEU B 1 48 ? 36.322 24.253 28.050 1.00 10.05 47 LEU B O 1
ATOM 3150 N N . LEU B 1 49 ? 36.538 25.425 29.964 1.00 10.26 48 LEU B N 1
ATOM 3151 C CA . LEU B 1 49 ? 37.981 25.552 29.858 1.00 10.75 48 LEU B CA 1
ATOM 3152 C C . LEU B 1 49 ? 38.782 24.273 30.029 1.00 10.65 48 LEU B C 1
ATOM 3153 O O . LEU B 1 49 ? 39.712 24.036 29.256 1.00 11.53 48 LEU B O 1
ATOM 3158 N N . GLN B 1 50 ? 38.390 23.414 30.970 1.00 10.98 49 GLN B N 1
ATOM 3159 C CA . GLN B 1 50 ? 39.140 22.173 31.179 1.00 10.85 49 GLN B CA 1
ATOM 3160 C C . GLN B 1 50 ? 38.968 21.128 30.074 1.00 10.15 49 GLN B C 1
ATOM 3161 O O . GLN B 1 50 ? 39.915 20.408 29.752 1.00 11.58 49 GLN B O 1
ATOM 3167 N N . VAL B 1 51 ? 37.781 21.087 29.468 1.00 9.98 50 VAL B N 1
ATOM 3168 C CA . VAL B 1 51 ? 37.501 20.157 28.371 1.00 9.57 50 VAL B CA 1
ATOM 3169 C C . VAL B 1 51 ? 38.151 20.692 27.087 1.00 9.29 50 VAL B C 1
ATOM 3170 O O . VAL B 1 51 ? 38.790 19.928 26.359 1.00 10.48 50 VAL B O 1
ATOM 3174 N N . SER B 1 52 ? 38.050 22.006 26.861 1.00 9.78 51 SER B N 1
ATOM 3175 C CA . SER B 1 52 ? 38.642 22.642 25.676 1.00 9.80 51 SER B CA 1
ATOM 3176 C C . SER B 1 52 ? 40.169 22.511 25.653 1.00 10.43 51 SER B C 1
ATOM 3177 O O . SER B 1 52 ? 40.760 22.342 24.589 1.00 10.07 51 SER B O 1
ATOM 3180 N N . LYS B 1 53 ? 40.780 22.500 26.839 1.00 11.13 52 LYS B N 1
ATOM 3181 C CA . LYS B 1 53 ? 42.239 22.381 26.983 1.00 11.67 52 LYS B CA 1
ATOM 3182 C C . LYS B 1 53 ? 42.799 21.008 26.576 1.00 11.17 52 LYS B C 1
ATOM 3183 O O . LYS B 1 53 ? 43.856 20.926 25.942 1.00 12.26 52 LYS B O 1
ATOM 3189 N N . ILE B 1 54 ? 42.071 19.949 26.919 1.00 10.17 53 ILE B N 1
ATOM 3190 C CA . ILE B 1 54 ? 42.490 18.579 26.621 1.00 9.87 53 ILE B CA 1
ATOM 3191 C C . ILE B 1 54 ? 41.875 17.999 25.350 1.00 9.65 53 ILE B C 1
ATOM 3192 O O . ILE B 1 54 ? 42.233 16.896 24.939 1.00 9.17 53 ILE B O 1
ATOM 3197 N N . ALA B 1 55 ? 40.971 18.762 24.731 1.00 9.10 54 ALA B N 1
ATOM 3198 C CA . ALA B 1 55 ? 40.257 18.343 23.526 1.00 8.95 54 ALA B CA 1
ATOM 3199 C C . ALA B 1 55 ? 41.107 17.817 22.366 1.00 9.63 54 ALA B C 1
ATOM 3200 O O . ALA B 1 55 ? 40.867 16.704 21.895 1.00 8.85 54 ALA B O 1
ATOM 3202 N N . ARG B 1 56 ? 42.110 18.586 21.940 1.00 10.68 55 ARG B N 1
ATOM 3203 C CA . ARG B 1 56 ? 42.993 18.184 20.833 1.00 12.73 55 ARG B CA 1
ATOM 3204 C C . ARG B 1 56 ? 43.755 16.882 21.128 1.00 12.29 55 ARG B C 1
ATOM 3205 O O . ARG B 1 56 ? 43.809 15.986 20.279 1.00 11.20 55 ARG B O 1
ATOM 3213 N N . GLU B 1 57 ? 44.264 16.769 22.358 1.00 13.14 56 GLU B N 1
ATOM 3214 C CA . GLU B 1 57 ? 45.014 15.594 22.832 1.00 14.29 56 GLU B CA 1
ATOM 3215 C C . GLU B 1 57 ? 44.119 14.347 22.794 1.00 13.95 56 GLU B C 1
ATOM 3216 O O . GLU B 1 57 ? 44.585 13.233 22.529 1.00 13.77 56 GLU B O 1
ATOM 3222 N N . CYS B 1 58 ? 42.819 14.574 22.977 1.00 12.57 57 CYS B N 1
ATOM 3223 C CA . CYS B 1 58 ? 41.820 13.515 22.969 1.00 12.81 57 CYS B CA 1
ATOM 3224 C C . CYS B 1 58 ? 41.273 13.164 21.579 1.00 11.99 57 CYS B C 1
ATOM 3225 O O . CYS B 1 58 ? 40.354 12.349 21.458 1.00 12.79 57 CYS B O 1
ATOM 3228 N N . GLY B 1 59 ? 41.834 13.785 20.540 1.00 11.15 58 GLY B N 1
ATOM 3229 C CA . GLY B 1 59 ? 41.416 13.500 19.174 1.00 10.20 58 GLY B CA 1
ATOM 3230 C C . GLY B 1 59 ? 40.330 14.377 18.574 1.00 10.80 58 GLY B C 1
ATOM 3231 O O . GLY B 1 59 ? 39.793 14.055 17.507 1.00 11.13 58 GLY B O 1
ATOM 3232 N N . VAL B 1 60 ? 39.979 15.460 19.265 1.00 9.91 59 VAL B N 1
ATOM 3233 C CA . VAL B 1 60 ? 38.960 16.398 18.781 1.00 9.53 59 VAL B CA 1
ATOM 3234 C C . VAL B 1 60 ? 39.633 17.358 17.802 1.00 8.96 59 VAL B C 1
ATOM 3235 O O . VAL B 1 60 ? 40.664 17.959 18.116 1.00 9.65 59 VAL B O 1
ATOM 3239 N N . ASP B 1 61 ? 39.018 17.502 16.631 1.00 10.30 60 ASP B N 1
ATOM 3240 C CA . ASP B 1 61 ? 39.532 18.349 15.556 1.00 9.69 60 ASP B CA 1
ATOM 3241 C C . ASP B 1 61 ? 39.110 19.814 15.607 1.00 9.26 60 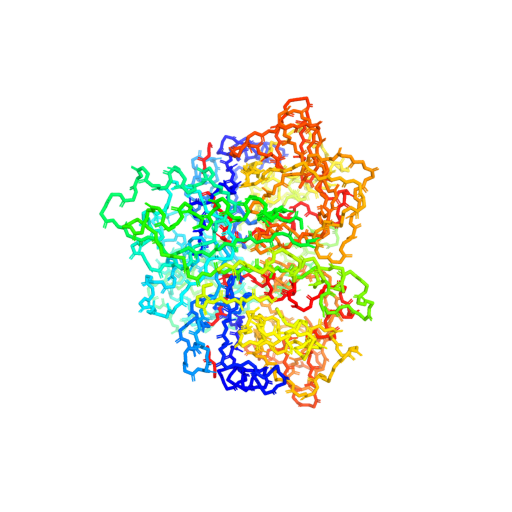ASP B C 1
ATOM 3242 O O . ASP B 1 61 ? 39.728 20.660 14.955 1.00 11.74 60 ASP B O 1
ATOM 3247 N N . GLY B 1 62 ? 38.069 20.109 16.384 1.00 9.88 61 GLY B N 1
ATOM 3248 C CA . GLY B 1 62 ? 37.581 21.475 16.507 1.00 8.33 61 GLY B CA 1
ATOM 3249 C C . GLY B 1 62 ? 36.575 21.601 17.630 1.00 7.94 61 GLY B C 1
ATOM 3250 O O . GLY B 1 62 ? 36.050 20.600 18.105 1.00 6.75 61 GLY B O 1
ATOM 3251 N N . LEU B 1 63 ? 36.313 22.831 18.062 1.00 6.30 62 LEU B N 1
ATOM 3252 C CA . LEU B 1 63 ? 35.385 23.097 19.159 1.00 7.52 62 LEU B CA 1
ATOM 3253 C C . LEU B 1 63 ? 34.182 23.895 18.686 1.00 7.29 62 LEU B C 1
ATOM 3254 O O . LEU B 1 63 ? 34.320 24.819 17.892 1.00 9.10 62 LEU B O 1
ATOM 3259 N N . ALA B 1 64 ? 33.001 23.525 19.170 1.00 7.95 63 ALA B N 1
ATOM 3260 C CA . ALA B 1 64 ? 31.774 24.217 18.798 1.00 6.59 63 ALA B CA 1
ATOM 3261 C C . ALA B 1 64 ? 31.142 24.878 20.016 1.00 7.69 63 ALA B C 1
ATOM 3262 O O . ALA B 1 64 ? 30.808 24.216 21.001 1.00 9.49 63 ALA B O 1
ATOM 3264 N N . VAL B 1 65 ? 31.057 26.202 19.970 1.00 8.67 64 VAL B N 1
ATOM 3265 C CA . VAL B 1 65 ? 30.469 26.987 21.059 1.00 7.82 64 VAL B CA 1
ATOM 3266 C C . VAL B 1 65 ? 29.126 27.538 20.583 1.00 7.50 64 VAL B C 1
ATOM 3267 O O . VAL B 1 65 ? 28.855 27.555 19.392 1.00 8.24 64 VAL B O 1
ATOM 3271 N N . SER B 1 66 ? 28.289 27.989 21.505 1.00 9.06 65 SER B N 1
ATOM 3272 C CA . SER B 1 66 ? 26.996 28.541 21.117 1.00 10.69 65 SER B CA 1
ATOM 3273 C C . SER B 1 66 ? 27.021 30.045 20.935 1.00 10.09 65 SER B C 1
ATOM 3274 O O . SER B 1 66 ? 26.358 30.582 20.042 1.00 11.97 65 SER B O 1
ATOM 3277 N N . VAL B 1 67 ? 27.730 30.718 21.838 1.00 11.15 66 VAL B N 1
ATOM 3278 C CA . VAL B 1 67 ? 27.831 32.173 21.819 1.00 11.25 66 VAL B CA 1
ATOM 3279 C C . VAL B 1 67 ? 29.268 32.669 21.713 1.00 10.77 66 VAL B C 1
ATOM 3280 O O . VAL B 1 67 ? 30.217 31.952 22.057 1.00 11.29 66 VAL B O 1
ATOM 3284 N N . LEU B 1 68 ? 29.400 33.922 21.278 1.00 10.77 67 LEU B N 1
ATOM 3285 C CA . LEU B 1 68 ? 30.686 34.599 21.094 1.00 10.48 67 LEU B CA 1
ATOM 3286 C C . LEU B 1 68 ? 31.607 34.547 22.319 1.00 9.34 67 LEU B C 1
ATOM 3287 O O . LEU B 1 68 ? 32.781 34.190 22.196 1.00 9.57 67 LEU B O 1
ATOM 3292 N N . ASP B 1 69 ? 31.041 34.815 23.497 1.00 9.18 68 ASP B N 1
ATOM 3293 C CA . ASP B 1 69 ? 31.801 34.824 24.747 1.00 8.29 68 ASP B CA 1
ATOM 3294 C C . ASP B 1 69 ? 32.446 33.521 25.172 1.00 7.79 68 ASP B C 1
ATOM 3295 O O . ASP B 1 69 ? 33.487 33.541 25.828 1.00 7.90 68 ASP B O 1
ATOM 3300 N N . GLU B 1 70 ? 31.843 32.394 24.786 1.00 7.27 69 GLU B N 1
ATOM 3301 C CA . GLU B 1 70 ? 32.404 31.084 25.109 1.00 6.52 69 GLU B CA 1
ATOM 3302 C C . GLU B 1 70 ? 33.650 30.874 24.253 1.00 7.27 69 GLU B C 1
ATOM 3303 O O . GLU B 1 70 ? 34.646 30.326 24.725 1.00 9.44 69 GLU B O 1
ATOM 3309 N N . GLY B 1 71 ? 33.595 31.368 23.013 1.00 5.77 70 GLY B N 1
ATOM 3310 C CA . GLY B 1 71 ? 34.732 31.284 22.114 1.00 6.33 70 GLY B CA 1
ATOM 3311 C C . GLY B 1 71 ? 35.863 32.184 22.603 1.00 6.52 70 GLY B C 1
ATOM 3312 O O . GLY B 1 71 ? 37.030 31.785 22.569 1.00 7.53 70 GLY B O 1
ATOM 3313 N N . ILE B 1 72 ? 35.518 33.394 23.054 1.00 7.49 71 ILE B N 1
ATOM 3314 C CA . ILE B 1 72 ? 36.503 34.359 23.568 1.00 8.93 71 ILE B CA 1
ATOM 3315 C C . ILE B 1 72 ? 37.216 33.800 24.805 1.00 8.09 71 ILE B C 1
ATOM 3316 O O . ILE B 1 72 ? 38.435 33.924 24.919 1.00 8.61 71 ILE B O 1
ATOM 3321 N N . ALA B 1 73 ? 36.461 33.129 25.680 1.00 9.29 72 ALA B N 1
ATOM 3322 C CA . ALA B 1 73 ? 37.004 32.531 26.905 1.00 9.02 72 ALA B CA 1
ATOM 3323 C C . ALA B 1 73 ? 38.039 31.451 26.589 1.00 9.54 72 ALA B C 1
ATOM 3324 O O . ALA B 1 73 ? 39.092 31.393 27.231 1.00 10.54 72 ALA B O 1
ATOM 3326 N N . ILE B 1 74 ? 37.763 30.659 25.549 1.00 7.92 73 ILE B N 1
ATOM 3327 C CA . ILE B 1 74 ? 38.657 29.591 25.087 1.00 9.63 73 ILE B CA 1
ATOM 3328 C C . ILE B 1 74 ? 39.961 30.206 24.543 1.00 9.69 73 ILE B C 1
ATOM 3329 O O . ILE B 1 74 ? 41.052 29.752 24.887 1.00 8.91 73 ILE B O 1
ATOM 3334 N N . ARG B 1 75 ? 39.830 31.275 23.755 1.00 10.32 74 ARG B N 1
ATOM 3335 C CA . ARG B 1 75 ? 40.975 31.981 23.172 1.00 11.11 74 ARG B CA 1
ATOM 3336 C C . ARG B 1 75 ? 41.842 32.683 24.216 1.00 12.20 74 ARG B C 1
ATOM 3337 O O . ARG B 1 75 ? 43.072 32.656 24.119 1.00 11.65 74 ARG B O 1
ATOM 3345 N N . GLN B 1 76 ? 41.198 33.258 25.236 1.00 12.99 75 GLN B N 1
ATOM 3346 C CA . GLN B 1 76 ? 41.902 33.957 26.319 1.00 14.16 75 GLN B CA 1
ATOM 3347 C C . GLN B 1 76 ? 42.659 32.997 27.231 1.00 14.98 75 GLN B C 1
ATOM 3348 O O . GLN B 1 76 ? 43.591 33.401 27.926 1.00 14.13 75 GLN B O 1
ATOM 3354 N N . ALA B 1 77 ? 42.272 31.719 27.180 1.00 13.87 76 ALA B N 1
ATOM 3355 C CA . ALA B 1 77 ? 42.915 30.652 27.949 1.00 15.40 76 ALA B CA 1
ATOM 3356 C C . ALA B 1 77 ? 44.119 30.105 27.163 1.00 14.99 76 ALA B C 1
ATOM 3357 O O . ALA B 1 77 ? 44.764 29.139 27.584 1.00 16.26 76 ALA B O 1
ATOM 3359 N N . GLY B 1 78 ? 44.382 30.722 26.007 1.00 13.54 77 GLY B N 1
ATOM 3360 C CA . GLY B 1 78 ? 45.497 30.346 25.152 1.00 14.16 77 GLY B CA 1
ATOM 3361 C C . GLY B 1 78 ? 45.248 29.249 24.135 1.00 14.16 77 GLY B C 1
ATOM 3362 O O . GLY B 1 78 ? 46.144 28.937 23.347 1.00 14.96 77 GLY B O 1
ATOM 3363 N N . ILE B 1 79 ? 44.032 28.698 24.112 1.00 12.11 78 ILE B N 1
ATOM 3364 C CA . ILE B 1 79 ? 43.685 27.610 23.187 1.00 11.34 78 ILE B CA 1
ATOM 3365 C C . ILE B 1 79 ? 43.513 28.141 21.762 1.00 10.75 78 ILE B C 1
ATOM 3366 O O . ILE B 1 79 ? 42.724 29.056 21.501 1.00 9.76 78 ILE B O 1
ATOM 3371 N N . ASP B 1 80 ? 44.291 27.541 20.866 1.00 10.89 79 ASP B N 1
ATOM 3372 C CA . ASP B 1 80 ? 44.383 27.911 19.460 1.00 11.68 79 ASP B CA 1
ATOM 3373 C C . ASP B 1 80 ? 43.552 27.044 18.504 1.00 12.09 79 ASP B C 1
ATOM 3374 O O . ASP B 1 80 ? 43.585 27.258 17.291 1.00 12.08 79 ASP B O 1
ATOM 3379 N N . ASP B 1 81 ? 42.778 26.110 19.051 1.00 10.91 80 ASP B N 1
ATOM 3380 C CA . ASP B 1 81 ? 41.945 25.201 18.252 1.00 12.66 80 ASP B CA 1
ATOM 3381 C C . ASP B 1 81 ? 40.914 25.884 17.363 1.00 11.13 80 ASP B C 1
ATOM 3382 O O . ASP B 1 81 ? 40.545 27.042 17.580 1.00 12.19 80 ASP B O 1
ATOM 3387 N N . PHE B 1 82 ? 40.472 25.143 16.350 1.00 11.36 81 PHE B N 1
ATOM 3388 C CA . PHE B 1 82 ? 39.437 25.586 15.424 1.00 10.20 81 PHE B CA 1
ATOM 3389 C C . PHE B 1 82 ? 38.170 25.766 16.273 1.00 9.51 81 PHE B C 1
ATOM 3390 O O . PHE B 1 82 ? 37.852 24.903 17.093 1.00 9.68 81 PHE B O 1
ATOM 3398 N N . ILE B 1 83 ? 37.512 26.917 16.129 1.00 8.62 82 ILE B N 1
ATOM 3399 C CA . ILE B 1 83 ? 36.276 27.205 16.864 1.00 8.70 82 ILE B CA 1
ATOM 3400 C C . ILE B 1 83 ? 35.148 27.640 15.932 1.00 7.34 82 ILE B C 1
ATOM 3401 O O . ILE B 1 83 ? 35.320 28.525 15.088 1.00 7.99 82 ILE B O 1
ATOM 3406 N N . LEU B 1 84 ? 33.995 27.001 16.121 1.00 7.19 83 LEU B N 1
ATOM 3407 C CA . LEU B 1 84 ? 32.773 27.288 15.378 1.00 6.84 83 LEU B CA 1
ATOM 3408 C C . LEU B 1 84 ? 31.750 27.852 16.362 1.00 6.81 83 LEU B C 1
ATOM 3409 O O . LEU B 1 84 ? 31.590 27.311 17.452 1.00 8.14 83 LEU B O 1
ATOM 3414 N N . ILE B 1 85 ? 31.073 28.936 15.974 1.00 7.96 84 ILE B N 1
ATOM 3415 C CA . ILE B 1 85 ? 30.002 29.518 16.791 1.00 8.07 84 ILE B CA 1
ATOM 3416 C C . ILE B 1 85 ? 28.731 28.960 16.132 1.00 9.30 84 ILE B C 1
ATOM 3417 O O . ILE B 1 85 ? 28.488 29.215 14.956 1.00 10.60 84 ILE B O 1
ATOM 3422 N N . LEU B 1 86 ? 27.976 28.157 16.881 1.00 9.65 85 LEU B N 1
ATOM 3423 C CA . LEU B 1 86 ? 26.748 27.500 16.404 1.00 9.48 85 LEU B CA 1
ATOM 3424 C C . LEU B 1 86 ? 25.545 28.412 16.213 1.00 11.53 85 LEU B C 1
ATOM 3425 O O . LEU B 1 86 ? 24.758 28.229 15.275 1.00 13.85 85 LEU B O 1
ATOM 3430 N N . GLY B 1 87 ? 25.398 29.373 17.118 1.00 12.25 86 GLY B N 1
ATOM 3431 C CA . GLY B 1 87 ? 24.274 30.288 17.061 1.00 12.67 86 GLY B CA 1
ATOM 3432 C C . GLY B 1 87 ? 24.585 31.617 16.403 1.00 13.44 86 GLY B C 1
ATOM 3433 O O . GLY B 1 87 ? 25.716 31.845 15.962 1.00 12.80 86 GLY B O 1
ATOM 3434 N N . PRO B 1 88 ? 23.590 32.516 16.297 1.00 13.16 87 PRO B N 1
ATOM 3435 C CA . PRO B 1 88 ? 23.852 33.816 15.670 1.00 14.03 87 PRO B CA 1
ATOM 3436 C C . PRO B 1 88 ? 24.561 34.773 16.630 1.00 13.31 87 PRO B C 1
ATOM 3437 O O . PRO B 1 88 ? 24.638 34.511 17.836 1.00 14.26 87 PRO B O 1
ATOM 3441 N N . ILE B 1 89 ? 25.208 35.785 16.067 1.00 13.01 88 ILE B N 1
ATOM 3442 C CA . ILE B 1 89 ? 25.874 36.815 16.859 1.00 15.45 88 ILE B CA 1
ATOM 3443 C C . ILE B 1 89 ? 25.409 38.134 16.261 1.00 15.52 88 ILE B C 1
ATOM 3444 O O . ILE B 1 89 ? 25.026 38.180 15.083 1.00 14.77 88 ILE B O 1
ATOM 3449 N N . ASP B 1 90 ? 25.413 39.194 17.071 1.00 16.34 89 ASP B N 1
ATOM 3450 C CA . ASP B 1 90 ? 25.017 40.522 16.603 1.00 17.05 89 ASP B CA 1
ATOM 3451 C C . ASP B 1 90 ? 26.080 40.956 15.595 1.00 17.69 89 ASP B C 1
ATOM 3452 O O . ASP B 1 90 ? 27.279 40.769 15.826 1.00 15.72 89 ASP B O 1
ATOM 3457 N N . VAL B 1 91 ? 25.619 41.502 14.472 1.00 17.72 90 VAL B N 1
ATOM 3458 C CA . VAL B 1 91 ? 26.485 41.946 13.385 1.00 17.35 90 VAL B CA 1
ATOM 3459 C C . VAL B 1 91 ? 27.575 42.957 13.769 1.00 16.96 90 VAL B C 1
ATOM 3460 O O . VAL B 1 91 ? 28.635 42.983 13.145 1.00 16.68 90 VAL B O 1
ATOM 3464 N N . LYS B 1 92 ? 27.342 43.713 14.845 1.00 17.71 91 LYS B N 1
ATOM 3465 C CA . LYS B 1 92 ? 28.315 44.700 15.329 1.00 18.41 91 LYS B CA 1
ATOM 3466 C C . LYS B 1 92 ? 29.578 44.022 15.885 1.00 17.75 91 LYS B C 1
ATOM 3467 O O . LYS B 1 92 ? 30.624 44.659 16.020 1.00 17.33 91 LYS B O 1
ATOM 3473 N N . TYR B 1 93 ? 29.468 42.713 16.129 1.00 17.33 92 TYR B N 1
ATOM 3474 C CA . TYR B 1 93 ? 30.564 41.897 16.649 1.00 16.65 92 TYR B CA 1
ATOM 3475 C C . TYR B 1 93 ? 31.290 41.082 15.584 1.00 17.76 92 TYR B C 1
ATOM 3476 O O . TYR B 1 93 ? 32.151 40.262 15.918 1.00 16.86 92 TYR B O 1
ATOM 3485 N N . ALA B 1 94 ? 30.963 41.319 14.307 1.00 15.43 93 ALA B N 1
ATOM 3486 C CA . ALA B 1 94 ? 31.629 40.634 13.190 1.00 15.78 93 ALA B CA 1
ATOM 3487 C C . ALA B 1 94 ? 33.157 40.861 13.215 1.00 16.06 93 ALA B C 1
ATOM 3488 O O . ALA B 1 94 ? 33.902 39.910 12.955 1.00 15.73 93 ALA B O 1
ATOM 3490 N N . PRO B 1 95 ? 33.643 42.101 13.552 1.00 15.65 94 PRO B N 1
ATOM 3491 C CA . PRO B 1 95 ? 35.100 42.296 13.592 1.00 15.01 94 PRO B CA 1
ATOM 3492 C C . PRO B 1 95 ? 35.760 41.470 14.704 1.00 14.22 94 PRO B C 1
ATOM 3493 O O . PRO B 1 95 ? 36.855 40.951 14.513 1.00 13.68 94 PRO B O 1
ATOM 3497 N N . ILE B 1 96 ? 35.057 41.314 15.833 1.00 14.46 95 ILE B N 1
ATOM 3498 C CA . ILE B 1 96 ? 35.546 40.537 16.984 1.00 14.34 95 ILE B CA 1
ATOM 3499 C C . ILE B 1 96 ? 35.660 39.049 16.603 1.00 13.03 95 ILE B C 1
ATOM 3500 O O . ILE B 1 96 ? 36.690 38.422 16.860 1.00 13.14 95 ILE B O 1
ATOM 3505 N N . ALA B 1 97 ? 34.651 38.532 15.899 1.00 12.79 96 ALA B N 1
ATOM 3506 C CA . ALA B 1 97 ? 34.639 37.132 15.454 1.00 11.30 96 ALA B CA 1
ATOM 3507 C C . ALA B 1 97 ? 35.762 36.829 14.454 1.00 11.26 96 ALA B C 1
ATOM 3508 O O . ALA B 1 97 ? 36.370 35.756 14.495 1.00 11.34 96 ALA B O 1
ATOM 3510 N N . SER B 1 98 ? 36.065 37.811 13.605 1.00 12.62 97 SER B N 1
ATOM 3511 C CA . SER B 1 98 ? 37.132 37.707 12.606 1.00 13.51 97 SER B CA 1
ATOM 3512 C C . SER B 1 98 ? 38.518 37.709 13.259 1.00 12.98 97 SER B C 1
ATOM 3513 O O . SER B 1 98 ? 39.376 36.901 12.892 1.00 13.55 97 SER B O 1
ATOM 3516 N N . LYS B 1 99 ? 38.709 38.608 14.231 1.00 14.55 98 LYS B N 1
ATOM 3517 C CA . LYS B 1 99 ? 39.973 38.762 14.971 1.00 15.51 98 LYS B CA 1
ATOM 3518 C C . LYS B 1 99 ? 40.366 37.500 15.732 1.00 14.43 98 LYS B C 1
ATOM 3519 O O . LYS B 1 99 ? 41.541 37.139 15.799 1.00 13.44 98 LYS B O 1
ATOM 3525 N N . TYR B 1 100 ? 39.363 36.807 16.262 1.00 12.99 99 TYR B N 1
ATOM 3526 C CA . TYR B 1 100 ? 39.599 35.586 17.015 1.00 13.77 99 TYR B CA 1
ATOM 3527 C C . TYR B 1 100 ? 39.535 34.317 16.170 1.00 12.54 99 TYR B C 1
ATOM 3528 O O . TYR B 1 100 ? 39.637 33.208 16.697 1.00 12.98 99 TYR B O 1
ATOM 3537 N N . HIS B 1 101 ? 39.390 34.504 14.853 1.00 12.76 100 HIS B N 1
ATOM 3538 C CA . HIS B 1 101 ? 39.335 33.437 13.839 1.00 13.55 100 HIS B CA 1
ATOM 3539 C C . HIS B 1 101 ? 38.264 32.370 14.082 1.00 13.25 100 HIS B C 1
ATOM 3540 O O . HIS B 1 101 ? 38.537 31.166 14.060 1.00 15.96 100 HIS B O 1
ATOM 3547 N N . PHE B 1 102 ? 37.045 32.836 14.331 1.00 10.82 101 PHE B N 1
ATOM 3548 C CA . PHE B 1 102 ? 35.912 31.952 14.572 1.00 8.50 101 PHE B CA 1
ATOM 3549 C C . PHE B 1 102 ? 35.143 31.692 13.297 1.00 8.99 101 PHE B C 1
ATOM 3550 O O . PHE B 1 102 ? 34.920 32.619 12.515 1.00 9.83 101 PHE B O 1
ATOM 3558 N N . LEU B 1 103 ? 34.727 30.439 13.093 1.00 7.86 102 LEU B N 1
ATOM 3559 C CA . LEU B 1 103 ? 33.867 30.092 11.956 1.00 7.35 102 LEU B CA 1
ATOM 3560 C C . LEU B 1 103 ? 32.526 30.586 12.508 1.00 8.46 102 LEU B C 1
ATOM 3561 O O . LEU B 1 103 ? 32.028 30.076 13.514 1.00 8.18 102 LEU B O 1
ATOM 3566 N N . THR B 1 104 ? 32.029 31.654 11.893 1.00 8.19 103 THR B N 1
ATOM 3567 C CA . THR B 1 104 ? 30.826 32.353 12.326 1.00 8.24 103 THR B CA 1
ATOM 3568 C C . THR B 1 104 ? 29.538 32.029 11.575 1.00 8.35 103 THR B C 1
ATOM 3569 O O . THR B 1 104 ? 29.456 32.200 10.356 1.00 7.99 103 THR B O 1
ATOM 3573 N N . THR B 1 105 ? 28.519 31.627 12.335 1.00 8.79 104 THR B N 1
ATOM 3574 C CA . THR B 1 105 ? 27.208 31.297 11.781 1.00 8.18 104 THR B CA 1
ATOM 3575 C C . THR B 1 105 ? 26.423 32.542 11.379 1.00 8.91 104 THR B C 1
ATOM 3576 O O . THR B 1 105 ? 26.312 33.502 12.145 1.00 9.62 104 THR B O 1
ATOM 3580 N N . VAL B 1 106 ? 25.944 32.518 10.135 1.00 8.22 105 VAL B N 1
ATOM 3581 C CA . VAL B 1 106 ? 25.169 33.606 9.545 1.00 10.04 105 VAL B CA 1
ATOM 3582 C C . VAL B 1 106 ? 23.824 33.062 9.058 1.00 10.86 105 VAL B C 1
ATOM 3583 O O . VAL B 1 106 ? 23.768 32.038 8.366 1.00 9.94 105 VAL B O 1
ATOM 3587 N N . SER B 1 107 ? 22.760 33.804 9.365 1.00 13.23 106 SER B N 1
ATOM 3588 C CA . SER B 1 107 ? 21.400 33.408 9.016 1.00 15.63 106 SER B CA 1
ATOM 3589 C C . SER B 1 107 ? 20.671 34.259 7.972 1.00 15.18 106 SER B C 1
ATOM 3590 O O . SER B 1 107 ? 19.563 33.898 7.562 1.00 15.84 106 SER B O 1
ATOM 3593 N N . SER B 1 108 ? 21.259 35.385 7.559 1.00 15.49 107 SER B N 1
ATOM 3594 C CA . SER B 1 108 ? 20.615 36.250 6.558 1.00 15.41 107 SER B CA 1
ATOM 3595 C C . SER B 1 108 ? 21.559 37.026 5.649 1.00 16.02 107 SER B C 1
ATOM 3596 O O . SER B 1 108 ? 22.733 37.226 5.969 1.00 13.49 107 SER B O 1
ATOM 3599 N N . LEU B 1 109 ? 21.014 37.473 4.516 1.00 16.41 108 LEU B N 1
ATOM 3600 C CA . LEU B 1 109 ? 21.738 38.275 3.533 1.00 17.76 108 LEU B CA 1
ATOM 3601 C C . LEU B 1 109 ? 21.925 39.682 4.113 1.00 18.43 108 LEU B C 1
ATOM 3602 O O . LEU B 1 109 ? 22.962 40.312 3.895 1.00 17.89 108 LEU B O 1
ATOM 3607 N N . ASP B 1 110 ? 20.937 40.122 4.903 1.00 18.92 109 ASP B N 1
ATOM 3608 C CA . ASP B 1 110 ? 20.939 41.433 5.568 1.00 21.11 109 ASP B CA 1
ATOM 3609 C C . ASP B 1 110 ? 22.096 41.556 6.552 1.00 20.27 109 ASP B C 1
ATOM 3610 O O . ASP B 1 110 ? 22.703 42.624 6.676 1.00 20.31 109 ASP B O 1
ATOM 3615 N N . TRP B 1 111 ? 22.414 40.436 7.207 1.00 18.41 110 TRP B N 1
ATOM 3616 C CA . TRP B 1 111 ? 23.507 40.346 8.176 1.00 17.25 110 TRP B CA 1
ATOM 3617 C C . TRP B 1 111 ? 24.825 40.573 7.438 1.00 16.30 110 TRP B C 1
ATOM 3618 O O . TRP B 1 111 ? 25.661 41.358 7.885 1.00 17.94 110 TRP B O 1
ATOM 3629 N N . LEU B 1 112 ? 25.001 39.862 6.322 1.00 14.79 111 LEU B N 1
ATOM 3630 C CA . LEU B 1 112 ? 26.204 39.956 5.495 1.00 16.00 111 LEU B CA 1
ATOM 3631 C C . LEU B 1 112 ? 26.432 41.352 4.924 1.00 16.97 111 LEU B C 1
ATOM 3632 O O . LEU B 1 112 ? 27.572 41.812 4.862 1.00 16.14 111 LEU B O 1
ATOM 3637 N N . LYS B 1 113 ? 25.338 42.021 4.545 1.00 18.77 112 LYS B N 1
ATOM 3638 C CA . LYS B 1 113 ? 25.376 43.384 3.999 1.00 20.59 112 LYS B CA 1
ATOM 3639 C C . LYS B 1 113 ? 25.877 44.383 5.036 1.00 21.58 112 LYS B C 1
ATOM 3640 O O . LYS B 1 113 ? 26.706 45.243 4.729 1.00 22.34 112 LYS B O 1
ATOM 3646 N N . SER B 1 114 ? 25.421 44.202 6.276 1.00 20.35 113 SER B N 1
ATOM 3647 C CA . SER B 1 114 ? 25.803 45.054 7.399 1.00 21.57 113 SER B CA 1
ATOM 3648 C C . SER B 1 114 ? 27.226 44.757 7.875 1.00 20.90 113 SER B C 1
ATOM 3649 O O . SER B 1 114 ? 27.911 45.647 8.381 1.00 21.14 113 SER B O 1
ATOM 3652 N N . ALA B 1 115 ? 27.667 43.510 7.686 1.00 20.60 114 ALA B N 1
ATOM 3653 C CA . ALA B 1 115 ? 29.014 43.078 8.074 1.00 20.04 114 ALA B CA 1
ATOM 3654 C C . ALA B 1 115 ? 30.068 43.597 7.108 1.00 20.50 114 ALA B C 1
ATOM 3655 O O . ALA B 1 115 ? 31.158 43.983 7.528 1.00 19.46 114 ALA B O 1
ATOM 3657 N N . ASP B 1 116 ? 29.699 43.670 5.827 1.00 20.08 115 ASP B N 1
ATOM 3658 C CA . ASP B 1 116 ? 30.573 44.143 4.748 1.00 21.85 115 ASP B CA 1
ATOM 3659 C C . ASP B 1 116 ? 31.024 45.593 4.964 1.00 21.95 115 ASP B C 1
ATOM 3660 O O . ASP B 1 116 ? 32.146 45.961 4.606 1.00 20.96 115 ASP B O 1
ATOM 3665 N N . LYS B 1 117 ? 30.153 46.369 5.609 1.00 22.31 116 LYS B N 1
ATOM 3666 C CA . LYS B 1 117 ? 30.377 47.782 5.914 1.00 24.39 116 LYS B CA 1
ATOM 3667 C C . LYS B 1 117 ? 31.345 48.039 7.069 1.00 24.63 116 LYS B C 1
ATOM 3668 O O . LYS B 1 117 ? 31.946 49.115 7.143 1.00 25.48 116 LYS B O 1
ATOM 3674 N N . ILE B 1 118 ? 31.465 47.073 7.982 1.00 23.86 117 ILE B N 1
ATOM 3675 C CA . ILE B 1 118 ? 32.317 47.238 9.163 1.00 22.85 117 ILE B CA 1
ATOM 3676 C C . ILE B 1 118 ? 33.572 46.374 9.297 1.00 22.64 117 ILE B C 1
ATOM 3677 O O . ILE B 1 118 ? 34.399 46.637 10.177 1.00 22.95 117 ILE B O 1
ATOM 3682 N N . LEU B 1 119 ? 33.724 45.360 8.441 1.00 22.35 118 LEU B N 1
ATOM 3683 C CA . LEU B 1 119 ? 34.894 44.476 8.496 1.00 23.31 118 LEU B CA 1
ATOM 3684 C C . LEU B 1 119 ? 36.222 45.156 8.154 1.00 24.56 118 LEU B C 1
ATOM 3685 O O . LEU B 1 119 ? 37.278 44.710 8.601 1.00 25.67 118 LEU B O 1
ATOM 3690 N N . GLY B 1 120 ? 36.145 46.256 7.401 1.00 26.46 119 GLY B N 1
ATOM 3691 C CA . GLY B 1 120 ? 37.317 47.039 7.027 1.00 28.32 119 GLY B CA 1
ATOM 3692 C C . GLY B 1 120 ? 38.416 46.344 6.246 1.00 29.44 119 GLY B C 1
ATOM 3693 O O . GLY B 1 120 ? 38.347 46.243 5.023 1.00 31.28 119 GLY B O 1
ATOM 3694 N N . LYS B 1 121 ? 39.436 45.878 6.960 1.00 29.81 120 LYS B N 1
ATOM 3695 C CA . LYS B 1 121 ? 40.569 45.186 6.350 1.00 29.76 120 LYS B CA 1
ATOM 3696 C C . LYS B 1 121 ? 40.558 43.697 6.724 1.00 28.85 120 LYS B C 1
ATOM 3697 O O . LYS B 1 121 ? 41.346 42.903 6.202 1.00 29.28 120 LYS B O 1
ATOM 3703 N N . GLU B 1 122 ? 39.605 43.319 7.571 1.00 28.56 121 GLU B N 1
ATOM 3704 C CA . GLU B 1 122 ? 39.484 41.946 8.061 1.00 27.71 121 GLU B CA 1
ATOM 3705 C C . GLU B 1 122 ? 38.580 41.043 7.227 1.00 26.49 121 GLU B C 1
ATOM 3706 O O . GLU B 1 122 ? 37.689 41.518 6.514 1.00 26.43 121 GLU B O 1
ATOM 3712 N N . LYS B 1 123 ? 38.852 39.740 7.309 1.00 24.68 122 LYS B N 1
ATOM 3713 C CA . LYS B 1 123 ? 38.093 38.717 6.597 1.00 22.15 122 LYS B CA 1
ATOM 3714 C C . LYS B 1 123 ? 37.402 37.786 7.596 1.00 19.79 122 LYS B C 1
ATOM 3715 O O . LYS B 1 123 ? 38.039 37.274 8.521 1.00 20.13 122 LYS B O 1
ATOM 3721 N N . L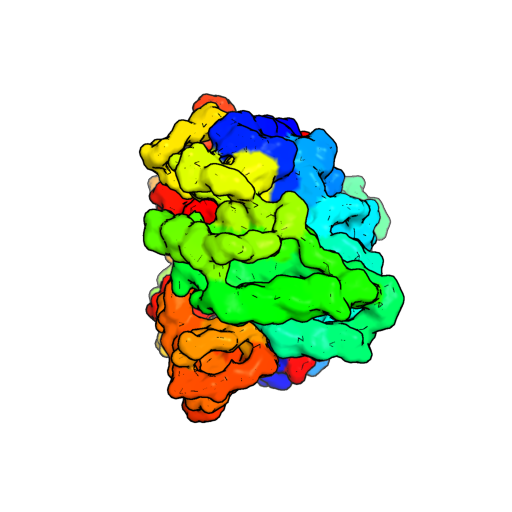EU B 1 124 ? 36.100 37.578 7.398 1.00 16.68 123 LEU B N 1
ATOM 3722 C CA . LEU B 1 124 ? 35.301 36.717 8.268 1.00 14.60 123 LEU B CA 1
ATOM 3723 C C . LEU B 1 124 ? 35.037 35.348 7.651 1.00 13.40 123 LEU B C 1
ATOM 3724 O O . LEU B 1 124 ? 34.668 35.243 6.481 1.00 13.22 123 LEU B O 1
ATOM 3729 N N . SER B 1 125 ? 35.212 34.311 8.472 1.00 11.23 124 SER B N 1
ATOM 3730 C CA . SER B 1 125 ? 34.978 32.920 8.087 1.00 11.61 124 SER B CA 1
ATOM 3731 C C . SER B 1 125 ? 33.484 32.676 8.333 1.00 9.22 124 SER B C 1
ATOM 3732 O O . SER B 1 125 ? 33.018 32.724 9.472 1.00 9.50 124 SER B O 1
ATOM 3735 N N . VAL B 1 126 ? 32.746 32.458 7.246 1.00 9.59 125 VAL B N 1
ATOM 3736 C CA . VAL B 1 126 ? 31.290 32.284 7.283 1.00 9.79 125 VAL B CA 1
ATOM 3737 C C . VAL B 1 126 ? 30.754 30.850 7.189 1.00 8.31 125 VAL B C 1
ATOM 3738 O O . VAL B 1 126 ? 31.170 30.063 6.338 1.00 9.26 125 VAL B O 1
ATOM 3742 N N . ASN B 1 127 ? 29.803 30.557 8.077 1.00 8.26 126 ASN B N 1
ATOM 3743 C CA . ASN B 1 127 ? 29.111 29.273 8.171 1.00 7.47 126 ASN B CA 1
ATOM 3744 C C . ASN B 1 127 ? 27.633 29.585 7.930 1.00 6.99 126 ASN B C 1
ATOM 3745 O O . ASN B 1 127 ? 26.992 30.214 8.763 1.00 7.84 126 ASN B O 1
ATOM 3750 N N . LEU B 1 128 ? 27.100 29.174 6.781 1.00 6.99 127 LEU B N 1
ATOM 3751 C CA . LEU B 1 128 ? 25.694 29.443 6.464 1.00 7.07 127 LEU B CA 1
ATOM 3752 C C . LEU B 1 128 ? 24.709 28.474 7.100 1.00 5.38 127 LEU B C 1
ATOM 3753 O O . LEU B 1 128 ? 24.790 27.262 6.899 1.00 7.78 127 LEU B O 1
ATOM 3758 N N . ALA B 1 129 ? 23.779 29.029 7.873 1.00 6.75 128 ALA B N 1
ATOM 3759 C CA . ALA B 1 129 ? 22.765 28.239 8.550 1.00 6.55 128 ALA B CA 1
ATOM 3760 C C . ALA B 1 129 ? 21.588 27.991 7.629 1.00 6.99 128 ALA B C 1
ATOM 3761 O O . ALA B 1 129 ? 21.094 28.917 6.988 1.00 8.36 128 ALA B O 1
ATOM 3763 N N . VAL B 1 130 ? 21.182 26.728 7.536 1.00 7.74 129 VAL B N 1
ATOM 3764 C CA . VAL B 1 130 ? 20.052 26.331 6.700 1.00 7.38 129 VAL B CA 1
ATOM 3765 C C . VAL B 1 130 ? 19.024 25.694 7.626 1.00 7.38 129 VAL B C 1
ATOM 3766 O O . VAL B 1 130 ? 19.350 24.814 8.421 1.00 8.21 129 VAL B O 1
ATOM 3770 N N . ASP B 1 131 ? 17.792 26.182 7.539 1.00 8.17 130 ASP B N 1
ATOM 3771 C CA . ASP B 1 131 ? 16.694 25.676 8.347 1.00 9.06 130 ASP B CA 1
ATOM 3772 C C . ASP B 1 131 ? 15.938 24.628 7.530 1.00 9.53 130 ASP B C 1
ATOM 3773 O O . ASP B 1 131 ? 15.368 24.947 6.487 1.00 10.69 130 ASP B O 1
ATOM 3778 N N . THR B 1 132 ? 15.974 23.378 7.996 1.00 9.54 131 THR B N 1
ATOM 3779 C CA . THR B 1 132 ? 15.285 22.279 7.317 1.00 9.74 131 THR B CA 1
ATOM 3780 C C . THR B 1 132 ? 14.136 21.705 8.137 1.00 10.34 131 THR B C 1
ATOM 3781 O O . THR B 1 132 ? 13.498 20.734 7.720 1.00 12.35 131 THR B O 1
ATOM 3785 N N . GLY B 1 133 ? 13.884 22.300 9.302 1.00 9.91 132 GLY B N 1
ATOM 3786 C CA . GLY B 1 133 ? 12.806 21.826 10.149 1.00 9.53 132 GLY B CA 1
ATOM 3787 C C . GLY B 1 133 ? 12.959 22.081 11.632 1.00 9.55 132 GLY B C 1
ATOM 3788 O O . GLY B 1 133 ? 11.999 21.895 12.379 1.00 9.73 132 GLY B O 1
ATOM 3797 N N . ASN B 1 135 ? 13.456 24.941 12.847 1.00 10.76 134 ASN B N 1
ATOM 3798 C CA . ASN B 1 135 ? 12.768 26.228 12.966 1.00 11.49 134 ASN B CA 1
ATOM 3799 C C . ASN B 1 135 ? 13.330 27.171 14.018 1.00 12.70 134 ASN B C 1
ATOM 3800 O O . ASN B 1 135 ? 12.605 27.919 14.680 1.00 12.48 134 ASN B O 1
ATOM 3805 N N . ARG B 1 136 ? 14.660 27.174 14.080 1.00 13.44 135 ARG B N 1
ATOM 3806 C CA . ARG B 1 136 ? 15.413 28.002 15.008 1.00 12.48 135 ARG B CA 1
ATOM 3807 C C . ARG B 1 136 ? 16.028 29.189 14.271 1.00 11.41 135 ARG B C 1
ATOM 3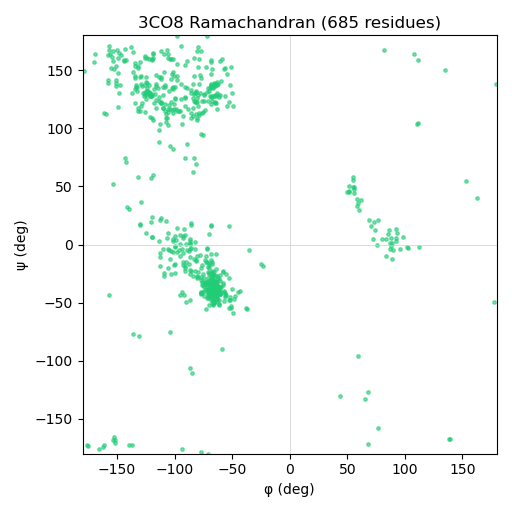808 O O . ARG B 1 136 ? 15.575 30.324 14.426 1.00 12.26 135 ARG B O 1
ATOM 3816 N N . ILE B 1 137 ? 17.094 28.930 13.516 1.00 10.22 136 ILE B N 1
ATOM 3817 C CA . ILE B 1 137 ? 17.774 29.968 12.741 1.00 11.47 136 ILE B CA 1
ATOM 3818 C C . ILE B 1 137 ? 18.090 29.427 11.355 1.00 11.10 136 ILE B C 1
ATOM 3819 O O . ILE B 1 137 ? 18.018 28.215 11.123 1.00 11.91 136 ILE B O 1
ATOM 3824 N N . GLY B 1 138 ? 18.430 30.336 10.447 1.00 10.79 137 GLY B N 1
ATOM 3825 C CA . GLY B 1 138 ? 18.788 29.944 9.099 1.00 10.81 137 GLY B CA 1
ATOM 3826 C C . GLY B 1 138 ? 17.800 30.248 8.007 1.00 11.44 137 GLY B C 1
ATOM 3827 O O . GLY B 1 138 ? 16.624 30.522 8.264 1.00 12.16 137 GLY B O 1
ATOM 3828 N N . VAL B 1 139 ? 18.299 30.185 6.774 1.00 11.86 138 VAL B N 1
ATOM 3829 C CA . VAL B 1 139 ? 17.497 30.428 5.579 1.00 12.97 138 VAL B CA 1
ATOM 3830 C C . VAL B 1 139 ? 16.648 29.201 5.277 1.00 13.89 138 VAL B C 1
ATOM 3831 O O . VAL B 1 139 ? 17.063 28.070 5.550 1.00 12.72 138 VAL B O 1
ATOM 3835 N N . ARG B 1 140 ? 15.449 29.436 4.751 1.00 16.17 139 ARG B N 1
ATOM 3836 C CA . ARG B 1 140 ? 14.519 28.351 4.465 1.00 19.05 139 ARG B CA 1
ATOM 3837 C C . ARG B 1 140 ? 14.088 28.173 3.015 1.00 20.16 139 ARG B C 1
ATOM 3838 O O . ARG B 1 140 ? 13.208 27.364 2.717 1.00 22.62 139 ARG B O 1
ATOM 3846 N N . SER B 1 141 ? 14.693 28.943 2.122 1.00 20.92 140 SER B N 1
ATOM 3847 C CA . SER B 1 141 ? 14.378 28.845 0.707 1.00 21.82 140 SER B CA 1
ATOM 3848 C C . SER B 1 141 ? 15.668 28.761 -0.087 1.00 21.62 140 SER B C 1
ATOM 3849 O O . SER B 1 141 ? 16.711 29.262 0.353 1.00 22.27 140 SER B O 1
ATOM 3852 N N . LYS B 1 142 ? 15.594 28.111 -1.249 1.00 21.95 141 LYS B N 1
ATOM 3853 C CA . LYS B 1 142 ? 16.751 27.946 -2.127 1.00 21.26 141 LYS B CA 1
ATOM 3854 C C . LYS B 1 142 ? 17.249 29.295 -2.646 1.00 20.58 141 LYS B C 1
ATOM 3855 O O . LYS B 1 142 ? 18.455 29.495 -2.761 1.00 20.34 141 LYS B O 1
ATOM 3861 N N . LYS B 1 143 ? 16.318 30.227 -2.880 1.00 20.98 142 LYS B N 1
ATOM 3862 C CA . LYS B 1 143 ? 16.641 31.579 -3.358 1.00 21.31 142 LYS B CA 1
ATOM 3863 C C . LYS B 1 143 ? 17.488 32.335 -2.333 1.00 20.42 142 LYS B C 1
ATOM 3864 O O . LYS B 1 143 ? 18.536 32.880 -2.684 1.00 20.25 142 LYS B O 1
ATOM 3870 N N . ASP B 1 144 ? 17.035 32.332 -1.076 1.00 20.66 143 ASP B N 1
ATOM 3871 C CA . ASP B 1 144 ? 17.722 33.017 0.025 1.00 20.12 143 ASP B CA 1
ATOM 3872 C C . ASP B 1 144 ? 19.130 32.481 0.268 1.00 18.78 143 ASP B C 1
ATOM 3873 O O . ASP B 1 144 ? 20.048 33.260 0.530 1.00 19.48 143 ASP B O 1
ATOM 3878 N N . LEU B 1 145 ? 19.299 31.164 0.110 1.00 17.48 144 LEU B N 1
ATOM 3879 C CA . LEU B 1 145 ? 20.598 30.506 0.281 1.00 16.49 144 LEU B CA 1
ATOM 3880 C C . LEU B 1 145 ? 21.544 30.876 -0.865 1.00 17.24 144 LEU B C 1
ATOM 3881 O O . LEU B 1 145 ? 22.709 31.194 -0.625 1.00 17.52 144 LEU B O 1
ATOM 3886 N N . LYS B 1 146 ? 21.014 30.885 -2.092 1.00 17.29 145 LYS B N 1
ATOM 3887 C CA . LYS B 1 146 ? 21.778 31.241 -3.295 1.00 18.15 145 LYS B CA 1
ATOM 3888 C C . LYS B 1 146 ? 22.242 32.691 -3.253 1.00 17.38 145 LYS B C 1
ATOM 3889 O O . LYS B 1 146 ? 23.376 32.986 -3.635 1.00 16.17 145 LYS B O 1
ATOM 3895 N N . ASP B 1 147 ? 21.377 33.564 -2.725 1.00 18.17 146 ASP B N 1
ATOM 3896 C CA . ASP B 1 147 ? 21.648 35.003 -2.589 1.00 18.95 146 ASP B CA 1
ATOM 3897 C C . ASP B 1 147 ? 22.813 35.254 -1.634 1.00 18.76 146 ASP B C 1
ATOM 3898 O O . ASP B 1 147 ? 23.653 36.120 -1.887 1.00 19.67 146 ASP B O 1
ATOM 3903 N N . GLU B 1 148 ? 22.881 34.447 -0.573 1.00 17.75 147 GLU B N 1
ATOM 3904 C CA . GLU B 1 148 ? 23.949 34.542 0.423 1.00 16.86 147 GLU B CA 1
ATOM 3905 C C . GLU B 1 148 ? 25.283 34.088 -0.153 1.00 16.21 147 GLU B C 1
ATOM 3906 O O . GLU B 1 148 ? 26.283 34.786 -0.005 1.00 15.85 147 GLU B O 1
ATOM 3912 N N . ILE B 1 149 ? 25.271 32.945 -0.849 1.00 16.63 148 ILE B N 1
ATOM 3913 C CA . ILE B 1 149 ? 26.468 32.370 -1.479 1.00 16.65 148 ILE B CA 1
ATOM 3914 C C . ILE B 1 149 ? 27.042 33.337 -2.519 1.00 16.97 148 ILE B C 1
ATOM 3915 O O . ILE B 1 149 ? 28.251 33.554 -2.547 1.00 15.98 148 ILE B O 1
ATOM 3920 N N . GLU B 1 150 ? 26.157 33.966 -3.298 1.00 18.62 149 GLU B N 1
ATOM 3921 C CA . GLU B 1 150 ? 26.553 34.927 -4.335 1.00 20.34 149 GLU B CA 1
ATOM 3922 C C . GLU B 1 150 ? 27.238 36.154 -3.725 1.00 19.49 149 GLU B C 1
ATOM 3923 O O . GLU B 1 150 ? 28.283 36.583 -4.213 1.00 19.91 149 GLU B O 1
ATOM 3929 N N . PHE B 1 151 ? 26.679 36.655 -2.622 1.00 19.69 150 PHE B N 1
ATOM 3930 C CA . PHE B 1 151 ? 27.214 37.820 -1.910 1.00 20.76 150 PHE B CA 1
ATOM 3931 C C . PHE B 1 151 ? 28.617 37.550 -1.360 1.00 20.66 150 PHE B C 1
ATOM 3932 O O . PHE B 1 151 ? 29.481 38.430 -1.410 1.00 21.92 150 PHE B O 1
ATOM 3940 N N . LEU B 1 152 ? 28.832 36.336 -0.844 1.00 19.86 151 LEU B N 1
ATOM 3941 C CA . LEU B 1 152 ? 30.128 35.929 -0.287 1.00 19.59 151 LEU B CA 1
ATOM 3942 C C . LEU B 1 152 ? 31.202 35.871 -1.370 1.00 20.35 151 LEU B C 1
ATOM 3943 O O . LEU B 1 152 ? 32.374 36.166 -1.121 1.00 20.81 151 LEU B O 1
ATOM 3948 N N . GLN B 1 153 ? 30.773 35.535 -2.584 1.00 22.16 152 GLN B N 1
ATOM 3949 C CA . GLN B 1 153 ? 31.666 35.448 -3.733 1.00 24.12 152 GLN B CA 1
ATOM 3950 C C . GLN B 1 153 ? 31.945 36.830 -4.329 1.00 24.69 152 GLN B C 1
ATOM 3951 O O . GLN B 1 153 ? 33.024 37.059 -4.881 1.00 25.96 152 GLN B O 1
ATOM 3957 N N . GLU B 1 154 ? 30.978 37.743 -4.186 1.00 25.43 153 GLU B N 1
ATOM 3958 C CA . GLU B 1 154 ? 31.084 39.124 -4.681 1.00 26.55 153 GLU B CA 1
ATOM 3959 C C . GLU B 1 154 ? 31.958 39.988 -3.770 1.00 27.28 153 GLU B C 1
ATOM 3960 O O . GLU B 1 154 ? 32.418 41.061 -4.175 1.00 28.62 153 GLU B O 1
ATOM 3966 N N . HIS B 1 155 ? 32.131 39.541 -2.523 1.00 25.96 154 HIS B N 1
ATOM 3967 C CA . HIS B 1 155 ? 32.924 40.260 -1.522 1.00 25.32 154 HIS B CA 1
ATOM 3968 C C . HIS B 1 155 ? 33.909 39.318 -0.822 1.00 24.83 154 HIS B C 1
ATOM 3969 O O . HIS B 1 155 ? 33.917 39.193 0.410 1.00 24.17 154 HIS B O 1
ATOM 3976 N N . SER B 1 156 ? 34.771 38.698 -1.628 1.00 25.04 155 SER B N 1
ATOM 3977 C CA . SER B 1 156 ? 35.790 37.751 -1.163 1.00 24.89 155 SER B CA 1
ATOM 3978 C C . SER B 1 156 ? 36.915 38.379 -0.330 1.00 24.77 155 SER B C 1
ATOM 3979 O O . SER B 1 156 ? 37.735 37.664 0.246 1.00 25.88 155 SER B O 1
ATOM 3982 N N . ASP B 1 157 ? 36.932 39.711 -0.262 1.00 24.49 156 ASP B N 1
ATOM 3983 C CA . ASP B 1 157 ? 37.930 40.454 0.507 1.00 25.34 156 ASP B CA 1
ATOM 3984 C C . ASP B 1 157 ? 37.528 40.550 1.985 1.00 24.34 156 ASP B C 1
ATOM 3985 O O . ASP B 1 157 ? 38.384 40.642 2.868 1.00 24.76 156 ASP B O 1
ATOM 3990 N N . HIS B 1 158 ? 36.218 40.503 2.227 1.00 22.80 157 HIS B N 1
ATOM 3991 C CA . HIS B 1 158 ? 35.653 40.591 3.569 1.00 21.62 157 HIS B CA 1
ATOM 3992 C C . HIS B 1 158 ? 35.131 39.255 4.097 1.00 20.96 157 HIS B C 1
ATOM 3993 O O . HIS B 1 158 ? 34.937 39.106 5.307 1.00 20.44 157 HIS B O 1
ATOM 4000 N N . PHE B 1 159 ? 34.860 38.304 3.198 1.00 18.48 158 PHE B N 1
ATOM 4001 C CA . PHE B 1 159 ? 34.319 36.996 3.601 1.00 17.46 158 PHE B CA 1
ATOM 4002 C C . PHE B 1 159 ? 34.961 35.776 2.956 1.00 16.93 158 PHE B C 1
ATOM 4003 O O . PHE B 1 159 ? 35.443 35.830 1.825 1.00 18.45 158 PHE B O 1
ATOM 4011 N N . SER B 1 160 ? 34.893 34.660 3.680 1.00 15.45 159 SER B N 1
ATOM 4012 C CA . SER B 1 160 ? 35.388 33.371 3.221 1.00 14.80 159 SER B CA 1
ATOM 4013 C C . SER B 1 160 ? 34.239 32.390 3.474 1.00 14.77 159 SER B C 1
ATOM 4014 O O . SER B 1 160 ? 33.817 32.204 4.620 1.00 13.87 159 SER B O 1
ATOM 4017 N N . TYR B 1 161 ? 33.691 31.835 2.392 1.00 13.40 160 TYR B N 1
ATOM 4018 C CA . TYR B 1 161 ? 32.587 30.866 2.439 1.00 11.95 160 TYR B CA 1
ATOM 4019 C C . TYR B 1 161 ? 33.193 29.524 2.848 1.00 12.10 160 TYR B C 1
ATOM 4020 O O . TYR B 1 161 ? 33.700 28.774 2.011 1.00 11.56 160 TYR B O 1
ATOM 4029 N N . ASP B 1 162 ? 33.128 29.242 4.151 1.00 11.42 161 ASP B N 1
ATOM 4030 C CA . ASP B 1 162 ? 33.728 28.037 4.718 1.00 11.45 161 ASP B CA 1
ATOM 4031 C C . ASP B 1 162 ? 32.808 26.929 5.203 1.00 9.43 161 ASP B C 1
ATOM 4032 O O . ASP B 1 162 ? 33.210 25.767 5.201 1.00 9.24 161 ASP B O 1
ATOM 4037 N N . GLY B 1 163 ? 31.571 27.266 5.564 1.00 9.18 162 GLY B N 1
ATOM 4038 C CA . GLY B 1 163 ? 30.654 26.243 6.037 1.00 7.85 162 GLY B CA 1
ATOM 4039 C C . GLY B 1 163 ? 29.198 26.415 5.651 1.00 6.96 162 GLY B C 1
ATOM 4040 O O . GLY B 1 163 ? 28.760 27.509 5.281 1.00 8.67 162 GLY B O 1
ATOM 4041 N N . ILE B 1 164 ? 28.474 25.299 5.681 1.00 7.55 163 ILE B N 1
ATOM 4042 C CA . ILE B 1 164 ? 27.039 25.241 5.408 1.00 6.62 163 ILE B CA 1
ATOM 4043 C C . ILE B 1 164 ? 26.525 24.112 6.297 1.00 7.97 163 ILE B C 1
ATOM 4044 O O . ILE B 1 164 ? 27.186 23.075 6.424 1.00 8.35 163 ILE B O 1
ATOM 4049 N N . PHE B 1 165 ? 25.381 24.331 6.945 1.00 8.62 164 PHE B N 1
ATOM 4050 C CA . PHE B 1 165 ? 24.828 23.319 7.834 1.00 7.80 164 PHE B CA 1
ATOM 4051 C C . PHE B 1 165 ? 23.343 23.373 8.097 1.00 6.95 164 PHE B C 1
ATOM 4052 O O . PHE B 1 165 ? 22.684 24.368 7.826 1.00 8.53 164 PHE B O 1
ATOM 4060 N N . THR B 1 166 ? 22.867 22.281 8.684 1.00 7.59 165 THR B N 1
ATOM 4061 C CA . THR B 1 166 ? 21.505 22.166 9.171 1.00 7.15 165 THR B CA 1
ATOM 4062 C C . THR B 1 166 ? 21.592 21.333 10.439 1.00 7.79 165 THR B C 1
ATOM 4063 O O . THR B 1 166 ? 22.597 20.641 10.678 1.00 8.94 165 THR B O 1
ATOM 4067 N N . HIS B 1 167 ? 20.569 21.457 11.269 1.00 8.45 166 HIS B N 1
ATOM 4068 C CA . HIS B 1 167 ? 20.508 20.729 12.518 1.00 7.78 166 HIS B CA 1
ATOM 4069 C C . HIS B 1 167 ? 19.216 19.933 12.544 1.00 9.49 166 HIS B C 1
ATOM 4070 O O . HIS B 1 167 ? 18.163 20.425 12.133 1.00 8.99 166 HIS B O 1
ATOM 4077 N N . PHE B 1 168 ? 19.314 18.702 13.033 1.00 8.57 167 PHE B N 1
ATOM 4078 C CA . PHE B 1 168 ? 18.163 17.815 13.125 1.00 8.27 167 PHE B CA 1
ATOM 4079 C C . PHE B 1 168 ? 17.449 17.924 14.459 1.00 7.52 167 PHE B C 1
ATOM 4080 O O . PHE B 1 168 ? 18.080 17.952 15.517 1.00 9.45 167 PHE B O 1
ATOM 4088 N N . ALA B 1 169 ? 16.122 17.974 14.389 1.00 7.75 168 ALA B N 1
ATOM 4089 C CA . ALA B 1 169 ? 15.263 18.080 15.566 1.00 8.29 168 ALA B CA 1
ATOM 4090 C C . ALA B 1 169 ? 15.009 16.742 16.253 1.00 9.83 168 ALA B C 1
ATOM 4091 O O . ALA B 1 169 ? 14.705 16.702 17.451 1.00 12.50 168 ALA B O 1
ATOM 4093 N N . SER B 1 170 ? 15.170 15.650 15.509 1.00 9.86 169 SER B N 1
ATOM 4094 C CA . SER B 1 170 ? 14.895 14.319 16.048 1.00 9.06 169 SER B CA 1
ATOM 4095 C C . SER B 1 170 ? 15.674 13.181 15.391 1.00 9.74 169 SER B C 1
ATOM 4096 O O . SER B 1 170 ? 15.095 12.168 14.983 1.00 11.61 169 SER B O 1
ATOM 4099 N N . SER B 1 171 ? 16.993 13.336 15.313 1.00 10.07 170 SER B N 1
ATOM 4100 C CA . SER B 1 171 ? 17.854 12.311 14.722 1.00 9.80 170 SER B CA 1
ATOM 4101 C C . SER B 1 171 ? 18.107 11.137 15.673 1.00 11.29 170 SER B C 1
ATOM 4102 O O . SER B 1 171 ? 18.652 10.112 15.270 1.00 10.91 170 SER B O 1
ATOM 4105 N N . ASP B 1 172 ? 17.688 11.304 16.927 1.00 12.87 171 ASP B N 1
ATOM 4106 C CA . ASP B 1 172 ? 17.842 10.304 17.984 1.00 14.10 171 ASP B CA 1
ATOM 4107 C C . ASP B 1 172 ? 16.522 9.617 18.345 1.00 13.99 171 ASP B C 1
ATOM 4108 O O . ASP B 1 172 ? 16.464 8.803 19.270 1.00 13.79 171 ASP B O 1
ATOM 4113 N N . ASN B 1 173 ? 15.482 9.941 17.584 1.00 14.93 172 ASN B N 1
ATOM 4114 C CA . ASN B 1 173 ? 14.130 9.425 17.789 1.00 15.42 172 ASN B CA 1
ATOM 4115 C C . ASN B 1 173 ? 13.875 8.116 17.023 1.00 16.55 172 ASN B C 1
ATOM 4116 O O . ASN B 1 173 ? 14.263 8.005 15.856 1.00 14.53 172 ASN B O 1
ATOM 4121 N N . PRO B 1 174 ? 13.245 7.098 17.677 1.00 17.91 173 PRO B N 1
ATOM 4122 C CA . PRO B 1 174 ? 12.938 5.810 17.026 1.00 18.37 173 PRO B CA 1
ATOM 4123 C C . PRO B 1 174 ? 12.006 5.998 15.824 1.00 18.59 173 PRO B C 1
ATOM 4124 O O . PRO B 1 174 ? 12.012 5.203 14.881 1.00 19.06 173 PRO B O 1
ATOM 4128 N N . ASP B 1 175 ? 11.228 7.080 15.884 1.00 18.66 174 ASP B N 1
ATOM 4129 C CA . ASP B 1 175 ? 10.300 7.491 14.837 1.00 20.13 174 ASP B CA 1
ATOM 4130 C C . ASP B 1 175 ? 11.124 8.481 13.997 1.00 18.78 174 ASP B C 1
ATOM 4131 O O . ASP B 1 175 ? 11.348 9.624 14.410 1.00 18.49 174 ASP B O 1
ATOM 4136 N N . ASP B 1 176 ? 11.589 8.027 12.835 1.00 18.34 175 ASP B N 1
ATOM 4137 C CA . ASP B 1 176 ? 12.416 8.856 11.958 1.00 17.58 175 ASP B CA 1
ATOM 4138 C C . ASP B 1 176 ? 11.675 9.666 10.888 1.00 16.61 175 ASP B C 1
ATOM 4139 O O . ASP B 1 176 ? 12.311 10.190 9.971 1.00 16.46 175 ASP B O 1
ATOM 4144 N N . HIS B 1 177 ? 10.349 9.768 11.002 1.00 16.26 176 HIS B N 1
ATOM 4145 C CA . HIS B 1 177 ? 9.532 10.494 10.020 1.00 17.09 176 HIS B CA 1
ATOM 4146 C C . HIS B 1 177 ? 9.933 11.947 9.805 1.00 15.09 176 HIS B C 1
ATOM 4147 O O . HIS B 1 177 ? 10.084 12.372 8.662 1.00 15.58 176 HIS B O 1
ATOM 4154 N N . TYR B 1 178 ? 10.177 12.677 10.898 1.00 14.69 177 TYR B N 1
ATOM 4155 C CA . TYR B 1 178 ? 10.592 14.078 10.804 1.00 13.27 177 TYR B CA 1
ATOM 4156 C C . TYR B 1 178 ? 12.039 14.169 10.324 1.00 12.71 177 TYR B C 1
ATOM 4157 O O . TYR B 1 178 ? 12.387 15.105 9.601 1.00 10.42 177 TYR B O 1
ATOM 4166 N N . PHE B 1 179 ? 12.859 13.179 10.699 1.00 12.53 178 PHE B N 1
ATOM 4167 C CA . PHE B 1 179 ? 14.265 13.125 10.281 1.00 12.28 178 PHE B CA 1
ATOM 4168 C C . PHE B 1 179 ? 14.328 12.985 8.758 1.00 13.42 178 PHE B C 1
ATOM 4169 O O . PHE B 1 179 ? 15.129 13.657 8.108 1.00 11.57 178 PHE B O 1
ATOM 4177 N N . GLN B 1 180 ? 13.504 12.085 8.212 1.00 13.73 179 GLN B N 1
ATOM 4178 C CA . GLN B 1 180 ? 13.458 11.860 6.764 1.00 13.68 179 GLN B CA 1
ATOM 4179 C C . GLN B 1 180 ? 12.991 13.111 6.032 1.00 13.32 179 GLN B C 1
ATOM 4180 O O . GLN B 1 180 ? 13.548 13.450 4.992 1.00 13.97 179 GLN B O 1
ATOM 4186 N N . ARG B 1 181 ? 12.030 13.831 6.621 1.00 12.99 180 ARG B N 1
ATOM 4187 C CA . ARG B 1 181 ? 11.513 15.083 6.053 1.00 13.28 180 ARG B CA 1
ATOM 4188 C C . ARG B 1 181 ? 12.618 16.144 6.009 1.00 12.56 180 ARG B C 1
ATOM 4189 O O . ARG B 1 181 ? 12.788 16.820 4.992 1.00 12.03 180 ARG B O 1
ATOM 4197 N N . GLN B 1 182 ? 13.407 16.223 7.087 1.00 11.27 181 GLN B N 1
ATOM 4198 C CA . GLN B 1 182 ? 14.518 17.178 7.186 1.00 10.72 181 GLN B CA 1
ATOM 4199 C C . GLN B 1 182 ? 15.664 16.825 6.245 1.00 11.06 181 GLN B C 1
ATOM 4200 O O . GLN B 1 182 ? 16.234 17.703 5.603 1.00 11.52 181 GLN B O 1
ATOM 4206 N N . LYS B 1 183 ? 15.973 15.531 6.161 1.00 11.54 182 LYS B N 1
ATOM 4207 C CA . LYS B 1 183 ? 17.035 15.008 5.299 1.00 12.12 182 LYS B CA 1
ATOM 4208 C C . LYS B 1 183 ? 16.704 15.264 3.826 1.00 11.72 182 LYS B C 1
ATOM 4209 O O . LYS B 1 183 ? 17.560 15.730 3.075 1.00 12.84 182 LYS B O 1
ATOM 4215 N N . ASN B 1 184 ? 15.449 15.013 3.446 1.00 12.43 183 ASN B N 1
ATOM 4216 C CA . ASN B 1 184 ? 14.989 15.227 2.072 1.00 13.33 183 ASN B CA 1
ATOM 4217 C C . ASN B 1 184 ? 14.984 16.709 1.723 1.00 13.19 183 ASN B C 1
ATOM 4218 O O . ASN B 1 184 ? 15.383 17.086 0.623 1.00 14.53 183 ASN B O 1
ATOM 4223 N N . ARG B 1 185 ? 14.638 17.541 2.708 1.00 13.68 184 ARG B N 1
ATOM 4224 C CA . ARG B 1 185 ? 14.601 18.993 2.542 1.00 11.42 184 ARG B CA 1
ATOM 4225 C C . ARG B 1 185 ? 16.027 19.531 2.396 1.00 11.28 184 ARG B C 1
ATOM 4226 O O . ARG B 1 185 ? 16.272 20.421 1.583 1.00 10.55 184 ARG B O 1
ATOM 4234 N N . TRP B 1 186 ? 16.961 18.940 3.143 1.00 10.63 185 TRP B N 1
ATOM 4235 C CA . TRP B 1 186 ? 18.375 19.326 3.100 1.00 10.47 185 TRP B CA 1
ATOM 4236 C C . TRP B 1 186 ? 18.956 19.114 1.708 1.00 10.84 185 TRP B C 1
ATOM 4237 O O . TRP B 1 186 ? 19.526 20.039 1.130 1.00 10.20 185 TRP B O 1
ATOM 4248 N N . TYR B 1 187 ? 18.773 17.906 1.178 1.00 10.96 186 TYR B N 1
ATOM 4249 C CA . TYR B 1 187 ? 19.277 17.563 -0.149 1.00 12.11 186 TYR B CA 1
ATOM 4250 C C . TYR B 1 187 ? 18.647 18.357 -1.286 1.00 12.80 186 TYR B C 1
ATOM 4251 O O . TYR B 1 187 ? 19.325 18.667 -2.261 1.00 12.29 186 TYR B O 1
ATOM 4260 N N . GLU B 1 188 ? 17.379 18.746 -1.117 1.00 13.22 187 GLU B N 1
ATOM 4261 C CA . GLU B 1 188 ? 16.659 19.551 -2.111 1.00 14.89 187 GLU B CA 1
ATOM 4262 C C . GLU B 1 188 ? 17.232 20.971 -2.140 1.00 13.97 187 GLU B C 1
ATOM 4263 O O . GLU B 1 188 ? 17.495 21.519 -3.211 1.00 15.31 187 GLU B O 1
ATOM 4269 N N . LEU B 1 189 ? 17.497 21.517 -0.953 1.00 12.62 188 LEU B N 1
ATOM 4270 C CA . LEU B 1 189 ? 18.046 22.866 -0.806 1.00 12.76 188 LEU B CA 1
ATOM 4271 C C . LEU B 1 189 ? 19.473 23.045 -1.312 1.00 13.01 188 LEU B C 1
ATOM 4272 O O . LEU B 1 189 ? 19.768 24.034 -1.985 1.00 14.16 188 LEU B O 1
ATOM 4277 N N . ILE B 1 190 ? 20.330 22.059 -1.051 1.00 14.10 189 ILE B N 1
ATOM 4278 C CA . ILE B 1 190 ? 21.734 22.134 -1.469 1.00 13.99 189 ILE B CA 1
ATOM 4279 C C . ILE B 1 190 ? 22.020 21.649 -2.888 1.00 15.49 189 ILE B C 1
ATOM 4280 O O . ILE B 1 190 ? 23.119 21.871 -3.406 1.00 15.47 189 ILE B O 1
ATOM 4285 N N . ASP B 1 191 ? 21.024 21.006 -3.501 1.00 16.33 190 ASP B N 1
ATOM 4286 C CA . ASP B 1 191 ? 21.124 20.447 -4.855 1.00 17.50 190 ASP B CA 1
ATOM 4287 C C . ASP B 1 191 ? 21.558 21.461 -5.912 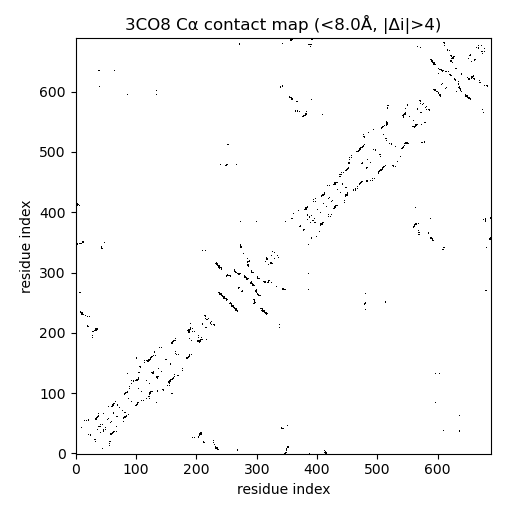1.00 17.17 190 ASP B C 1
ATOM 4288 O O . ASP B 1 191 ? 20.923 22.504 -6.086 1.00 17.09 190 ASP B O 1
ATOM 4293 N N . GLY B 1 192 ? 22.696 21.170 -6.544 1.00 17.44 191 GLY B N 1
ATOM 4294 C CA . GLY B 1 192 ? 23.240 22.022 -7.590 1.00 18.32 191 GLY B CA 1
ATOM 4295 C C . GLY B 1 192 ? 23.875 23.327 -7.150 1.00 18.93 191 GLY B C 1
ATOM 4296 O O . GLY B 1 192 ? 24.105 24.213 -7.979 1.00 20.22 191 GLY B O 1
ATOM 4297 N N . LEU B 1 193 ? 24.118 23.474 -5.847 1.00 17.18 192 LEU B N 1
ATOM 4298 C CA . LEU B 1 193 ? 24.731 24.692 -5.323 1.00 15.94 192 LEU B CA 1
ATOM 4299 C C . LEU B 1 193 ? 26.194 24.477 -4.982 1.00 13.32 192 LEU B C 1
ATOM 4300 O O . LEU B 1 193 ? 26.636 23.341 -4.820 1.00 13.91 192 LEU B O 1
ATOM 4305 N N . ILE B 1 194 ? 26.935 25.582 -4.898 1.00 13.93 193 ILE B N 1
ATOM 4306 C CA . ILE B 1 194 ? 28.363 25.575 -4.572 1.00 14.32 193 ILE B CA 1
ATOM 4307 C C . ILE B 1 194 ? 28.538 25.226 -3.098 1.00 13.59 193 ILE B C 1
ATOM 4308 O O . ILE B 1 194 ? 27.980 25.887 -2.221 1.00 13.90 193 ILE B O 1
ATOM 4321 N N . PRO B 1 196 ? 30.983 24.519 0.256 1.00 12.48 195 PRO B N 1
ATOM 4322 C CA . PRO B 1 196 ? 32.239 24.993 0.842 1.00 12.06 195 PRO B CA 1
ATOM 4323 C C . PRO B 1 196 ? 33.040 23.810 1.407 1.00 11.97 195 PRO B C 1
ATOM 4324 O O . PRO B 1 196 ? 32.619 22.658 1.257 1.00 13.58 195 PRO B O 1
ATOM 4328 N N . ARG B 1 197 ? 34.139 24.099 2.105 1.00 12.70 196 ARG B N 1
ATOM 4329 C CA . ARG B 1 197 ? 34.996 23.058 2.673 1.00 11.97 196 ARG B CA 1
ATOM 4330 C C . ARG B 1 197 ? 34.355 22.229 3.797 1.00 11.53 196 ARG B C 1
ATOM 4331 O O . ARG B 1 197 ? 34.693 21.054 3.972 1.00 12.25 196 ARG B O 1
ATOM 4339 N N . TYR B 1 198 ? 33.416 22.836 4.526 1.00 10.28 197 TYR B N 1
ATOM 4340 C CA . TYR B 1 198 ? 32.726 22.161 5.625 1.00 10.72 197 TYR B CA 1
ATOM 4341 C C . TYR B 1 198 ? 31.226 22.054 5.393 1.00 9.77 197 TYR B C 1
ATOM 4342 O O . TYR B 1 198 ? 30.512 23.060 5.448 1.00 9.68 197 TYR B O 1
ATOM 4351 N N . VAL B 1 199 ? 30.769 20.839 5.082 1.00 10.26 198 VAL B N 1
ATOM 4352 C CA . VAL B 1 199 ? 29.346 20.545 4.866 1.00 11.82 198 VAL B CA 1
ATOM 4353 C C . VAL B 1 199 ? 29.002 19.616 6.036 1.00 12.01 198 VAL B C 1
ATOM 4354 O O . VAL B 1 199 ? 29.279 18.415 5.993 1.00 12.98 198 VAL B O 1
ATOM 4358 N N . HIS B 1 200 ? 28.402 20.189 7.077 1.00 11.02 199 HIS B N 1
ATOM 4359 C CA . HIS B 1 200 ? 28.088 19.443 8.294 1.00 10.40 199 HIS B CA 1
ATOM 4360 C C . HIS B 1 200 ? 26.635 19.407 8.719 1.00 9.62 199 HIS B C 1
ATOM 4361 O O . HIS B 1 200 ? 25.946 20.412 8.653 1.00 10.43 199 HIS B O 1
ATOM 4368 N N . VAL B 1 201 ? 26.169 18.234 9.143 1.00 8.74 200 VAL B N 1
ATOM 4369 C CA . VAL B 1 201 ? 24.782 18.053 9.594 1.00 9.39 200 VAL B CA 1
ATOM 4370 C C . VAL B 1 201 ? 24.656 17.093 10.771 1.00 8.44 200 VAL B C 1
ATOM 4371 O O . VAL B 1 201 ? 23.653 17.110 11.483 1.00 8.77 200 VAL B O 1
ATOM 4383 N N . ASN B 1 203 ? 24.727 15.505 14.199 1.00 7.84 202 ASN B N 1
ATOM 4384 C CA . ASN B 1 203 ? 24.770 15.657 15.654 1.00 9.01 202 ASN B CA 1
ATOM 4385 C C . ASN B 1 203 ? 24.881 14.216 16.181 1.00 8.34 202 ASN B C 1
ATOM 4386 O O . ASN B 1 203 ? 25.029 13.290 15.374 1.00 9.60 202 ASN B O 1
ATOM 4391 N N . SER B 1 204 ? 24.812 14.017 17.499 1.00 8.10 203 SER B N 1
ATOM 4392 C CA . SER B 1 204 ? 24.929 12.677 18.092 1.00 8.81 203 SER B CA 1
ATOM 4393 C C . SER B 1 204 ? 24.020 11.607 17.514 1.00 8.16 203 SER B C 1
ATOM 4394 O O . SER B 1 204 ? 24.507 10.560 17.111 1.00 9.18 203 SER B O 1
ATOM 4397 N N . GLY B 1 205 ? 22.733 11.923 17.374 1.00 8.04 204 GLY B N 1
ATOM 4398 C CA . GLY B 1 205 ? 21.772 10.982 16.818 1.00 9.67 204 GLY B CA 1
ATOM 4399 C C . GLY B 1 205 ? 22.052 10.605 15.370 1.00 9.38 204 GLY B C 1
ATOM 4400 O O . GLY B 1 205 ? 22.026 9.422 15.021 1.00 10.52 204 GLY B O 1
ATOM 4401 N N . ALA B 1 206 ? 22.398 11.601 14.552 1.00 9.06 205 ALA B N 1
ATOM 4402 C CA . ALA B 1 206 ? 22.697 11.376 13.134 1.00 9.17 205 ALA B CA 1
ATOM 4403 C C . ALA B 1 206 ? 23.983 10.586 12.924 1.00 10.76 205 ALA B C 1
ATOM 4404 O O . ALA B 1 206 ? 24.031 9.686 12.089 1.00 11.19 205 ALA B O 1
ATOM 4406 N N . ALA B 1 207 ? 24.989 10.869 13.751 1.00 10.92 206 ALA B N 1
ATOM 4407 C CA . ALA B 1 207 ? 26.281 10.195 13.674 1.00 11.00 206 ALA B CA 1
ATOM 4408 C C . ALA B 1 207 ? 26.209 8.730 14.085 1.00 10.80 206 ALA B C 1
ATOM 4409 O O . ALA B 1 207 ? 26.835 7.870 13.470 1.00 11.50 2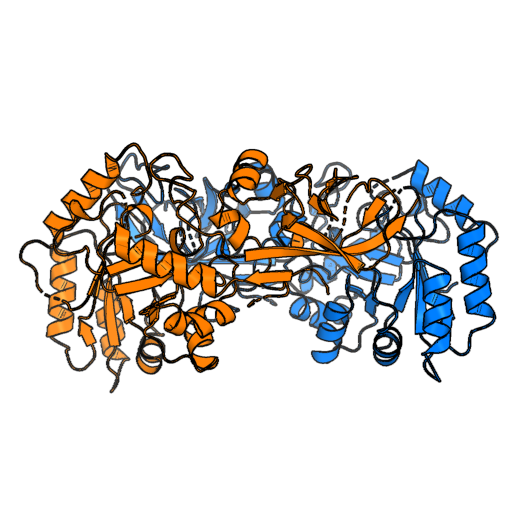06 ALA B O 1
ATOM 4419 N N . TYR B 1 209 ? 23.131 6.762 14.379 1.00 10.78 208 TYR B N 1
ATOM 4420 C CA . TYR B 1 209 ? 22.062 5.966 13.767 1.00 11.57 208 TYR B CA 1
ATOM 4421 C C . TYR B 1 209 ? 21.794 6.200 12.286 1.00 11.49 208 TYR B C 1
ATOM 4422 O O . TYR B 1 209 ? 21.149 5.367 11.643 1.00 13.80 208 TYR B O 1
ATOM 4431 N N . HIS B 1 210 ? 22.261 7.330 11.746 1.00 11.82 209 HIS B N 1
ATOM 4432 C CA . HIS B 1 210 ? 21.961 7.685 10.353 1.00 10.43 209 HIS B CA 1
ATOM 4433 C C . HIS B 1 210 ? 23.114 8.094 9.430 1.00 10.51 209 HIS B C 1
ATOM 4434 O O . HIS B 1 210 ? 22.864 8.666 8.360 1.00 10.92 209 HIS B O 1
ATOM 4441 N N . SER B 1 211 ? 24.356 7.785 9.802 1.00 10.84 210 SER B N 1
ATOM 4442 C CA . SER B 1 211 ? 25.519 8.181 8.999 1.00 11.45 210 SER B CA 1
ATOM 4443 C C . SER B 1 211 ? 25.537 7.733 7.537 1.00 12.56 210 SER B C 1
ATOM 4444 O O . SER B 1 211 ? 25.837 8.534 6.652 1.00 12.54 210 SER B O 1
ATOM 4447 N N . LYS B 1 212 ? 25.130 6.485 7.302 1.00 14.13 211 LYS B N 1
ATOM 4448 C CA . LYS B 1 212 ? 25.082 5.887 5.962 1.00 15.83 211 LYS B CA 1
ATOM 4449 C C . LYS B 1 212 ? 23.993 6.475 5.057 1.00 16.60 211 LYS B C 1
ATOM 4450 O O . LYS B 1 212 ? 24.057 6.335 3.833 1.00 16.02 211 LYS B O 1
ATOM 4456 N N . GLU B 1 213 ? 23.020 7.156 5.668 1.00 14.40 212 GLU B N 1
ATOM 4457 C CA . GLU B 1 213 ? 21.912 7.799 4.952 1.00 14.78 212 GLU B CA 1
ATOM 4458 C C . GLU B 1 213 ? 22.274 9.232 4.569 1.00 13.80 212 GLU B C 1
ATOM 4459 O O . GLU B 1 213 ? 21.483 9.934 3.930 1.00 14.16 212 GLU B O 1
ATOM 4465 N N . LEU B 1 214 ? 23.491 9.652 4.915 1.00 11.59 213 LEU B N 1
ATOM 4466 C CA . LEU B 1 214 ? 23.944 11.017 4.649 1.00 12.09 213 LEU B CA 1
ATOM 4467 C C . LEU B 1 214 ? 25.205 11.183 3.766 1.00 13.19 213 LEU B C 1
ATOM 4468 O O . LEU B 1 214 ? 26.150 11.881 4.166 1.00 11.57 213 LEU B O 1
ATOM 4473 N N . PRO B 1 215 ? 25.204 10.637 2.514 1.00 13.73 214 PRO B N 1
ATOM 4474 C CA . PRO B 1 215 ? 26.392 10.781 1.656 1.00 14.45 214 PRO B CA 1
ATOM 4475 C C . PRO B 1 215 ? 26.688 12.233 1.253 1.00 14.36 214 PRO B C 1
ATOM 4476 O O . PRO B 1 215 ? 25.768 13.013 0.997 1.00 14.71 214 PRO B O 1
ATOM 4480 N N . GLY B 1 216 ? 27.969 12.597 1.280 1.00 14.86 215 GLY B N 1
ATOM 4481 C CA . GLY B 1 216 ? 28.378 13.950 0.940 1.00 14.55 215 GLY B CA 1
ATOM 4482 C C . GLY B 1 216 ? 28.376 14.883 2.141 1.00 15.30 215 GLY B C 1
ATOM 4483 O O . GLY B 1 216 ? 28.904 15.995 2.064 1.00 15.49 215 GLY B O 1
ATOM 4484 N N . CYS B 1 217 ? 27.768 14.435 3.242 1.00 14.83 216 CYS B N 1
ATOM 4485 C CA . CYS B 1 217 ? 27.694 15.219 4.471 1.00 14.74 216 CYS B CA 1
ATOM 4486 C C . CYS B 1 217 ? 27.864 14.360 5.728 1.00 13.74 216 CYS B C 1
ATOM 4487 O O . CYS B 1 217 ? 27.293 14.660 6.785 1.00 11.86 216 CYS B O 1
ATOM 4490 N N . ASN B 1 218 ? 28.668 13.301 5.616 1.00 11.37 217 ASN B N 1
ATOM 4491 C CA . ASN B 1 218 ? 28.930 12.416 6.753 1.00 11.03 217 ASN B CA 1
ATOM 4492 C C . ASN B 1 218 ? 30.406 12.320 7.155 1.00 11.44 217 ASN B C 1
ATOM 4493 O O . ASN B 1 218 ? 30.810 11.385 7.853 1.00 13.09 217 ASN B O 1
ATOM 4498 N N . SER B 1 219 ? 31.195 13.306 6.728 1.00 12.15 218 SER B N 1
ATOM 4499 C CA . SER B 1 219 ? 32.621 13.357 7.045 1.00 11.21 218 SER B CA 1
ATOM 4500 C C . SER B 1 219 ? 32.909 14.135 8.330 1.00 10.98 218 SER B C 1
ATOM 4501 O O . SER B 1 219 ? 33.994 14.002 8.910 1.00 10.74 218 SER B O 1
ATOM 4504 N N . ILE B 1 220 ? 31.940 14.948 8.762 1.00 9.01 219 ILE B N 1
ATOM 4505 C CA . ILE B 1 220 ? 32.072 15.759 9.978 1.00 8.80 219 ILE B CA 1
ATOM 4506 C C . ILE B 1 220 ? 31.001 15.404 11.012 1.00 9.84 219 ILE B C 1
ATOM 4507 O O . ILE B 1 220 ? 29.807 15.392 10.703 1.00 10.17 219 ILE B O 1
ATOM 4512 N N . ALA B 1 221 ? 31.448 15.120 12.235 1.00 9.52 220 ALA B N 1
ATOM 4513 C CA . ALA B 1 221 ? 30.557 14.820 13.353 1.00 9.12 220 ALA B CA 1
ATOM 4514 C C . ALA B 1 221 ? 30.615 16.038 14.277 1.00 8.80 220 ALA B C 1
ATOM 4515 O O . ALA B 1 221 ? 31.663 16.334 14.853 1.00 9.63 220 ALA B O 1
ATOM 4517 N N . ARG B 1 222 ? 29.517 16.794 14.312 1.00 9.14 221 ARG B N 1
ATOM 4518 C CA . ARG B 1 222 ? 29.373 18.007 15.133 1.00 7.55 221 ARG B CA 1
ATOM 4519 C C . ARG B 1 222 ? 28.541 17.493 16.304 1.00 8.54 221 ARG B C 1
ATOM 4520 O O . ARG B 1 222 ? 27.317 17.618 16.330 1.00 7.37 221 ARG B O 1
ATOM 4528 N N . VAL B 1 223 ? 29.245 16.881 17.251 1.00 8.72 222 VAL B N 1
ATOM 4529 C CA . VAL B 1 223 ? 28.638 16.201 18.391 1.00 8.71 222 VAL B CA 1
ATOM 4530 C C . VAL B 1 223 ? 28.954 16.679 19.805 1.00 8.03 222 VAL B C 1
ATOM 4531 O O . VAL B 1 223 ? 29.977 17.318 20.065 1.00 8.77 222 VAL B O 1
ATOM 4535 N N . GLY B 1 224 ? 28.073 16.302 20.723 1.00 8.74 223 GLY B N 1
ATOM 4536 C CA . GLY B 1 224 ? 28.242 16.643 22.119 1.00 7.58 223 GLY B CA 1
ATOM 4537 C C . GLY B 1 224 ? 27.942 15.436 22.982 1.00 8.32 223 GLY B C 1
ATOM 4538 O O . GLY B 1 224 ? 28.861 14.756 23.449 1.00 8.40 223 GLY B O 1
ATOM 4539 N N . THR B 1 225 ? 26.648 15.154 23.139 1.00 8.74 224 THR B N 1
ATOM 4540 C CA . THR B 1 225 ? 26.099 14.057 23.945 1.00 9.00 224 THR B CA 1
ATOM 4541 C C . THR B 1 225 ? 26.847 12.714 23.939 1.00 7.65 224 THR B C 1
ATOM 4542 O O . THR B 1 225 ? 27.245 12.223 25.005 1.00 8.13 224 THR B O 1
ATOM 4546 N N . VAL B 1 226 ? 27.082 12.162 22.747 1.00 8.23 225 VAL B N 1
ATOM 4547 C CA . VAL B 1 226 ? 27.763 10.872 22.608 1.00 8.95 225 VAL B CA 1
ATOM 4548 C C . VAL B 1 226 ? 29.220 10.885 23.081 1.00 9.17 225 VAL B C 1
ATOM 4549 O O . VAL B 1 226 ? 29.655 9.953 23.753 1.00 8.77 225 VAL B O 1
ATOM 4553 N N . VAL B 1 227 ? 29.926 11.986 22.818 1.00 9.14 226 VAL B N 1
ATOM 4554 C CA . VAL B 1 227 ? 31.324 12.129 23.223 1.00 10.65 226 VAL B CA 1
ATOM 4555 C C . VAL B 1 227 ? 31.420 12.280 24.747 1.00 8.82 226 VAL B C 1
ATOM 4556 O O . VAL B 1 227 ? 32.409 11.869 25.354 1.00 9.47 226 VAL B O 1
ATOM 4560 N N . TYR B 1 228 ? 30.343 12.770 25.364 1.00 10.43 227 TYR B N 1
ATOM 4561 C CA . TYR B 1 228 ? 30.294 12.902 26.816 1.00 9.49 227 TYR B CA 1
ATOM 4562 C C . TYR B 1 228 ? 29.829 11.599 27.486 1.00 9.39 227 TYR B C 1
ATOM 4563 O O . TYR B 1 228 ? 29.407 11.597 28.647 1.00 9.65 227 TYR B O 1
ATOM 4572 N N . GLY B 1 229 ? 29.930 10.500 26.733 1.00 9.86 228 GLY B N 1
ATOM 4573 C CA . GLY B 1 229 ? 29.584 9.170 27.218 1.00 10.81 228 GLY B CA 1
ATOM 4574 C C . GLY B 1 229 ? 28.128 8.821 27.407 1.00 10.26 228 GLY B C 1
ATOM 4575 O O . GLY B 1 229 ? 27.800 7.892 28.154 1.00 10.97 228 GLY B O 1
ATOM 4576 N N . VAL B 1 230 ? 27.248 9.575 26.760 1.00 10.45 229 VAL B N 1
ATOM 4577 C CA . VAL B 1 230 ? 25.820 9.320 26.875 1.00 10.32 229 VAL B CA 1
ATOM 4578 C C . VAL B 1 230 ? 25.272 8.823 25.542 1.00 11.75 229 VAL B C 1
ATOM 4579 O O . VAL B 1 230 ? 25.386 9.503 24.526 1.00 11.08 229 VAL B O 1
ATOM 4583 N N . GLU B 1 231 ? 24.676 7.630 25.560 1.00 10.76 230 GLU B N 1
ATOM 4584 C CA . GLU B 1 231 ? 24.058 7.042 24.371 1.00 11.23 230 GLU B CA 1
ATOM 4585 C C . GLU B 1 231 ? 22.883 7.991 24.055 1.00 9.96 230 GLU B C 1
ATOM 4586 O O . GLU B 1 231 ? 22.061 8.248 24.931 1.00 9.52 230 GLU B O 1
ATOM 4592 N N . PRO B 1 232 ? 22.848 8.582 22.831 1.00 10.37 231 PRO B N 1
ATOM 4593 C CA . PRO B 1 232 ? 21.811 9.528 22.376 1.00 12.03 231 PRO B CA 1
ATOM 4594 C C . PRO B 1 232 ? 20.342 9.206 22.651 1.00 12.78 231 PRO B C 1
ATOM 4595 O O . PRO B 1 232 ? 19.576 10.096 23.032 1.00 13.42 231 PRO B O 1
ATOM 4599 N N . SER B 1 233 ? 19.971 7.938 22.483 1.00 12.12 232 SER B N 1
ATOM 4600 C CA . SER B 1 233 ? 18.603 7.480 22.720 1.00 12.07 232 SER B CA 1
ATOM 4601 C C . SER B 1 233 ? 18.497 6.776 24.073 1.00 13.43 232 SER B C 1
ATOM 4602 O O . SER B 1 233 ? 17.443 6.233 24.415 1.00 14.21 232 SER B O 1
ATOM 4605 N N . GLU B 1 234 ? 19.606 6.785 24.819 1.00 12.99 233 GLU B N 1
ATOM 4606 C CA . GLU B 1 234 ? 19.744 6.171 26.147 1.00 13.59 233 GLU B CA 1
ATOM 4607 C C . GLU B 1 234 ? 19.538 4.659 26.204 1.00 13.72 233 GLU B C 1
ATOM 4608 O O . GLU B 1 234 ? 18.940 4.129 27.146 1.00 15.67 233 GLU B O 1
ATOM 4614 N N . GLY B 1 235 ? 20.038 3.980 25.174 1.00 14.66 234 GLY B N 1
ATOM 4615 C CA . GLY B 1 235 ? 19.936 2.534 25.099 1.00 15.79 234 GLY B CA 1
ATOM 4616 C C . GLY B 1 235 ? 18.739 1.968 24.373 1.00 15.84 234 GLY B C 1
ATOM 4617 O O . GLY B 1 235 ? 18.458 0.778 24.509 1.00 16.70 234 GLY B O 1
ATOM 4618 N N . VAL B 1 236 ? 18.024 2.808 23.628 1.00 16.34 235 VAL B N 1
ATOM 4619 C CA . VAL B 1 236 ? 16.858 2.357 22.869 1.00 16.95 235 VAL B CA 1
ATOM 4620 C C . VAL B 1 236 ? 17.283 1.908 21.465 1.00 16.33 235 VAL B C 1
ATOM 4621 O O . VAL B 1 236 ? 16.931 0.808 21.030 1.00 17.71 235 VAL B O 1
ATOM 4625 N N . LEU B 1 237 ? 18.061 2.753 20.788 1.00 14.92 236 LEU B N 1
ATOM 4626 C CA . LEU B 1 237 ? 18.509 2.495 19.420 1.00 15.10 236 LEU B CA 1
ATOM 4627 C C . LEU B 1 237 ? 19.963 2.064 19.254 1.00 14.71 236 LEU B C 1
ATOM 4628 O O . LEU B 1 237 ? 20.396 1.766 18.138 1.00 16.30 236 LEU B O 1
ATOM 4633 N N . GLY B 1 238 ? 20.713 2.058 20.352 1.00 14.80 237 GLY B N 1
ATOM 4634 C CA . GLY B 1 238 ? 22.112 1.668 20.307 1.00 15.04 237 GLY B CA 1
ATOM 4635 C C . GLY B 1 238 ? 22.620 1.226 21.669 1.00 15.83 237 GLY B C 1
ATOM 4636 O O . GLY B 1 238 ? 21.974 1.531 22.675 1.00 15.85 237 GLY B O 1
ATOM 4637 N N . PRO B 1 239 ? 23.773 0.522 21.746 1.00 16.31 238 PRO B N 1
ATOM 4638 C CA . PRO B 1 239 ? 24.365 0.031 23.001 1.00 17.85 238 PRO B CA 1
ATOM 4639 C C . PRO B 1 239 ? 24.994 1.040 23.967 1.00 18.58 238 PRO B C 1
ATOM 4640 O O . PRO B 1 239 ? 25.806 1.874 23.572 1.00 18.19 238 PRO B O 1
ATOM 4644 N N . ILE B 1 240 ? 24.620 0.923 25.242 1.00 21.18 239 ILE B N 1
ATOM 4645 C CA . ILE B 1 240 ? 25.127 1.783 26.319 1.00 23.48 239 ILE B CA 1
ATOM 4646 C C . ILE B 1 240 ? 26.563 1.401 26.701 1.00 24.45 239 ILE B C 1
ATOM 4647 O O . ILE B 1 240 ? 27.414 2.281 26.889 1.00 24.13 239 ILE B O 1
ATOM 4652 N N . ASP B 1 241 ? 26.822 0.092 26.757 1.00 23.74 240 ASP B N 1
ATOM 4653 C CA . ASP B 1 241 ? 28.123 -0.467 27.144 1.00 24.32 240 ASP B CA 1
ATOM 4654 C C . ASP B 1 241 ? 29.371 -0.093 26.350 1.00 23.22 240 ASP B C 1
ATOM 4655 O O . ASP B 1 241 ? 30.486 -0.176 26.871 1.00 25.10 240 ASP B O 1
ATOM 4660 N N . LYS B 1 242 ? 29.176 0.325 25.104 1.00 21.76 241 LYS B N 1
ATOM 4661 C CA . LYS B 1 242 ? 30.288 0.694 24.234 1.00 21.62 241 LYS B CA 1
ATOM 4662 C C . LYS B 1 242 ? 30.815 2.121 24.448 1.00 20.18 241 LYS B C 1
ATOM 4663 O O . LYS B 1 242 ? 31.808 2.524 23.834 1.00 20.79 241 LYS B O 1
ATOM 4669 N N . LEU B 1 243 ? 30.146 2.867 25.327 1.00 16.76 242 LEU B N 1
ATOM 4670 C CA . LEU B 1 243 ? 30.535 4.234 25.676 1.00 16.61 242 LEU B CA 1
ATOM 4671 C C . LEU B 1 243 ? 30.987 4.283 27.128 1.00 15.50 242 LEU B C 1
ATOM 4672 O O . LEU B 1 243 ? 30.436 3.589 27.987 1.00 16.93 242 LEU B O 1
ATOM 4677 N N . LYS B 1 244 ? 31.990 5.111 27.395 1.00 13.80 243 LYS B N 1
ATOM 4678 C CA . LYS B 1 244 ? 32.523 5.257 28.739 1.00 13.67 243 LYS B CA 1
ATOM 4679 C C . LYS B 1 244 ? 32.083 6.561 29.393 1.00 12.93 243 LYS B C 1
ATOM 4680 O O . LYS B 1 244 ? 32.142 7.615 28.749 1.00 13.05 243 LYS B O 1
ATOM 4686 N N . PRO B 1 245 ? 31.587 6.508 30.660 1.00 12.88 244 PRO B N 1
ATOM 4687 C CA . PRO B 1 245 ? 31.163 7.740 31.350 1.00 12.22 244 PRO B CA 1
ATOM 4688 C C . PRO B 1 245 ? 32.390 8.644 31.509 1.00 10.98 244 PRO B C 1
ATOM 4689 O O . PRO B 1 245 ? 33.492 8.158 31.772 1.00 10.89 244 PRO B O 1
ATOM 4693 N N . VAL B 1 246 ? 32.213 9.942 31.280 1.00 9.67 245 VAL B N 1
ATOM 4694 C CA . VAL B 1 246 ? 33.337 10.871 31.337 1.00 9.22 245 VAL B CA 1
ATOM 4695 C C . VAL B 1 246 ? 33.621 11.589 32.644 1.00 10.38 245 VAL B C 1
ATOM 4696 O O . VAL B 1 246 ? 34.596 12.336 32.732 1.00 11.31 245 VAL B O 1
ATOM 4700 N N . PHE B 1 247 ? 32.775 11.380 33.647 1.00 12.48 246 PHE B N 1
ATOM 4701 C CA . PHE B 1 247 ? 32.974 12.035 34.934 1.00 12.47 246 PHE B CA 1
ATOM 4702 C C . PHE B 1 247 ? 32.375 11.286 36.116 1.00 12.08 246 PHE B C 1
ATOM 4703 O O . PHE B 1 247 ? 31.520 10.406 35.961 1.00 13.06 246 PHE B O 1
ATOM 4711 N N . GLU B 1 248 ? 32.790 11.732 37.299 1.00 13.07 247 GLU B N 1
ATOM 4712 C CA . GLU B 1 248 ? 32.304 11.241 38.579 1.00 12.96 247 GLU B CA 1
ATOM 4713 C C . GLU B 1 248 ? 32.036 12.488 39.429 1.00 13.79 247 GLU B C 1
ATOM 4714 O O . GLU B 1 248 ? 32.801 13.453 39.364 1.00 13.88 247 GLU B O 1
ATOM 4720 N N . LEU B 1 249 ? 30.878 12.531 40.088 1.00 11.48 248 LEU B N 1
ATOM 4721 C CA . LEU B 1 249 ? 30.535 13.650 40.969 1.00 10.54 248 LEU B CA 1
ATOM 4722 C C . LEU B 1 249 ? 30.722 13.129 42.386 1.00 9.93 248 LEU B C 1
ATOM 4723 O O . LEU B 1 249 ? 30.072 12.164 42.794 1.00 10.47 248 LEU B O 1
ATOM 4728 N N . LYS B 1 250 ? 31.661 13.743 43.101 1.00 9.43 249 LYS B N 1
ATOM 4729 C CA . LYS B 1 250 ? 31.994 13.360 44.465 1.00 10.22 249 LYS B CA 1
ATOM 4730 C C . LYS B 1 250 ? 31.919 14.522 45.441 1.00 10.69 249 LYS B C 1
ATOM 4731 O O . LYS B 1 250 ? 31.917 15.686 45.040 1.00 9.43 249 LYS B O 1
ATOM 4737 N N . SER B 1 251 ? 31.846 14.174 46.724 1.00 11.08 250 SER B N 1
ATOM 4738 C CA . SER B 1 251 ? 31.813 15.123 47.833 1.00 10.35 250 SER B CA 1
ATOM 4739 C C . SER B 1 251 ? 32.427 14.409 49.036 1.00 11.56 250 SER B C 1
ATOM 4740 O O . SER B 1 251 ? 33.076 13.371 48.879 1.00 11.53 250 SER B O 1
ATOM 4743 N N . ALA B 1 252 ? 32.276 14.997 50.220 1.00 11.32 251 ALA B N 1
ATOM 4744 C CA . ALA B 1 252 ? 32.791 14.411 51.451 1.00 11.12 251 ALA B CA 1
ATOM 4745 C C . ALA B 1 252 ? 31.954 14.871 52.624 1.00 11.13 251 ALA B C 1
ATOM 4746 O O . ALA B 1 252 ? 31.384 15.963 52.597 1.00 11.99 251 ALA B O 1
ATOM 4748 N N . LEU B 1 253 ? 31.884 14.037 53.658 1.00 11.59 252 LEU B N 1
ATOM 4749 C CA . LEU B 1 253 ? 31.113 14.359 54.854 1.00 11.97 252 LEU B CA 1
ATOM 4750 C C . LEU B 1 253 ? 31.742 15.507 55.636 1.00 12.52 252 LEU B C 1
ATOM 4751 O O . LEU B 1 253 ? 32.950 15.516 55.868 1.00 14.23 252 LEU B O 1
ATOM 4756 N N . THR B 1 254 ? 30.931 16.524 55.921 1.00 12.16 253 THR B N 1
ATOM 4757 C CA . THR B 1 254 ? 31.373 17.697 56.674 1.00 13.06 253 THR B CA 1
ATOM 4758 C C . THR B 1 254 ? 30.953 17.652 58.136 1.00 14.08 253 THR B C 1
ATOM 4759 O O . THR B 1 254 ? 31.487 18.402 58.956 1.00 14.43 253 THR B O 1
ATOM 4763 N N . PHE B 1 255 ? 29.980 16.793 58.442 1.00 15.18 254 PHE B N 1
ATOM 4764 C CA . PHE B 1 255 ? 29.477 16.607 59.804 1.00 15.44 254 PHE B CA 1
ATOM 4765 C C . PHE B 1 255 ? 28.807 15.243 59.930 1.00 16.84 254 PHE B C 1
ATOM 4766 O O . PHE B 1 255 ? 28.161 14.767 58.995 1.00 14.79 254 PHE B O 1
ATOM 4774 N N . VAL B 1 256 ? 29.015 14.600 61.078 1.00 16.30 255 VAL B N 1
ATOM 4775 C CA . VAL B 1 256 ? 28.439 13.286 61.373 1.00 18.09 255 VAL B CA 1
ATOM 4776 C C . VAL B 1 256 ? 27.822 13.340 62.777 1.00 19.79 255 VAL B C 1
ATOM 4777 O O . VAL B 1 256 ? 28.422 13.898 63.701 1.00 20.31 255 VAL B O 1
ATOM 4781 N N . LYS B 1 257 ? 26.616 12.784 62.913 1.00 21.60 256 LYS B N 1
ATOM 4782 C CA . LYS B 1 257 ? 25.913 12.733 64.200 1.00 22.96 256 LYS B CA 1
ATOM 4783 C C . LYS B 1 257 ? 25.266 11.378 64.489 1.00 24.21 256 LYS B C 1
ATOM 4784 O O . LYS B 1 257 ? 24.821 10.677 63.575 1.00 23.33 256 LYS B O 1
ATOM 4790 N N . LYS B 1 258 ? 25.210 11.042 65.780 1.00 26.17 257 LYS B N 1
ATOM 4791 C CA . LYS B 1 258 ? 24.649 9.786 66.292 1.00 27.36 257 LYS B CA 1
ATOM 4792 C C . LYS B 1 258 ? 23.137 9.875 66.507 1.00 27.65 257 LYS B C 1
ATOM 4793 O O . LYS B 1 258 ? 22.658 10.668 67.316 1.00 27.67 257 LYS B O 1
ATOM 4799 N N . TRP B 1 278 ? 23.028 6.698 62.392 1.00 23.86 277 TRP B N 1
ATOM 4800 C CA . TRP B 1 278 ? 24.065 7.674 62.070 1.00 22.68 277 TRP B CA 1
ATOM 4801 C C . TRP B 1 278 ? 23.704 8.474 60.826 1.00 21.32 277 TRP B C 1
ATOM 4802 O O . TRP B 1 278 ? 23.237 7.910 59.838 1.00 21.65 277 TRP B O 1
ATOM 4813 N N . ILE B 1 279 ? 23.874 9.796 60.909 1.00 20.22 278 ILE B N 1
ATOM 4814 C CA . ILE B 1 279 ? 23.553 10.718 59.810 1.00 18.16 278 ILE B CA 1
ATOM 4815 C C . ILE B 1 279 ? 24.761 11.588 59.429 1.00 16.34 278 ILE B C 1
ATOM 4816 O O . ILE B 1 279 ? 25.352 12.260 60.279 1.00 15.70 278 ILE B O 1
ATOM 4821 N N . GLY B 1 280 ? 25.080 11.606 58.136 1.00 15.08 279 GLY B N 1
ATOM 4822 C CA . GLY B 1 280 ? 26.189 12.405 57.643 1.00 12.85 279 GLY B CA 1
ATOM 4823 C C . GLY B 1 280 ? 25.704 13.559 56.786 1.00 10.42 279 GLY B C 1
ATOM 4824 O O . GLY B 1 280 ? 24.729 13.417 56.057 1.00 11.31 279 GLY B O 1
ATOM 4825 N N . THR B 1 281 ? 26.365 14.709 56.904 1.00 10.91 280 THR B N 1
ATOM 4826 C CA . THR B 1 281 ? 26.021 15.904 56.128 1.00 9.90 280 THR B CA 1
ATOM 4827 C C . THR B 1 281 ? 27.108 16.123 55.079 1.00 9.20 280 THR B C 1
ATOM 4828 O O . THR B 1 281 ? 28.288 15.970 55.379 1.00 9.54 280 THR B O 1
ATOM 4832 N N . LEU B 1 282 ? 26.702 16.465 53.857 1.00 8.84 281 LEU B N 1
ATOM 4833 C CA . LEU B 1 282 ? 27.645 16.744 52.775 1.00 9.51 281 LEU B CA 1
ATOM 4834 C C . LEU B 1 282 ? 27.297 18.097 52.137 1.00 10.35 281 LEU B C 1
ATOM 4835 O O . LEU B 1 282 ? 26.118 18.465 52.061 1.00 10.01 281 LEU B O 1
ATOM 4840 N N . PRO B 1 283 ? 28.320 18.869 51.700 1.00 10.98 282 PRO B N 1
ATOM 4841 C CA . PRO B 1 283 ? 28.089 20.181 51.090 1.00 11.21 282 PRO B CA 1
ATOM 4842 C C . PRO B 1 283 ? 27.687 20.249 49.605 1.00 11.28 282 PRO B C 1
ATOM 4843 O O . PRO B 1 283 ? 28.470 20.675 48.746 1.00 11.61 282 PRO B O 1
ATOM 4847 N N . ILE B 1 284 ? 26.468 19.797 49.323 1.00 10.63 283 ILE B N 1
ATOM 4848 C CA . ILE B 1 284 ? 25.886 19.838 47.982 1.00 10.49 283 ILE B CA 1
ATOM 4849 C C . ILE B 1 284 ? 24.367 19.946 48.112 1.00 11.63 283 ILE B C 1
ATOM 4850 O O . ILE B 1 284 ? 23.765 19.328 48.993 1.00 12.09 283 ILE B O 1
ATOM 4855 N N . GLY B 1 285 ? 23.769 20.775 47.263 1.00 9.70 284 GLY B N 1
ATOM 4856 C CA . GLY B 1 285 ? 22.329 20.954 47.284 1.00 11.41 284 GLY B CA 1
ATOM 4857 C C . GLY B 1 285 ? 21.789 21.378 45.939 1.00 12.25 284 GLY B C 1
ATOM 4858 O O . GLY B 1 285 ? 22.537 21.352 44.956 1.00 12.90 284 GLY B O 1
ATOM 4859 N N . TYR B 1 286 ? 20.522 21.807 45.893 1.00 12.36 285 TYR B N 1
ATOM 4860 C CA . TYR B 1 286 ? 19.893 22.217 44.632 1.00 12.49 285 TYR B CA 1
ATOM 4861 C C . TYR B 1 286 ? 20.518 23.419 43.940 1.00 12.77 285 TYR B C 1
ATOM 4862 O O . TYR B 1 286 ? 20.485 23.521 42.711 1.00 13.29 285 TYR B O 1
ATOM 4871 N N . GLY B 1 287 ? 21.145 24.276 44.745 1.00 12.03 286 GLY B N 1
ATOM 4872 C CA . GLY B 1 287 ? 21.826 25.457 44.240 1.00 12.80 286 GLY B CA 1
ATOM 4873 C C . GLY B 1 287 ? 23.091 25.109 43.478 1.00 13.61 286 GLY B C 1
ATOM 4874 O O . GLY B 1 287 ? 23.571 25.908 42.671 1.00 13.41 286 GLY B O 1
ATOM 4875 N N . ASP B 1 288 ? 23.610 23.905 43.739 1.00 12.59 287 ASP B N 1
ATOM 4876 C CA . ASP B 1 288 ? 24.815 23.383 43.091 1.00 12.03 287 ASP B CA 1
ATOM 4877 C C . ASP B 1 288 ? 24.470 22.507 41.886 1.00 11.80 287 ASP B C 1
ATOM 4878 O O . ASP B 1 288 ? 25.355 22.114 41.119 1.00 11.00 287 ASP B O 1
ATOM 4883 N N . GLY B 1 289 ? 23.189 22.194 41.732 1.00 12.43 288 GLY B N 1
ATOM 4884 C CA . GLY B 1 289 ? 22.772 21.352 40.629 1.00 12.07 288 GLY B CA 1
ATOM 4885 C C . GLY B 1 289 ? 22.269 20.001 41.077 1.00 13.20 288 GLY B C 1
ATOM 4886 O O . GLY B 1 289 ? 21.917 19.169 40.240 1.00 12.19 288 GLY B O 1
ATOM 4887 N N . TRP B 1 290 ? 22.305 19.740 42.384 1.00 11.22 289 TRP B N 1
ATOM 4888 C CA . TRP B 1 290 ? 21.769 18.487 42.894 1.00 13.18 289 TRP B CA 1
ATOM 4889 C C . TRP B 1 290 ? 20.312 18.794 43.225 1.00 14.91 289 TRP B C 1
ATOM 4890 O O . TRP B 1 290 ? 19.923 18.963 44.386 1.00 15.12 289 TRP B O 1
ATOM 4901 N N . LEU B 1 291 ? 19.536 18.899 42.147 1.00 16.65 290 LEU B N 1
ATOM 4902 C CA . LEU B 1 291 ? 18.114 19.242 42.145 1.00 19.24 290 LEU B CA 1
ATOM 4903 C C . LEU B 1 291 ? 17.198 18.451 43.073 1.00 19.74 290 LEU B C 1
ATOM 4904 O O . LEU B 1 291 ? 17.481 17.301 43.414 1.00 17.95 290 LEU B O 1
ATOM 4909 N N . ALA B 1 292 ? 16.104 19.100 43.482 1.00 22.54 291 ALA B N 1
ATOM 4910 C CA . ALA B 1 292 ? 15.091 18.528 44.377 1.00 23.81 291 ALA B CA 1
ATOM 4911 C C . ALA B 1 292 ? 14.468 17.239 43.838 1.00 23.93 291 ALA B C 1
ATOM 4912 O O . ALA B 1 292 ? 13.994 16.404 44.603 1.00 25.61 291 ALA B O 1
ATOM 4914 N N . GLU B 1 293 ? 14.536 17.079 42.517 1.00 24.11 292 GLU B N 1
ATOM 4915 C CA . GLU B 1 293 ? 14.015 15.916 41.794 1.00 23.47 292 GLU B CA 1
ATOM 4916 C C . GLU B 1 293 ? 14.865 14.664 42.031 1.00 21.55 292 GLU B C 1
ATOM 4917 O O . GLU B 1 293 ? 14.431 13.546 41.740 1.00 21.77 292 GLU B O 1
ATOM 4923 N N . TYR B 1 294 ? 16.070 14.867 42.566 1.00 19.02 293 TYR B N 1
ATOM 4924 C CA . TYR B 1 294 ? 17.002 13.776 42.858 1.00 17.94 293 TYR B CA 1
ATOM 4925 C C . TYR B 1 294 ? 16.814 13.262 44.286 1.00 19.41 293 TYR B C 1
ATOM 4926 O O . TYR B 1 294 ? 17.594 12.431 44.756 1.00 19.59 293 TYR B O 1
ATOM 4935 N N . GLN B 1 295 ? 15.760 13.742 44.958 1.00 20.72 294 GLN B N 1
ATOM 4936 C CA . GLN B 1 295 ? 15.434 13.340 46.330 1.00 22.78 294 GLN B CA 1
ATOM 4937 C C . GLN B 1 295 ? 15.145 11.845 46.383 1.00 22.24 294 GLN B C 1
ATOM 4938 O O . GLN B 1 295 ? 14.353 11.333 45.590 1.00 22.18 294 GLN B O 1
ATOM 4944 N N . ASP B 1 296 ? 15.851 11.172 47.296 1.00 21.90 295 ASP B N 1
ATOM 4945 C CA . ASP B 1 296 ? 15.804 9.724 47.556 1.00 22.50 295 ASP B CA 1
ATOM 4946 C C . ASP B 1 296 ? 16.688 8.870 46.643 1.00 21.33 295 ASP B C 1
ATOM 4947 O O . ASP B 1 296 ? 16.668 7.636 46.728 1.00 21.58 295 ASP B O 1
ATOM 4952 N N . PHE B 1 297 ? 17.472 9.526 45.779 1.00 20.56 296 PHE B N 1
ATOM 4953 C CA . PHE B 1 297 ? 18.417 8.824 44.903 1.00 18.65 296 PHE B CA 1
ATOM 4954 C C . PHE B 1 297 ? 19.600 8.558 45.827 1.00 18.93 296 PHE B C 1
ATOM 4955 O O . PHE B 1 297 ? 20.303 9.486 46.243 1.00 20.95 296 PHE B O 1
ATOM 4963 N N . GLN B 1 298 ? 19.770 7.286 46.173 1.00 17.70 297 GLN B N 1
ATOM 4964 C CA . GLN B 1 298 ? 20.811 6.845 47.091 1.00 17.72 297 GLN B CA 1
ATOM 4965 C C . GLN B 1 298 ? 22.241 7.131 46.665 1.00 16.05 297 GLN B C 1
ATOM 4966 O O . GLN B 1 298 ? 22.633 6.844 45.535 1.00 15.97 297 GLN B O 1
ATOM 4972 N N . LEU B 1 299 ? 22.989 7.752 47.577 1.00 14.93 298 LEU B N 1
ATOM 4973 C CA . LEU B 1 299 ? 24.387 8.100 47.341 1.00 14.55 298 LEU B CA 1
ATOM 4974 C C . LEU B 1 299 ? 25.277 6.949 47.778 1.00 15.01 298 LEU B C 1
ATOM 4975 O O . LEU B 1 299 ? 24.861 6.102 48.575 1.00 15.07 298 LEU B O 1
ATOM 4980 N N . LEU B 1 300 ? 26.485 6.906 47.226 1.00 13.82 299 LEU B N 1
ATOM 4981 C CA . LEU B 1 300 ? 27.444 5.848 47.525 1.00 15.42 299 LEU B CA 1
ATOM 4982 C C . LEU B 1 300 ? 28.567 6.246 48.471 1.00 15.15 299 LEU B C 1
ATOM 4983 O O . LEU B 1 300 ? 29.277 7.223 48.232 1.00 15.06 299 LEU B O 1
ATOM 4988 N N . ILE B 1 301 ? 28.679 5.515 49.581 1.00 14.81 300 ILE B N 1
ATOM 4989 C CA . ILE B 1 301 ? 29.719 5.748 50.591 1.00 14.68 300 ILE B CA 1
ATOM 4990 C C . ILE B 1 301 ? 30.305 4.393 50.977 1.00 16.35 300 ILE B C 1
ATOM 4991 O O . ILE B 1 301 ? 29.569 3.513 51.425 1.00 15.42 300 ILE B O 1
ATOM 4996 N N . ASP B 1 302 ? 31.622 4.239 50.788 1.00 17.81 301 ASP B N 1
ATOM 4997 C CA . ASP B 1 302 ? 32.378 3.019 51.137 1.00 18.45 301 ASP B CA 1
ATOM 4998 C C . ASP B 1 302 ? 31.745 1.734 50.555 1.00 18.98 301 ASP B C 1
ATOM 4999 O O . ASP B 1 302 ? 31.515 0.750 51.266 1.00 18.45 301 ASP B O 1
ATOM 5004 N N . GLY B 1 303 ? 31.379 1.814 49.275 1.00 17.89 302 GLY B N 1
ATOM 5005 C CA . GLY B 1 303 ? 30.767 0.696 48.571 1.00 17.26 302 GLY B CA 1
ATOM 5006 C C . GLY B 1 303 ? 29.363 0.325 49.007 1.00 17.44 302 GLY B C 1
ATOM 5007 O O . GLY B 1 303 ? 28.933 -0.815 48.807 1.00 17.55 302 GLY B O 1
ATOM 5008 N N . GLN B 1 304 ? 28.668 1.273 49.638 1.00 17.34 303 GLN B N 1
ATOM 5009 C CA . GLN B 1 304 ? 27.310 1.061 50.148 1.00 18.14 303 GLN B CA 1
ATOM 5010 C C . GLN B 1 304 ? 26.344 2.157 49.717 1.00 17.77 303 GLN B C 1
ATOM 5011 O O . GLN B 1 304 ? 26.711 3.334 49.656 1.00 16.68 303 GLN B O 1
ATOM 5017 N N . LYS B 1 305 ? 25.100 1.759 49.450 1.00 17.66 304 LYS B N 1
ATOM 5018 C CA . LYS B 1 305 ? 24.037 2.690 49.074 1.00 19.01 304 LYS B CA 1
ATOM 5019 C C . LYS B 1 305 ? 23.502 3.296 50.373 1.00 19.76 304 LYS B C 1
ATOM 5020 O O . LYS B 1 305 ? 23.255 2.574 51.346 1.00 18.57 304 LYS B O 1
ATOM 5026 N N . CYS B 1 306 ? 23.380 4.622 50.396 1.00 18.69 305 CYS B N 1
ATOM 5027 C CA . CYS B 1 306 ? 22.903 5.342 51.573 1.00 19.40 305 CYS B CA 1
ATOM 5028 C C . CYS B 1 306 ? 21.654 6.164 51.282 1.00 21.17 305 CYS B C 1
ATOM 5029 O O . CYS B 1 306 ? 21.642 6.976 50.356 1.00 22.29 305 CYS B O 1
ATOM 5032 N N . ARG B 1 307 ? 20.622 5.966 52.103 1.00 23.31 306 ARG B N 1
ATOM 5033 C CA . ARG B 1 307 ? 19.346 6.675 51.978 1.00 24.95 306 ARG B CA 1
ATOM 5034 C C . ARG B 1 307 ? 19.462 8.129 52.413 1.00 24.89 306 ARG B C 1
ATOM 5035 O O . ARG B 1 307 ? 20.300 8.468 53.242 1.00 22.23 306 ARG B O 1
ATOM 5043 N N . GLN B 1 308 ? 18.606 8.977 51.851 1.00 25.94 307 GLN B N 1
ATOM 5044 C CA . GLN B 1 308 ? 18.591 10.397 52.181 1.00 25.91 307 GLN B CA 1
ATOM 5045 C C . GLN B 1 308 ? 17.775 10.652 53.453 1.00 26.25 307 GLN B C 1
ATOM 5046 O O . GLN B 1 308 ? 16.819 9.926 53.743 1.00 26.89 307 GLN B O 1
ATOM 5052 N N . VAL B 1 309 ? 18.226 11.623 54.246 1.00 25.88 308 VAL B N 1
ATOM 5053 C CA . VAL B 1 309 ? 17.550 12.028 55.480 1.00 26.26 308 VAL B CA 1
ATOM 5054 C C . VAL B 1 309 ? 17.143 13.484 55.271 1.00 26.34 308 VAL B C 1
ATOM 5055 O O . VAL B 1 309 ? 17.990 14.339 54.986 1.00 25.89 308 VAL B O 1
ATOM 5059 N N . GLY B 1 310 ? 15.840 13.741 55.384 1.00 26.42 309 GLY B N 1
ATOM 5060 C CA . GLY B 1 310 ? 15.301 15.081 55.209 1.00 25.03 309 GLY B CA 1
ATOM 5061 C C . GLY B 1 310 ? 15.205 15.501 53.753 1.00 24.46 309 GLY B C 1
ATOM 5062 O O . GLY B 1 310 ? 15.160 14.656 52.853 1.00 24.71 309 GLY B O 1
ATOM 5063 N N . GLN B 1 311 ? 15.177 16.811 53.529 1.00 22.78 310 GLN B N 1
ATOM 5064 C CA . GLN B 1 311 ? 15.092 17.376 52.185 1.00 21.28 310 GLN B CA 1
ATOM 5065 C C . GLN B 1 311 ? 16.446 17.898 51.725 1.00 18.50 310 GLN B C 1
ATOM 5066 O O . GLN B 1 311 ? 17.342 18.134 52.541 1.00 17.56 310 GLN B O 1
ATOM 5072 N N . ILE B 1 312 ? 16.602 18.035 50.409 1.00 15.50 311 ILE B N 1
ATOM 5073 C CA . ILE B 1 312 ? 17.828 18.575 49.826 1.00 13.81 311 ILE B CA 1
ATOM 5074 C C . ILE B 1 312 ? 17.704 20.090 49.987 1.00 12.76 311 ILE B C 1
ATOM 5075 O O . ILE B 1 312 ? 16.729 20.686 49.522 1.00 12.86 311 ILE B O 1
ATOM 5080 N N . ALA B 1 313 ? 18.643 20.682 50.723 1.00 12.30 312 ALA B N 1
ATOM 5081 C CA . ALA B 1 313 ? 18.657 22.126 50.954 1.00 11.71 312 ALA B CA 1
ATOM 5082 C C . ALA B 1 313 ? 19.406 22.814 49.818 1.00 11.64 312 ALA B C 1
ATOM 5083 O O . ALA B 1 313 ? 19.816 22.153 48.852 1.00 10.14 312 ALA B O 1
ATOM 5093 N N . ASP B 1 315 ? 22.456 24.249 49.598 1.00 12.02 314 ASP B N 1
ATOM 5094 C CA . ASP B 1 315 ? 23.850 23.847 49.396 1.00 14.01 314 ASP B CA 1
ATOM 5095 C C . ASP B 1 315 ? 24.348 22.769 50.349 1.00 12.61 314 ASP B C 1
ATOM 5096 O O . ASP B 1 315 ? 25.555 22.557 50.475 1.00 12.55 314 ASP B O 1
ATOM 5101 N N . GLN B 1 316 ? 23.411 22.091 51.008 1.00 13.83 315 GLN B N 1
ATOM 5102 C CA . GLN B 1 316 ? 23.710 21.007 51.955 1.00 13.65 315 GLN B CA 1
ATOM 5103 C C . GLN B 1 316 ? 22.612 19.950 51.906 1.00 12.80 315 GLN B C 1
ATOM 5104 O O . GLN B 1 316 ? 21.476 20.243 51.541 1.00 11.54 315 GLN B O 1
ATOM 5126 N N . VAL B 1 319 ? 22.556 12.230 54.590 1.00 13.47 318 VAL B N 1
ATOM 5127 C CA . VAL B 1 319 ? 22.400 10.815 54.254 1.00 14.40 318 VAL B CA 1
ATOM 5128 C C . VAL B 1 319 ? 22.533 9.940 55.492 1.00 15.22 318 VAL B C 1
ATOM 5129 O O . VAL B 1 319 ? 23.248 10.291 56.428 1.00 15.54 318 VAL B O 1
ATOM 5133 N N . ALA B 1 320 ? 21.829 8.809 55.483 1.00 16.85 319 ALA B N 1
ATOM 5134 C CA . ALA B 1 320 ? 21.865 7.839 56.576 1.00 17.73 319 ALA B CA 1
ATOM 5135 C C . ALA B 1 320 ? 23.071 6.932 56.368 1.00 17.15 319 ALA B C 1
ATOM 5136 O O . ALA B 1 320 ? 23.260 6.375 55.286 1.00 16.70 319 ALA B O 1
ATOM 5138 N N . LEU B 1 321 ? 23.911 6.843 57.392 1.00 16.66 320 LEU B N 1
ATOM 5139 C CA . LEU B 1 321 ? 25.120 6.023 57.351 1.00 18.13 320 LEU B CA 1
ATOM 5140 C C . LEU B 1 321 ? 24.859 4.674 58.039 1.00 18.47 320 LEU B C 1
ATOM 5141 O O . LEU B 1 321 ? 24.064 4.610 58.981 1.00 19.84 320 LEU B O 1
ATOM 5146 N N . PRO B 1 322 ? 25.473 3.570 57.541 1.00 21.18 321 PRO B N 1
ATOM 5147 C CA . PRO B 1 322 ? 25.275 2.243 58.155 1.00 22.60 321 PRO B CA 1
ATOM 5148 C C . PRO B 1 322 ? 25.889 2.125 59.559 1.00 23.79 321 PRO B C 1
ATOM 5149 O O . PRO B 1 322 ? 25.422 1.342 60.391 1.00 25.63 321 PRO B O 1
ATOM 5153 N N . HIS B 1 323 ? 26.935 2.920 59.792 1.00 23.10 322 HIS B N 1
ATOM 5154 C CA . HIS B 1 323 ? 27.657 3.004 61.065 1.00 22.68 322 HIS B CA 1
ATOM 5155 C C . HIS B 1 323 ? 28.456 4.316 61.088 1.00 22.26 322 HIS B C 1
ATOM 5156 O O . HIS B 1 323 ? 28.287 5.152 60.191 1.00 22.39 322 HIS B O 1
ATOM 5163 N N . GLU B 1 324 ? 29.306 4.506 62.102 1.00 22.95 323 GLU B N 1
ATOM 5164 C CA . GLU B 1 324 ? 30.115 5.724 62.216 1.00 22.55 323 GLU B CA 1
ATOM 5165 C C . GLU B 1 324 ? 31.199 5.862 61.152 1.00 21.59 323 GLU B C 1
ATOM 5166 O O . GLU B 1 324 ? 31.895 4.901 60.812 1.00 21.23 323 GLU B O 1
ATOM 5172 N N . TYR B 1 325 ? 31.279 7.074 60.610 1.00 19.84 324 TYR B N 1
ATOM 5173 C CA . TYR B 1 325 ? 32.262 7.462 59.611 1.00 18.19 324 TYR B CA 1
ATOM 5174 C C . TYR B 1 325 ? 32.806 8.816 60.047 1.00 18.04 324 TYR B C 1
ATOM 5175 O O . TYR B 1 325 ? 32.076 9.604 60.657 1.00 16.56 324 TYR B O 1
ATOM 5184 N N . PRO B 1 326 ? 34.115 9.069 59.830 1.00 17.79 325 PRO B N 1
ATOM 5185 C CA . PRO B 1 326 ? 34.680 10.364 60.226 1.00 17.56 325 PRO B CA 1
ATOM 5186 C C . PRO B 1 326 ? 34.389 11.462 59.201 1.00 17.42 325 PRO B C 1
ATOM 5187 O O . PRO B 1 326 ? 33.952 11.179 58.079 1.00 17.17 325 PRO B O 1
ATOM 5191 N N . ILE B 1 327 ? 34.622 12.710 59.603 1.00 17.27 326 ILE B N 1
ATOM 5192 C CA . ILE B 1 327 ? 34.448 13.870 58.730 1.00 16.27 326 ILE B CA 1
ATOM 5193 C C . ILE B 1 327 ? 35.550 13.744 57.666 1.00 15.96 326 ILE B C 1
ATOM 5194 O O . ILE B 1 327 ? 36.674 13.340 57.978 1.00 15.81 326 ILE B O 1
ATOM 5199 N N . GLY B 1 328 ? 35.180 13.985 56.411 1.00 14.75 327 GLY B N 1
ATOM 5200 C CA . GLY B 1 328 ? 36.124 13.876 55.315 1.00 14.35 327 GLY B CA 1
ATOM 5201 C C . GLY B 1 328 ? 35.947 12.595 54.516 1.00 14.04 327 GLY B C 1
ATOM 5202 O O . GLY B 1 328 ? 36.643 12.401 53.520 1.00 14.63 327 GLY B O 1
ATOM 5203 N N . THR B 1 329 ? 35.017 11.731 54.942 1.00 13.33 328 THR B N 1
ATOM 5204 C CA . THR B 1 329 ? 34.737 10.462 54.246 1.00 14.02 328 THR B CA 1
ATOM 5205 C C . THR B 1 329 ? 34.126 10.783 52.885 1.00 13.08 328 THR B C 1
ATOM 5206 O O . THR B 1 329 ? 33.148 11.522 52.804 1.00 13.87 328 THR B O 1
ATOM 5210 N N . GLU B 1 330 ? 34.718 10.221 51.833 1.00 14.05 329 GLU B N 1
ATOM 5211 C CA . GLU B 1 330 ? 34.276 10.435 50.454 1.00 14.08 329 GLU B CA 1
ATOM 5212 C C . GLU B 1 330 ? 32.874 9.890 50.161 1.00 13.16 329 GLU B C 1
ATOM 5213 O O . GLU B 1 330 ? 32.488 8.833 50.663 1.00 12.62 329 GLU B O 1
ATOM 5219 N N . VAL B 1 331 ? 32.101 10.688 49.428 1.00 11.03 330 VAL B N 1
ATOM 5220 C CA . VAL B 1 331 ? 30.742 10.349 49.007 1.00 10.52 330 VAL B CA 1
ATOM 5221 C C . VAL B 1 331 ? 30.747 10.418 47.486 1.00 10.61 330 VAL B C 1
ATOM 5222 O O . VAL B 1 331 ? 31.229 11.393 46.919 1.00 9.96 330 VAL B O 1
ATOM 5226 N N . THR B 1 332 ? 30.236 9.375 46.838 1.00 10.07 331 THR B N 1
ATOM 5227 C CA . THR B 1 332 ? 30.154 9.337 45.381 1.00 10.02 331 THR B CA 1
ATOM 5228 C C . THR B 1 332 ? 28.673 9.455 44.992 1.00 9.79 331 THR B C 1
ATOM 5229 O O . THR B 1 332 ? 27.851 8.613 45.357 1.00 9.71 331 THR B O 1
ATOM 5233 N N . LEU B 1 333 ? 28.339 10.527 44.271 1.00 9.45 332 LEU B N 1
ATOM 5234 C CA . LEU B 1 333 ? 26.961 10.783 43.848 1.00 9.95 332 LEU B CA 1
ATOM 5235 C C . LEU B 1 333 ? 26.692 10.189 42.470 1.00 9.89 332 LEU B C 1
ATOM 5236 O O . LEU B 1 333 ? 25.624 9.620 42.228 1.00 11.38 332 LEU B O 1
ATOM 5241 N N . ILE B 1 334 ? 27.646 10.379 41.561 1.00 10.58 333 ILE B N 1
ATOM 5242 C CA . ILE B 1 334 ? 27.595 9.828 40.202 1.00 10.77 333 ILE B CA 1
ATOM 5243 C C . ILE B 1 334 ? 28.954 9.152 40.051 1.00 10.56 333 ILE B C 1
ATOM 5244 O O . ILE B 1 334 ? 29.987 9.794 40.227 1.00 10.15 333 ILE B O 1
ATOM 5249 N N . GLY B 1 335 ? 28.940 7.841 39.826 1.00 11.73 334 GLY B N 1
ATOM 5250 C CA . GLY B 1 335 ? 30.174 7.094 39.670 1.00 14.19 334 GLY B CA 1
ATOM 5251 C C . GLY B 1 335 ? 30.181 5.755 40.379 1.00 15.11 334 GLY B C 1
ATOM 5252 O O . GLY B 1 335 ? 29.145 5.297 40.866 1.00 16.12 334 GLY B O 1
ATOM 5253 N N . LYS B 1 336 ? 31.370 5.160 40.475 1.00 18.00 335 LYS B N 1
ATOM 5254 C CA . LYS B 1 336 ? 31.567 3.848 41.096 1.00 20.01 335 LYS B CA 1
ATOM 5255 C C . LYS B 1 336 ? 32.096 3.865 42.529 1.00 19.38 335 LYS B C 1
ATOM 5256 O O . LYS B 1 336 ? 32.918 4.710 42.897 1.00 20.24 335 LYS B O 1
ATOM 5262 N N . SER B 1 337 ? 31.629 2.892 43.310 1.00 18.63 336 SER B N 1
ATOM 5263 C CA . SER B 1 337 ? 32.040 2.681 44.698 1.00 18.43 336 SER B CA 1
ATOM 5264 C C . SER B 1 337 ? 31.694 1.241 45.053 1.00 18.12 336 SER B C 1
ATOM 5265 O O . SER B 1 337 ? 30.512 0.873 45.132 1.00 16.82 336 SER B O 1
ATOM 5268 N N . GLY B 1 338 ? 32.734 0.432 45.263 1.00 19.21 337 GLY B N 1
ATOM 5269 C CA . GLY B 1 338 ? 32.560 -0.976 45.593 1.00 20.63 337 GLY B CA 1
ATOM 5270 C C . GLY B 1 338 ? 31.990 -1.737 44.411 1.00 21.34 337 GLY B C 1
ATOM 5271 O O . GLY B 1 338 ? 32.494 -1.609 43.296 1.00 23.11 337 GLY B O 1
ATOM 5272 N N . LYS B 1 339 ? 30.895 -2.457 44.641 1.00 22.75 338 LYS B N 1
ATOM 5273 C CA . LYS B 1 339 ? 30.241 -3.229 43.587 1.00 22.76 338 LYS B CA 1
ATOM 5274 C C . LYS B 1 339 ? 29.128 -2.438 42.891 1.00 22.77 338 LYS B C 1
ATOM 5275 O O . LYS B 1 339 ? 28.586 -2.883 41.873 1.00 22.03 338 LYS B O 1
ATOM 5281 N N . TYR B 1 340 ? 28.821 -1.257 43.430 1.00 22.29 339 TYR B N 1
ATOM 5282 C CA . TYR B 1 340 ? 27.759 -0.403 42.897 1.00 21.11 339 TYR B CA 1
ATOM 5283 C C . TYR B 1 340 ? 28.224 0.761 42.037 1.00 20.43 339 TYR B C 1
ATOM 5284 O O . TYR B 1 340 ? 29.378 1.197 42.115 1.00 18.49 339 TYR B O 1
ATOM 5293 N N . GLU B 1 341 ? 27.292 1.263 41.227 1.00 19.26 340 GLU B N 1
ATOM 5294 C CA . GLU B 1 341 ? 27.526 2.396 40.340 1.00 19.81 340 GLU B CA 1
ATOM 5295 C C . GLU B 1 341 ? 26.260 3.231 40.150 1.00 19.25 340 GLU B C 1
ATOM 5296 O O . GLU B 1 341 ? 25.188 2.694 39.863 1.00 20.27 340 GLU B O 1
ATOM 5302 N N . ASN B 1 342 ? 26.407 4.543 40.329 1.00 17.58 341 ASN B N 1
ATOM 5303 C CA . ASN B 1 342 ? 25.321 5.497 40.129 1.00 16.64 341 ASN B CA 1
ATOM 5304 C C . ASN B 1 342 ? 25.574 6.118 38.760 1.00 15.88 341 ASN B C 1
ATOM 5305 O O . ASN B 1 342 ? 26.598 6.777 38.549 1.00 15.73 341 ASN B O 1
ATOM 5310 N N . THR B 1 343 ? 24.677 5.841 37.816 1.00 14.83 342 THR B N 1
ATOM 5311 C CA . THR B 1 343 ? 24.806 6.359 36.451 1.00 14.11 342 THR B CA 1
ATOM 5312 C C . THR B 1 343 ? 23.832 7.492 36.169 1.00 12.67 342 THR B C 1
ATOM 5313 O O . THR B 1 343 ? 22.837 7.660 36.883 1.00 12.58 342 THR B O 1
ATOM 5317 N N . LEU B 1 344 ? 24.104 8.231 35.091 1.00 12.07 343 LEU B N 1
ATOM 5318 C CA . LEU B 1 344 ? 23.243 9.328 34.644 1.00 11.41 343 LEU B CA 1
ATOM 5319 C C . LEU B 1 344 ? 21.912 8.786 34.139 1.00 11.39 343 LEU B C 1
ATOM 5320 O O . LEU B 1 344 ? 20.872 9.418 34.323 1.00 12.39 343 LEU B O 1
ATOM 5325 N N . TYR B 1 345 ? 21.960 7.594 33.535 1.00 12.08 344 TYR B N 1
ATOM 5326 C CA . TYR B 1 345 ? 20.775 6.915 32.997 1.00 13.46 344 TYR B CA 1
ATOM 5327 C C . TYR B 1 345 ? 19.789 6.588 34.108 1.00 13.06 344 TYR B C 1
ATOM 5328 O O . TYR B 1 345 ? 18.589 6.825 33.967 1.00 14.96 344 TYR B O 1
ATOM 5337 N N . ASP B 1 346 ? 20.318 6.090 35.226 1.00 15.43 345 ASP B N 1
ATOM 5338 C CA . ASP B 1 346 ? 19.505 5.741 36.387 1.00 15.12 345 ASP B CA 1
ATOM 5339 C C . ASP B 1 346 ? 18.981 6.989 37.091 1.00 14.32 345 ASP B C 1
ATOM 5340 O O . ASP B 1 346 ? 17.855 6.980 37.593 1.00 14.70 345 ASP B O 1
ATOM 5345 N N . LEU B 1 347 ? 19.765 8.075 37.064 1.00 13.58 346 LEU B N 1
ATOM 5346 C CA . LEU B 1 347 ? 19.337 9.341 37.666 1.00 11.32 346 LEU B CA 1
ATOM 5347 C C . LEU B 1 347 ? 18.210 9.949 36.825 1.00 10.76 346 LEU B C 1
ATOM 5348 O O . LEU B 1 347 ? 17.287 10.534 37.384 1.00 9.47 346 LEU B O 1
ATOM 5353 N N . HIS B 1 348 ? 18.251 9.731 35.504 1.00 12.29 347 HIS B N 1
ATOM 5354 C CA . HIS B 1 348 ? 17.199 10.217 34.594 1.00 13.35 347 HIS B CA 1
ATOM 5355 C C . HIS B 1 348 ? 15.899 9.474 34.904 1.00 13.42 347 HIS B C 1
ATOM 5356 O O . HIS B 1 348 ? 14.861 10.110 35.081 1.00 13.05 347 HIS B O 1
ATOM 5363 N N . LYS B 1 349 ? 15.959 8.145 34.949 1.00 14.93 348 LYS B N 1
ATOM 5364 C CA . LYS B 1 349 ? 14.778 7.324 35.231 1.00 17.21 348 LYS B CA 1
ATOM 5365 C C . LYS B 1 349 ? 14.130 7.653 36.578 1.00 17.50 348 LYS B C 1
ATOM 5366 O O . LYS B 1 349 ? 12.904 7.653 36.701 1.00 18.84 348 LYS B O 1
ATOM 5372 N N . HIS B 1 350 ? 14.967 8.037 37.541 1.00 17.15 349 HIS B N 1
ATOM 5373 C CA . HIS B 1 350 ? 14.535 8.391 38.891 1.00 17.96 349 HIS B CA 1
ATOM 5374 C C . HIS B 1 350 ? 13.915 9.793 38.970 1.00 17.58 349 HIS B C 1
ATOM 5375 O O . HIS B 1 350 ? 12.882 9.985 39.617 1.00 18.25 349 HIS B O 1
ATOM 5382 N N . SER B 1 351 ? 14.543 10.748 38.290 1.00 16.92 350 SER B N 1
ATOM 5383 C CA . SER B 1 351 ? 14.126 12.147 38.329 1.00 16.02 350 SER B CA 1
ATOM 5384 C C . SER B 1 351 ? 13.290 12.729 37.202 1.00 15.55 350 SER B C 1
ATOM 5385 O O . SER B 1 351 ? 12.643 13.765 37.392 1.00 15.63 350 SER B O 1
ATOM 5388 N N . GLY B 1 352 ? 13.387 12.127 36.019 1.00 14.82 351 GLY B N 1
ATOM 5389 C CA . GLY B 1 352 ? 12.674 12.625 34.852 1.00 14.23 351 GLY B CA 1
ATOM 5390 C C . GLY B 1 352 ? 13.502 13.672 34.117 1.00 14.26 351 GLY B C 1
ATOM 5391 O O . GLY B 1 352 ? 13.032 14.274 33.149 1.00 14.27 351 GLY B O 1
ATOM 5392 N N . VAL B 1 353 ? 14.744 13.872 34.568 1.00 13.01 352 VAL B N 1
ATOM 5393 C CA . VAL B 1 353 ? 15.658 14.854 33.972 1.00 12.78 352 VAL B CA 1
ATOM 5394 C C . VAL B 1 353 ? 16.686 14.146 33.071 1.00 12.70 352 VAL B C 1
ATOM 5395 O O . VAL B 1 353 ? 17.456 13.321 33.558 1.00 12.34 352 VAL B O 1
ATOM 5399 N N . PRO B 1 354 ? 16.672 14.414 31.739 1.00 12.18 353 PRO B N 1
ATOM 5400 C CA . PRO B 1 354 ? 17.602 13.816 30.764 1.00 12.13 353 PRO B CA 1
ATOM 5401 C C . PRO B 1 354 ? 19.079 14.034 31.147 1.00 11.09 353 PRO B C 1
ATOM 5402 O O . PRO B 1 354 ? 19.393 15.052 31.760 1.00 10.55 353 PRO B O 1
ATOM 5406 N N . PRO B 1 355 ? 19.991 13.071 30.827 1.00 8.78 354 PRO B N 1
ATOM 5407 C CA . PRO B 1 355 ? 21.422 13.177 31.156 1.00 9.37 354 PRO B CA 1
ATOM 5408 C C . PRO B 1 355 ? 22.115 14.491 30.831 1.00 9.80 354 PRO B C 1
ATOM 5409 O O . PRO B 1 355 ? 22.865 15.004 31.659 1.00 8.86 354 PRO B O 1
ATOM 5413 N N . TRP B 1 356 ? 21.844 15.031 29.640 1.00 9.95 355 TRP B N 1
ATOM 5414 C CA . TRP B 1 356 ? 22.427 16.303 29.206 1.00 10.26 355 TRP B CA 1
ATOM 5415 C C . TRP B 1 356 ? 21.900 17.477 30.026 1.00 9.92 355 TRP B C 1
ATOM 5416 O O . TRP B 1 356 ? 22.630 18.431 30.258 1.00 10.46 355 TRP B O 1
ATOM 5427 N N . LYS B 1 357 ? 20.663 17.366 30.519 1.00 8.86 356 LYS B N 1
ATOM 5428 C CA . LYS B 1 357 ? 20.058 18.406 31.355 1.00 7.57 356 LYS B CA 1
ATOM 5429 C C . LYS B 1 357 ? 20.558 18.301 32.802 1.00 8.41 356 LYS B C 1
ATOM 5430 O O . LYS B 1 357 ? 20.649 19.313 33.501 1.00 9.40 356 LYS B O 1
ATOM 5436 N N . ILE B 1 358 ? 20.919 17.084 33.228 1.00 7.47 357 ILE B N 1
ATOM 5437 C CA . ILE B 1 358 ? 21.471 16.841 34.575 1.00 7.25 357 ILE B CA 1
ATOM 5438 C C . ILE B 1 358 ? 22.851 17.498 34.668 1.00 6.93 357 ILE B C 1
ATOM 5439 O O . ILE B 1 358 ? 23.122 18.272 35.587 1.00 7.85 357 ILE B O 1
ATOM 5444 N N . THR B 1 359 ? 23.699 17.208 33.683 1.00 7.61 358 THR B N 1
ATOM 5445 C CA . THR B 1 359 ? 25.051 17.742 33.668 1.00 5.87 358 THR B CA 1
ATOM 5446 C C . THR B 1 359 ? 25.119 19.253 33.463 1.00 5.67 358 THR B C 1
ATOM 5447 O O . THR B 1 359 ? 25.874 19.922 34.157 1.00 6.57 358 THR B O 1
ATOM 5451 N N . VAL B 1 360 ? 24.254 19.791 32.600 1.00 6.82 359 VAL B N 1
ATOM 5452 C CA . VAL B 1 360 ? 24.207 21.238 32.333 1.00 7.06 359 VAL B CA 1
ATOM 5453 C C . VAL B 1 360 ? 23.803 22.024 33.593 1.00 5.84 359 VAL B C 1
ATOM 5454 O O . VAL B 1 360 ? 24.291 23.139 33.824 1.00 6.33 359 VAL B O 1
ATOM 5458 N N . ALA B 1 361 ? 22.955 21.400 34.415 1.00 5.78 360 ALA B N 1
ATOM 5459 C CA . ALA B 1 361 ? 22.458 21.991 35.654 1.00 7.05 360 ALA B CA 1
ATOM 5460 C C . ALA B 1 361 ? 23.482 22.047 36.781 1.00 7.60 360 ALA B C 1
ATOM 5461 O O . ALA B 1 361 ? 23.251 22.731 37.782 1.00 8.40 360 ALA B O 1
ATOM 5463 N N . PHE B 1 362 ? 24.601 21.328 36.634 1.00 10.05 361 PHE B N 1
ATOM 5464 C CA . PHE B 1 362 ? 25.660 21.351 37.647 1.00 10.70 361 PHE B CA 1
ATOM 5465 C C . PHE B 1 362 ? 26.275 22.743 37.619 1.00 11.47 361 PHE B C 1
ATOM 5466 O O . PHE B 1 362 ? 26.732 23.210 36.563 1.00 10.34 361 PHE B O 1
ATOM 5474 N N . SER B 1 363 ? 26.208 23.422 38.764 1.00 10.88 362 SER B N 1
ATOM 5475 C CA . SER B 1 363 ? 26.715 24.782 38.914 1.00 12.07 362 SER B CA 1
ATOM 5476 C C . SER B 1 363 ? 28.130 24.963 38.419 1.00 13.70 362 SER B C 1
ATOM 5477 O O . SER B 1 363 ? 29.027 24.185 38.750 1.00 12.86 362 SER B O 1
ATOM 5480 N N . ASP B 1 364 ? 28.307 26.001 37.608 1.00 16.50 363 ASP B N 1
ATOM 5481 C CA . ASP B 1 364 ? 29.601 26.359 37.037 1.00 19.73 363 ASP B CA 1
ATOM 5482 C C . ASP B 1 364 ? 30.614 26.776 38.113 1.00 20.06 363 ASP B C 1
ATOM 5483 O O . ASP B 1 364 ? 31.803 26.949 37.836 1.00 21.04 363 ASP B O 1
ATOM 5488 N N . ARG B 1 365 ? 30.115 26.900 39.344 1.00 20.25 364 ARG B N 1
ATOM 5489 C CA . ARG B 1 365 ? 30.911 27.263 40.511 1.00 19.81 364 ARG B CA 1
ATOM 5490 C C . ARG B 1 365 ? 31.551 26.044 41.177 1.00 19.79 364 ARG B C 1
ATOM 5491 O O . ARG B 1 365 ? 32.549 26.188 41.893 1.00 20.22 364 ARG B O 1
ATOM 5499 N N . LEU B 1 366 ? 30.974 24.855 40.943 1.00 17.85 365 LEU B N 1
ATOM 5500 C CA . LEU B 1 366 ? 31.487 23.586 41.495 1.00 15.89 365 LEU B CA 1
ATOM 5501 C C . LEU B 1 366 ? 32.914 23.341 41.029 1.00 13.28 365 LEU B C 1
ATOM 5502 O O . LEU B 1 366 ? 33.254 23.637 39.879 1.00 12.65 365 LEU B O 1
ATOM 5507 N N . LYS B 1 367 ? 33.740 22.815 41.934 1.00 11.57 366 LYS B N 1
ATOM 5508 C CA . LYS B 1 367 ? 35.142 22.506 41.655 1.00 12.48 366 LYS B CA 1
ATOM 5509 C C . LYS B 1 367 ? 35.211 21.444 40.551 1.00 11.54 366 LYS B C 1
ATOM 5510 O O . LYS B 1 367 ? 34.456 20.473 40.570 1.00 10.88 366 LYS B O 1
ATOM 5516 N N . ARG B 1 368 ? 36.005 21.725 39.522 1.00 10.25 367 ARG B N 1
ATOM 5517 C CA . ARG B 1 368 ? 36.174 20.812 38.394 1.00 10.80 367 ARG B CA 1
ATOM 5518 C C . ARG B 1 368 ? 37.640 20.510 38.162 1.00 10.48 367 ARG B C 1
ATOM 5519 O O . ARG B 1 368 ? 38.481 21.410 38.198 1.00 12.01 367 ARG B O 1
ATOM 5535 N N . VAL B 1 370 ? 40.508 17.422 36.096 1.00 13.48 369 VAL B N 1
ATOM 5536 C CA . VAL B 1 370 ? 40.726 16.373 35.105 1.00 14.71 369 VAL B CA 1
ATOM 5537 C C . VAL B 1 370 ? 41.563 15.273 35.775 1.00 16.12 369 VAL B C 1
ATOM 5538 O O . VAL B 1 370 ? 42.560 15.565 36.438 1.00 16.07 369 VAL B O 1
ATOM 5542 N N . VAL B 1 371 ? 41.102 14.027 35.652 1.00 19.49 370 VAL B N 1
ATOM 5543 C CA . VAL B 1 371 ? 41.800 12.860 36.203 1.00 22.75 370 VAL B CA 1
ATOM 5544 C C . VAL B 1 371 ? 42.324 11.958 35.075 1.00 25.36 370 VAL B C 1
ATOM 5545 O O . VAL B 1 371 ? 41.860 12.114 33.920 1.00 26.22 370 VAL B O 1
#

Nearest PDB structures (foldseek):
  3co8-assembly1_A  TM=1.001E+00  e=1.015E-76  Oenococcus oeni PSU-1
  3co8-assembly1_B  TM=9.458E-01  e=4.123E-63  Oenococcus oeni PSU-1
  3uw6-assembly1_B  TM=9.015E-01  e=1.351E-33  Geobacillus stearothermophilus
  3uw6-assembly1_A-1  TM=8.854E-01  e=4.786E-32  Geobacillus stearothermophilus
  3oo2-assembly1_B  TM=8.760E-01  e=2.614E-29  Staphylococcus aureus subsp. aureus COL

Solvent-accessible surface area: 27420 Å² total

B-factor: mean 16.1, std 7.08, range [1.0, 55.83]

InterPro domains:
  IPR000821 Alanine racemase [MF_01201] (8-369)
  IPR000821 Alanine racemase [PR00992] (31-47)
  IPR000821 Alanine racemase [PR00992] (67-85)
  IPR000821 Alanine racemase [PR00992] (126-138)
  IPR000821 Alanine racemase [PR00992] (162-173)
  IPR000821 Alanine racemase [PR00992] (204-231)
  IPR000821 Alanine racemase [PR00992] (261-276)
  IPR000821 Alanine racemase [PR00992] (278-293)
  IPR000821 Alanine racemase [PR00992] (298-315)
  IPR000821 Alanine racemase [PTHR30511] (6-370)
  IPR000821 Alanine racemase [TIGR00492] (8-371)
  IPR001608 Alanine racemase, N-terminal [PF01168] (16-231)
  IPR009006 Alanine racemase/group IV decarboxylase, C-terminal [G3DSA:2.40.37.10] (14-367)
  IPR009006 Alanine racemase/group IV decarboxylase, C-terminal [SSF50621] (240-370)
  IPR011079 Alanine racemase, C-terminal [PF00842] (245-368)
  IPR011079 Alanine racemase, C-terminal [SM01005] (245-370)
  IPR020622 Alanine racemase, pyridoxal-phosphate attachment site [PS00395] (36-46)
  IPR029066 PLP-binding barrel [G3DSA:3.20.20.10] (15-235)
  IPR029066 PLP-binding barrel [SSF51419] (16-246)

Foldseek 3Di:
DAQPVFFWAKAFELQQLLLLLVVLCVLLVAPAEEAECELLLLQQGLQVCLVSQVVSPHQEYEYAAPVSLVVNVVSVRLGAYEHPHAYQLVCQQVCQVSQYQYEDAFPVSVVSNLVPAPQGEHNYAAEPEQVDPGHDDALVRVQSNLVSCVVSVSHYDDAHYEYEDPDVSSQVSVCVSCPPHDHNQYEYELVCSVPSVVRPPHRNYYHYRQSSCLARPVRPPSDDSVSHDHGIWTKHWFADKDWDAFQDFDDPPSPDTHHGTWIDTKTQQFCVQLCDQLLAQAFKDFQNDTWTRDDTGDNMTTDPDDDDTGGMITRAADHHPDGHHLSNSCVRRVAHSSRSSSSGDSRRHYYD/DFWEKAFELVQLLLLLVVLCVLLVAPAEEAECELLLLQQGLQVCLVSQVVSPHQAYEYADPVSLVVNVVSVRLGAYEHNYADQLVCQCVCQVSNYQHEDAFPVSVVSNLVPNVQTAHRYAAEEELDDDGHDDDLVGVQSNVVSCVVCVRHYDDAHYEYEDPPLQPPPCPSVVSSLVSVCVSCPPHDHNAYEYELSCSVPSVVDPPHRNYYHYRQSSCLANSNRPPSDDSVSHDHGIWTKWWFADADPHDTKTQQAVQQLCNQLLQQVFKDFQQDTFGDDDGGDNMTDDPDDDDTGGMITHAADHRPDGHHLSVSCVSRVAHSSRSSSSRDPPHHHYD

Sequence (689 aa):
LEAIHRSTRIEFSKSSLAYNVQYTKQVSGAKTLWLAVKSNAYGHGLLQVSKIARECGVDGLAVSVLDEGIAIRQAGIDDFILILGPIDVKYAPIASKYHFLTTVSSLDWLKSADKILGKEKLSVNLAVDTGNRIGVRSKKDLKDEIEFLQEHSDHFSYDGIFTHFAFQRQKNRWYELIDGLIPRYVHVNSGAAYHSKELPGCNSIARVGTVVYGVEPSEGVLGPIDKLKPVFELKSALTFVKKIPAGEGISYGSKFVTSRDTWIGTLPIGYGDGWLAEYQDFQLLIDGQKCRQVGQIADQVALPHEYPIGTEVTLIGKSGKYENTLYDLHKHSGVPPWKITVAFSDRLKRVVRSTRIEFSKSSLAYNVQYTKQVSGAKTLWLAVKSNAYGHGLLQVSKIARECGVDGLAVSVLDEGIAIRQAGIDDFILILGPIDVKYAPIASKYHFLTTVSSLDWLKSADKILGKEKLSVNLAVDTGNRIGVRSKKDLKDEIEFLQEHSDHFSYDGIFTHFASSDNPDDHYFQRQKNRWYELIDGLIPRYVHVNSGAAYHSKELPGCNSIARVGTVVYGVEPSEGVLGPIDKLKPVFELKSALTFVKKWIGTLPIGYGDGWLAEYQDFQLLIDGQKCRQVGQIADQVALPHEYPIGTEVTLIGKSGKYENTLYDLHKHSGVPPWKITVAFSDRLKRVV